Protein AF-A0A9X0APJ5-F1 (afdb_monomer)

Structure (mmCIF, N/CA/C/O backbone):
data_AF-A0A9X0APJ5-F1
#
_entry.id   AF-A0A9X0APJ5-F1
#
loop_
_atom_site.group_PDB
_atom_site.id
_atom_site.type_symbol
_atom_site.label_atom_id
_atom_site.label_alt_id
_atom_site.label_comp_id
_atom_site.label_asym_id
_atom_site.label_entity_id
_atom_site.label_seq_id
_atom_site.pdbx_PDB_ins_code
_atom_site.Cartn_x
_atom_site.Cartn_y
_atom_site.Cartn_z
_atom_site.occupancy
_atom_site.B_iso_or_equiv
_atom_site.auth_seq_id
_atom_site.auth_comp_id
_atom_site.auth_asym_id
_atom_site.auth_atom_id
_atom_site.pdbx_PDB_model_num
ATOM 1 N N . MET A 1 1 ? -7.674 -28.329 38.647 1.00 73.88 1 MET A N 1
ATOM 2 C CA . MET A 1 1 ? -7.928 -27.733 39.972 1.00 73.88 1 MET A CA 1
ATOM 3 C C . MET A 1 1 ? -9.375 -27.276 40.001 1.00 73.88 1 MET A C 1
ATOM 5 O O . MET A 1 1 ? -9.761 -26.511 39.116 1.00 73.88 1 MET A O 1
ATOM 9 N N . SER A 1 2 ? -10.173 -27.797 40.927 1.00 85.50 2 SER A N 1
ATOM 10 C CA . SER A 1 2 ? -11.578 -27.413 41.097 1.00 85.50 2 SER A CA 1
ATOM 11 C C . SER A 1 2 ? -11.698 -25.960 41.581 1.00 85.50 2 SER A C 1
ATOM 13 O O . SER A 1 2 ? -10.732 -25.368 42.065 1.00 85.50 2 SER A O 1
ATOM 15 N N . GLU A 1 3 ? -12.875 -25.349 41.438 1.00 82.69 3 GLU A N 1
ATOM 16 C CA . GLU A 1 3 ? -13.104 -23.973 41.905 1.00 82.69 3 GLU A CA 1
ATOM 17 C C . GLU A 1 3 ? -12.911 -23.846 43.428 1.00 82.69 3 GLU A C 1
ATOM 19 O O . GLU A 1 3 ? -12.343 -22.865 43.905 1.00 82.69 3 GLU A O 1
ATOM 24 N N . GLU A 1 4 ? -13.318 -24.863 44.193 1.00 87.38 4 GLU A N 1
ATOM 25 C CA . GLU A 1 4 ? -13.128 -24.918 45.647 1.00 87.38 4 GLU A CA 1
ATOM 26 C C . GLU A 1 4 ? -11.651 -25.026 46.035 1.00 87.38 4 GLU A C 1
ATOM 28 O O . GLU A 1 4 ? -11.196 -24.344 46.955 1.00 87.38 4 GLU A O 1
ATOM 33 N N . GLU A 1 5 ? -10.877 -25.824 45.298 1.00 89.81 5 GLU A N 1
ATOM 34 C CA . GLU A 1 5 ? -9.427 -25.906 45.471 1.00 89.81 5 GLU A CA 1
ATOM 35 C C . GLU A 1 5 ? -8.762 -24.556 45.179 1.00 89.81 5 GLU A C 1
ATOM 37 O O . GLU A 1 5 ? -7.942 -24.104 45.976 1.00 89.81 5 GLU A O 1
ATOM 42 N N . LYS A 1 6 ? -9.160 -23.858 44.104 1.00 86.75 6 LYS A N 1
ATOM 43 C CA . LYS A 1 6 ? -8.656 -22.509 43.786 1.00 86.75 6 LYS A CA 1
ATOM 44 C C . LYS A 1 6 ? -9.000 -21.502 44.887 1.00 86.75 6 LYS A C 1
ATOM 46 O O . LYS A 1 6 ? -8.121 -20.766 45.330 1.00 86.75 6 LYS A O 1
ATOM 51 N N . LYS A 1 7 ? -10.244 -21.491 45.381 1.00 90.31 7 LYS A N 1
ATOM 52 C CA . LYS A 1 7 ? -10.667 -20.629 46.505 1.00 90.31 7 LYS A CA 1
ATOM 53 C C . LYS A 1 7 ? -9.824 -20.874 47.754 1.00 90.31 7 LYS A C 1
ATOM 55 O O . LYS A 1 7 ? -9.404 -19.917 48.401 1.00 90.31 7 LYS A O 1
ATOM 60 N N . LYS A 1 8 ? -9.536 -22.143 48.060 1.00 90.75 8 LYS A N 1
ATOM 61 C CA . LYS A 1 8 ? -8.712 -22.540 49.207 1.00 90.75 8 LYS A CA 1
ATOM 62 C C . LYS A 1 8 ? -7.241 -22.152 49.035 1.00 90.75 8 LYS A C 1
ATOM 64 O O . LYS A 1 8 ? -6.654 -21.630 49.976 1.00 90.75 8 LYS A O 1
ATOM 69 N N . VAL A 1 9 ? -6.659 -22.372 47.855 1.00 89.25 9 VAL A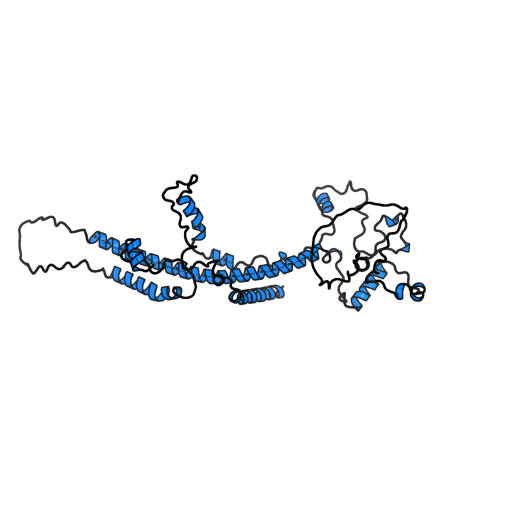 N 1
ATOM 70 C CA . VAL A 1 9 ? -5.254 -22.038 47.554 1.00 89.25 9 VAL A CA 1
ATOM 71 C C . VAL A 1 9 ? -5.027 -20.527 47.586 1.00 89.25 9 VAL A C 1
ATOM 73 O O . VAL A 1 9 ? -4.102 -20.062 48.245 1.00 89.25 9 VAL A O 1
ATOM 76 N N . TYR A 1 10 ? -5.891 -19.753 46.928 1.00 85.69 10 TYR A N 1
ATOM 77 C CA . TYR A 1 10 ? -5.746 -18.297 46.835 1.00 85.69 10 TYR A CA 1
ATOM 78 C C . TYR A 1 10 ? -6.399 -17.534 47.998 1.00 85.69 10 TYR A C 1
ATOM 80 O O . TYR A 1 10 ? -6.295 -16.313 48.052 1.00 85.69 10 TYR A O 1
ATOM 88 N N . SER A 1 11 ? -7.050 -18.231 48.937 1.00 90.06 11 SER A N 1
ATOM 89 C CA . SER A 1 11 ? -7.755 -17.638 50.087 1.00 90.06 11 SER A CA 1
ATOM 90 C C . SER A 1 11 ? -8.769 -16.553 49.691 1.00 90.06 11 SER A C 1
ATOM 92 O O . SER A 1 11 ? -8.828 -15.480 50.292 1.00 90.06 11 SER A O 1
ATOM 94 N N . VAL A 1 12 ? -9.585 -16.837 48.671 1.00 88.12 12 VAL A N 1
ATOM 95 C CA . VAL A 1 12 ? -10.614 -15.920 48.151 1.00 88.12 12 VAL A CA 1
ATOM 96 C C . VAL A 1 12 ? -12.016 -16.508 48.287 1.00 88.12 12 VAL A C 1
ATOM 98 O O . VAL A 1 12 ? -12.220 -17.708 48.125 1.00 88.12 12 VAL A O 1
ATOM 101 N N . ALA A 1 13 ? -13.007 -15.650 48.544 1.00 88.69 13 ALA A N 1
ATOM 102 C CA . ALA A 1 13 ? -14.412 -16.062 48.628 1.00 88.69 13 ALA A CA 1
ATOM 103 C C . ALA A 1 13 ? -14.985 -16.485 47.260 1.00 88.69 13 ALA A C 1
ATOM 105 O O . ALA A 1 13 ? -15.817 -17.389 47.174 1.00 88.69 13 ALA A O 1
ATOM 106 N N . VAL A 1 14 ? -14.524 -15.841 46.185 1.00 88.94 14 VAL A N 1
ATOM 107 C CA . VAL A 1 14 ? -14.928 -16.102 44.799 1.00 88.94 14 VAL A CA 1
ATOM 108 C C . VAL A 1 14 ? -13.680 -16.069 43.929 1.00 88.94 14 VAL A C 1
ATOM 110 O O . VAL A 1 14 ? -12.884 -15.139 44.037 1.00 88.94 14 VAL A O 1
ATOM 113 N N . TYR A 1 15 ? -13.512 -17.084 43.082 1.00 83.94 15 TYR A N 1
ATOM 114 C CA . TYR A 1 15 ? -12.466 -17.094 42.065 1.00 83.94 15 TYR A CA 1
ATOM 115 C C . TYR A 1 15 ? -13.078 -16.651 40.724 1.00 83.94 15 TYR A C 1
ATOM 117 O O . TYR A 1 15 ? -14.158 -17.143 40.391 1.00 83.94 15 TYR A O 1
ATOM 125 N N . PRO A 1 16 ? -12.453 -15.730 39.967 1.00 85.00 16 PRO A N 1
ATOM 126 C CA . PRO A 1 16 ? -12.982 -15.280 38.680 1.00 85.00 16 PRO A CA 1
ATOM 127 C C . PRO A 1 16 ? -13.197 -16.444 37.704 1.00 85.00 16 PRO A C 1
ATOM 129 O O . PRO A 1 16 ? -12.345 -17.324 37.580 1.00 85.00 16 PRO A O 1
ATOM 132 N N . THR A 1 17 ? -14.335 -16.451 37.008 1.00 82.31 17 THR A N 1
ATOM 133 C CA . THR A 1 17 ? -14.665 -17.477 36.003 1.00 82.31 17 THR A CA 1
ATOM 134 C C . THR A 1 17 ? -13.985 -17.227 34.660 1.00 82.31 17 THR A C 1
ATOM 136 O O . THR A 1 17 ? -13.696 -18.182 33.947 1.00 82.31 17 THR A O 1
ATOM 139 N N . ASN A 1 18 ? -13.721 -15.959 34.334 1.00 81.06 18 ASN A N 1
ATOM 140 C CA . ASN A 1 18 ? -12.995 -15.534 33.145 1.00 81.06 18 ASN A CA 1
ATOM 141 C C . ASN A 1 18 ? -11.654 -14.917 33.570 1.00 81.06 18 ASN A C 1
ATOM 143 O O . ASN A 1 18 ? -11.616 -14.062 34.458 1.00 81.06 18 ASN A O 1
ATOM 147 N N . ASP A 1 19 ? -10.567 -15.364 32.952 1.00 77.50 19 ASP A N 1
ATOM 148 C CA . ASP A 1 19 ? -9.206 -14.870 33.168 1.00 77.50 19 ASP A CA 1
ATOM 149 C C . ASP A 1 19 ? -8.860 -13.668 32.271 1.00 77.50 19 ASP A C 1
ATOM 151 O O . ASP A 1 19 ? -7.734 -13.172 32.319 1.00 77.50 19 ASP A O 1
ATOM 155 N N . LEU A 1 20 ? -9.836 -13.183 31.488 1.00 80.56 20 LEU A N 1
ATOM 156 C CA . LEU A 1 20 ? -9.708 -12.081 30.530 1.00 80.56 20 LEU A CA 1
ATOM 157 C C . LEU A 1 20 ? -8.596 -12.338 29.514 1.00 80.56 20 LEU A C 1
ATOM 159 O O . LEU A 1 20 ? -7.998 -11.392 28.992 1.00 80.56 20 LEU A O 1
ATOM 163 N N . HIS A 1 21 ? -8.288 -13.614 29.253 1.00 76.44 21 HIS A N 1
ATOM 164 C CA . HIS A 1 21 ? -7.189 -13.975 28.374 1.00 76.44 21 HIS A CA 1
ATOM 165 C C . HIS A 1 21 ? -7.389 -13.347 27.000 1.00 76.44 21 HIS A C 1
ATOM 167 O O . HIS A 1 21 ? -6.463 -12.768 26.458 1.00 76.44 21 HIS A O 1
ATOM 173 N N . ASP A 1 22 ? -8.604 -13.341 26.467 1.00 72.44 22 ASP A N 1
ATOM 174 C CA . ASP A 1 22 ? -8.962 -12.728 25.184 1.00 72.44 22 ASP A CA 1
ATOM 175 C C . ASP A 1 22 ? -8.759 -11.199 25.104 1.00 72.44 22 ASP A C 1
ATOM 177 O O . ASP A 1 22 ? -8.681 -10.649 24.001 1.00 72.44 22 ASP A O 1
ATOM 181 N N . LEU A 1 23 ? -8.613 -10.522 26.245 1.00 74.56 23 LEU A N 1
ATOM 182 C CA . LEU A 1 23 ? -8.399 -9.074 26.348 1.00 74.56 23 LEU A CA 1
ATOM 183 C C . LEU A 1 23 ? -6.941 -8.684 26.633 1.00 74.56 23 LEU A C 1
ATOM 185 O O . LEU A 1 23 ? -6.620 -7.495 26.644 1.00 74.56 23 LEU A O 1
ATOM 189 N N . ILE A 1 24 ? -6.048 -9.653 26.855 1.00 75.56 24 ILE A N 1
ATOM 190 C CA . ILE A 1 24 ? -4.627 -9.401 27.130 1.00 75.56 24 ILE A CA 1
ATOM 191 C C . ILE A 1 24 ? -3.730 -9.878 25.977 1.00 75.56 24 ILE A C 1
ATOM 193 O O . ILE A 1 24 ? -3.997 -10.908 25.345 1.00 75.56 24 ILE A O 1
ATOM 197 N N . PRO A 1 25 ? -2.603 -9.182 25.717 1.00 68.81 25 PRO A N 1
ATOM 198 C CA . PRO A 1 25 ? -1.727 -9.468 24.576 1.00 68.81 25 PRO A CA 1
ATOM 199 C C . PRO A 1 25 ? -1.045 -10.848 24.641 1.00 68.81 25 PRO A C 1
ATOM 201 O O . PRO A 1 25 ? -0.428 -11.288 23.675 1.00 68.81 25 PRO A O 1
ATOM 204 N N . GLY A 1 26 ? -1.178 -11.576 25.748 1.00 75.38 26 GLY A N 1
ATOM 205 C CA . GLY A 1 26 ? -0.671 -12.931 25.915 1.00 75.38 26 GLY A CA 1
ATOM 206 C C . GLY A 1 26 ? -0.681 -13.353 27.375 1.00 75.38 26 GLY A C 1
ATOM 207 O O . GLY A 1 26 ? -1.078 -12.588 28.248 1.00 75.38 26 GLY A O 1
ATOM 208 N N . THR A 1 27 ? -0.218 -14.573 27.636 1.00 80.25 27 THR A N 1
ATOM 209 C CA . THR A 1 27 ? -0.003 -15.051 29.003 1.00 80.25 27 THR A CA 1
ATOM 210 C C . THR A 1 27 ? 1.214 -14.330 29.590 1.00 80.25 27 THR A C 1
ATOM 212 O O . THR A 1 27 ? 2.304 -14.461 29.023 1.00 80.25 27 THR A O 1
ATOM 215 N N . PRO A 1 28 ? 1.066 -13.570 30.691 1.00 77.88 28 PRO A N 1
ATOM 216 C CA . PRO A 1 28 ? 2.202 -12.943 31.351 1.00 77.88 28 PRO A CA 1
ATOM 217 C C . PRO A 1 28 ? 3.235 -13.998 31.777 1.00 77.88 28 PRO A C 1
ATOM 219 O O . PRO A 1 28 ? 2.847 -15.109 32.146 1.00 77.88 28 PRO A O 1
ATOM 222 N N . PRO A 1 29 ? 4.542 -13.688 31.737 1.00 79.44 29 PRO A N 1
ATOM 223 C CA . PRO A 1 29 ? 5.561 -14.605 32.227 1.00 79.44 29 PRO A CA 1
ATOM 224 C C . PRO A 1 29 ? 5.339 -14.908 33.711 1.00 79.44 29 PRO A C 1
ATOM 226 O O . PRO A 1 29 ? 5.253 -13.984 34.517 1.00 79.44 29 PRO A O 1
ATOM 229 N N . ASP A 1 30 ? 5.316 -16.191 34.070 1.00 78.88 30 ASP A N 1
ATOM 230 C CA . ASP A 1 30 ? 5.270 -16.643 35.464 1.00 78.88 30 ASP A CA 1
ATOM 231 C C . ASP A 1 30 ? 6.668 -16.518 36.096 1.00 78.88 30 ASP A C 1
ATOM 233 O O . ASP A 1 30 ? 7.415 -17.486 36.244 1.00 78.88 30 ASP A O 1
ATOM 237 N N . LYS A 1 31 ? 7.096 -15.272 36.322 1.00 79.62 31 LYS A N 1
ATOM 238 C CA . LYS A 1 31 ? 8.393 -14.923 36.911 1.00 79.62 31 LYS A CA 1
ATOM 239 C C . LYS A 1 31 ? 8.184 -14.074 38.157 1.00 79.62 31 LYS A C 1
ATOM 241 O O . LYS A 1 31 ? 7.454 -13.087 38.132 1.00 79.62 31 LYS A O 1
ATOM 246 N N . ASP A 1 32 ? 8.885 -14.433 39.228 1.00 75.00 32 ASP A N 1
ATOM 247 C CA . ASP A 1 32 ? 8.907 -13.655 40.462 1.00 75.00 32 ASP A CA 1
ATOM 248 C C . ASP A 1 32 ? 9.870 -12.463 40.332 1.00 75.00 32 ASP A C 1
ATOM 250 O O . ASP A 1 32 ? 11.093 -12.619 40.312 1.00 75.00 32 ASP A O 1
ATOM 254 N N . PHE A 1 33 ? 9.309 -11.257 40.241 1.00 74.00 33 PHE A N 1
ATOM 255 C CA . PHE A 1 33 ? 10.065 -10.003 40.172 1.00 74.00 33 PHE A CA 1
ATOM 256 C C . PHE A 1 33 ? 10.250 -9.329 41.543 1.00 74.00 33 PHE A C 1
ATOM 258 O O . PHE A 1 33 ? 10.732 -8.199 41.602 1.00 74.00 33 PHE A O 1
ATOM 265 N N . SER A 1 34 ? 9.890 -9.988 42.652 1.00 77.19 34 SER A N 1
ATOM 266 C CA . SER A 1 34 ? 9.988 -9.403 43.999 1.00 77.19 34 SER A CA 1
ATOM 267 C C . SER A 1 34 ? 11.427 -9.277 44.523 1.00 77.19 34 SER A C 1
ATOM 269 O O . SER A 1 34 ? 11.708 -8.383 45.320 1.00 77.19 34 SER A O 1
ATOM 271 N N . ASN A 1 35 ? 12.352 -10.121 44.049 1.00 69.62 35 ASN A N 1
ATOM 272 C CA . ASN A 1 35 ? 13.711 -10.230 44.600 1.00 69.62 35 ASN A CA 1
ATOM 273 C C . ASN A 1 35 ? 14.826 -9.639 43.716 1.00 69.62 35 ASN A C 1
ATOM 275 O O . ASN A 1 35 ? 15.932 -9.399 44.201 1.00 69.62 35 ASN A O 1
ATOM 279 N N . ALA A 1 36 ? 14.572 -9.382 42.430 1.00 70.31 36 ALA A N 1
ATOM 280 C CA . ALA A 1 36 ? 15.593 -8.915 41.494 1.00 70.31 36 ALA A CA 1
ATOM 281 C C . ALA A 1 36 ? 15.432 -7.417 41.209 1.00 70.31 36 ALA A C 1
ATOM 283 O O . ALA A 1 36 ? 14.490 -7.017 40.532 1.00 70.31 36 ALA A O 1
ATOM 284 N N . LYS A 1 37 ? 16.372 -6.581 41.677 1.00 72.69 37 LYS A N 1
ATOM 285 C CA . LYS A 1 37 ? 16.494 -5.195 41.195 1.00 72.69 37 LYS A CA 1
ATOM 286 C C . LYS A 1 37 ? 17.139 -5.218 39.805 1.00 72.69 37 LYS A C 1
ATOM 288 O O . LYS A 1 37 ? 18.311 -5.585 39.713 1.00 72.69 37 LYS A O 1
ATOM 293 N N . PRO A 1 38 ? 16.427 -4.841 38.730 1.00 75.31 38 PRO A N 1
ATOM 294 C CA . PRO A 1 38 ? 17.022 -4.770 37.402 1.00 75.31 38 PRO A CA 1
ATOM 295 C C . PRO A 1 38 ? 18.119 -3.701 37.387 1.00 75.31 38 PRO A C 1
ATOM 297 O O . PRO A 1 38 ? 17.897 -2.591 37.868 1.00 75.31 38 PRO A O 1
ATOM 300 N N . THR A 1 39 ? 19.288 -4.010 36.820 1.00 78.50 39 THR A N 1
ATOM 301 C CA . THR A 1 39 ? 20.434 -3.082 36.751 1.00 78.50 39 THR A CA 1
ATOM 302 C C . THR A 1 39 ? 20.093 -1.800 35.986 1.00 78.50 39 THR A C 1
ATOM 304 O O . THR A 1 39 ? 20.552 -0.726 36.355 1.00 78.50 39 THR A O 1
ATOM 307 N N . ASN A 1 40 ? 19.239 -1.914 34.963 1.00 80.94 40 ASN A N 1
ATOM 308 C CA . ASN A 1 40 ? 18.708 -0.806 34.169 1.00 80.94 40 ASN A CA 1
ATOM 309 C C . ASN A 1 40 ? 17.177 -0.800 34.262 1.00 80.94 40 ASN A C 1
ATOM 311 O O . ASN A 1 40 ? 16.485 -1.335 33.395 1.00 80.94 40 ASN A O 1
ATOM 315 N N . GLN A 1 41 ? 16.637 -0.244 35.346 1.00 83.62 41 GLN A N 1
ATOM 316 C CA . GLN A 1 41 ? 15.192 -0.115 35.515 1.00 83.62 41 GLN A CA 1
ATOM 317 C C . GLN A 1 41 ? 14.657 1.054 34.676 1.00 83.62 41 GLN A C 1
ATOM 319 O O . GLN A 1 41 ? 14.995 2.212 34.919 1.00 83.62 41 GLN A O 1
ATOM 324 N N . VAL A 1 42 ? 13.788 0.755 33.708 1.00 86.38 42 VAL A N 1
ATOM 325 C CA . VAL A 1 42 ? 13.041 1.779 32.966 1.00 86.38 42 VAL A CA 1
ATOM 326 C C . VAL A 1 42 ? 12.067 2.462 33.925 1.00 86.38 42 VAL A C 1
ATOM 328 O O . VAL A 1 42 ? 11.312 1.796 34.636 1.00 86.38 42 VAL A O 1
ATOM 331 N N . GLN A 1 43 ? 12.085 3.794 33.961 1.00 90.38 43 GLN A N 1
ATOM 332 C CA . GLN A 1 43 ? 11.134 4.553 34.768 1.00 90.38 43 GLN A CA 1
ATOM 333 C C . GLN A 1 43 ? 9.712 4.352 34.230 1.00 90.38 43 GLN A C 1
ATOM 335 O O . GLN A 1 43 ? 9.487 4.381 33.020 1.00 90.38 43 GLN A O 1
ATOM 340 N N . ALA A 1 44 ? 8.737 4.200 35.130 1.00 88.69 44 ALA A N 1
ATOM 341 C CA . ALA A 1 44 ? 7.344 3.941 34.756 1.00 88.69 44 ALA A CA 1
ATOM 342 C C . ALA A 1 44 ? 6.770 5.013 33.812 1.00 88.69 44 ALA A C 1
ATOM 344 O O . ALA A 1 44 ? 6.077 4.678 32.857 1.00 88.69 44 ALA A O 1
ATOM 345 N N . ASN A 1 45 ? 7.118 6.286 34.028 1.00 93.94 45 ASN A N 1
ATOM 346 C CA . ASN A 1 45 ? 6.682 7.383 33.161 1.00 93.94 45 ASN A CA 1
ATOM 347 C C . ASN A 1 45 ? 7.250 7.257 31.741 1.00 93.94 45 ASN A C 1
ATOM 349 O O . ASN A 1 45 ? 6.513 7.436 30.782 1.00 93.94 45 ASN A O 1
ATOM 353 N N . THR A 1 46 ? 8.527 6.885 31.592 1.00 94.12 46 THR A N 1
ATOM 354 C CA . THR A 1 46 ? 9.143 6.654 30.274 1.00 94.12 46 THR A CA 1
ATOM 355 C C . THR A 1 46 ? 8.424 5.542 29.517 1.00 94.12 46 THR A C 1
ATOM 357 O O . THR A 1 46 ? 8.153 5.678 28.327 1.00 94.12 46 THR A O 1
ATOM 360 N N . PHE A 1 47 ? 8.079 4.457 30.213 1.00 90.88 47 PHE A N 1
ATOM 361 C CA . PHE A 1 47 ? 7.300 3.368 29.630 1.00 90.88 47 PHE A CA 1
ATOM 362 C C . PHE A 1 47 ? 5.885 3.816 29.231 1.00 90.88 47 PHE A C 1
ATOM 364 O O . PHE A 1 47 ? 5.439 3.503 28.131 1.00 90.88 47 PHE A O 1
ATOM 371 N N . ALA A 1 48 ? 5.198 4.586 30.080 1.00 91.38 48 ALA A N 1
ATOM 372 C CA . ALA A 1 48 ? 3.862 5.099 29.784 1.00 91.38 48 ALA A CA 1
ATOM 373 C C . ALA A 1 48 ? 3.853 6.013 28.546 1.00 91.38 48 ALA A C 1
ATOM 375 O O . ALA A 1 48 ? 3.052 5.797 27.640 1.00 91.38 48 ALA A O 1
ATOM 376 N N . THR A 1 49 ? 4.790 6.962 28.457 1.00 93.62 49 THR A N 1
ATOM 377 C CA . THR A 1 49 ? 4.922 7.857 27.294 1.00 93.62 49 THR A CA 1
ATOM 378 C C . THR A 1 49 ? 5.263 7.093 26.015 1.00 93.62 49 THR A C 1
ATOM 380 O O . THR A 1 49 ? 4.784 7.444 24.943 1.00 93.62 49 THR A O 1
ATOM 383 N N . TYR A 1 50 ? 6.057 6.021 26.105 1.00 93.50 50 TYR A N 1
ATOM 384 C CA . TYR A 1 50 ? 6.336 5.162 24.951 1.00 93.50 50 TYR A CA 1
ATOM 385 C C . TYR A 1 50 ? 5.079 4.444 24.433 1.00 93.50 50 TYR A C 1
ATOM 387 O O . TYR A 1 50 ? 4.935 4.252 23.227 1.00 93.50 50 TYR A O 1
ATOM 395 N N . LEU A 1 51 ? 4.173 4.042 25.329 1.00 91.81 51 LEU A N 1
ATOM 396 C CA . LEU A 1 51 ? 2.940 3.347 24.957 1.00 91.81 51 LEU A CA 1
ATOM 397 C C . LEU A 1 51 ? 1.855 4.276 24.405 1.00 91.81 51 LEU A C 1
ATOM 399 O O . LEU A 1 51 ? 1.017 3.828 23.627 1.00 91.81 51 LEU A O 1
ATOM 403 N N . GLU A 1 52 ? 1.860 5.547 24.792 1.00 89.69 52 GLU A N 1
ATOM 404 C CA . GLU A 1 52 ? 0.792 6.507 24.499 1.00 89.69 52 GLU A CA 1
ATOM 405 C C . GLU A 1 52 ? 0.379 6.581 23.011 1.00 89.69 52 GLU A C 1
ATOM 407 O O . GLU A 1 52 ? -0.822 6.507 22.736 1.00 89.69 52 GLU A O 1
ATOM 412 N N . PRO A 1 53 ? 1.301 6.585 22.023 1.00 90.38 53 PRO A N 1
ATOM 413 C CA . PRO A 1 53 ? 0.928 6.602 20.607 1.00 90.38 53 PRO A CA 1
ATOM 414 C C . PRO A 1 53 ? 0.149 5.366 20.135 1.00 90.38 53 PRO A C 1
ATOM 416 O O . PRO A 1 53 ? -0.578 5.452 19.150 1.00 90.38 53 PRO A O 1
ATOM 419 N N . TYR A 1 54 ? 0.280 4.223 20.816 1.00 88.06 54 TYR A N 1
ATOM 420 C CA . TYR A 1 54 ? -0.387 2.967 20.445 1.00 88.06 54 TYR A CA 1
ATOM 421 C C . TYR A 1 54 ? -1.814 2.857 20.992 1.00 88.06 54 TYR A C 1
ATOM 423 O O . TYR A 1 54 ? -2.595 2.039 20.509 1.0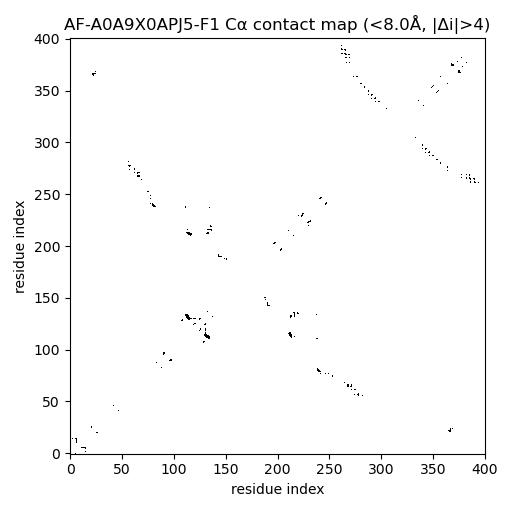0 88.06 54 TYR A O 1
ATOM 431 N N . PHE A 1 55 ? -2.152 3.668 21.995 1.00 85.06 55 PHE A N 1
ATOM 432 C CA . PHE A 1 55 ? -3.479 3.704 22.617 1.00 85.06 55 PHE A CA 1
ATOM 433 C C . PHE A 1 55 ? -4.237 4.994 22.315 1.00 85.06 55 PHE A C 1
ATOM 435 O O . PHE A 1 55 ? -5.331 5.199 22.846 1.00 85.06 55 PHE A O 1
ATOM 442 N N . ARG A 1 56 ? -3.671 5.866 21.473 1.00 89.75 56 ARG A N 1
ATOM 443 C CA . ARG A 1 56 ? -4.325 7.115 21.103 1.00 89.75 56 ARG A CA 1
ATOM 444 C C . ARG A 1 56 ? -5.676 6.845 20.421 1.00 89.75 56 ARG A C 1
ATOM 446 O O . ARG A 1 56 ? -5.814 5.848 19.707 1.00 89.75 56 ARG A O 1
ATOM 453 N N . PRO A 1 57 ? -6.659 7.740 20.599 1.00 91.38 57 PRO A N 1
ATOM 454 C CA . PRO A 1 57 ? -7.905 7.679 19.851 1.00 91.38 57 PRO A CA 1
ATOM 455 C C . PRO A 1 57 ? -7.668 7.831 18.343 1.00 91.38 57 PRO A C 1
ATOM 457 O O . PRO A 1 57 ? -6.718 8.493 17.908 1.00 91.38 57 PRO A O 1
ATOM 460 N N . PHE A 1 58 ? -8.567 7.241 17.558 1.00 93.50 58 PHE A N 1
ATOM 461 C CA . PHE A 1 58 ? -8.596 7.443 16.112 1.00 93.50 58 PHE A CA 1
ATOM 462 C C . PHE A 1 58 ? -9.251 8.787 15.781 1.00 93.50 58 PHE A C 1
ATOM 464 O O . PHE A 1 58 ? -10.211 9.200 16.441 1.00 93.50 58 PHE A O 1
ATOM 471 N N . THR A 1 59 ? -8.731 9.460 14.758 1.00 94.62 59 THR A N 1
ATOM 472 C CA . THR A 1 59 ? -9.187 10.776 14.292 1.00 94.62 59 THR A CA 1
ATOM 473 C C . THR A 1 59 ? -9.588 10.737 12.815 1.00 94.62 59 THR A C 1
ATOM 475 O O . THR A 1 59 ? -9.400 9.743 12.113 1.00 94.62 59 THR A O 1
ATOM 478 N N . GLU A 1 60 ? -10.143 11.840 12.308 1.00 94.12 60 GLU A N 1
ATOM 479 C CA . GLU A 1 60 ? -10.453 11.978 10.879 1.00 94.12 60 GLU A CA 1
ATOM 480 C C . GLU A 1 60 ? -9.200 11.936 9.987 1.00 94.12 60 GLU A C 1
ATOM 482 O O . GLU A 1 60 ? -9.282 11.489 8.844 1.00 94.12 60 GLU A O 1
ATOM 487 N N . GLU A 1 61 ? -8.038 12.331 10.515 1.00 94.75 61 GLU A N 1
ATOM 488 C CA . GLU A 1 61 ? -6.749 12.246 9.820 1.00 94.75 61 GLU A CA 1
ATOM 489 C C . GLU A 1 61 ? -6.372 10.787 9.520 1.00 94.75 61 GLU A C 1
ATOM 491 O O . GLU A 1 61 ? -5.924 10.476 8.417 1.00 94.75 61 GLU A O 1
ATOM 496 N N . ASP A 1 62 ? -6.661 9.864 10.443 1.00 94.56 62 ASP A N 1
ATOM 497 C CA . ASP A 1 62 ? -6.441 8.429 10.229 1.00 94.56 62 ASP A CA 1
ATOM 498 C C . ASP A 1 62 ? -7.312 7.889 9.091 1.00 94.56 62 ASP A C 1
ATOM 500 O O . ASP A 1 62 ? -6.865 7.094 8.260 1.00 94.56 62 ASP A O 1
ATOM 504 N N . LEU A 1 63 ? -8.567 8.342 9.015 1.00 95.12 63 LEU A N 1
ATOM 505 C CA . LEU A 1 63 ? -9.450 7.992 7.907 1.00 95.12 63 LEU A CA 1
ATOM 506 C C . LEU A 1 63 ? -8.984 8.611 6.588 1.00 95.12 63 LEU A C 1
ATOM 508 O O . LEU A 1 63 ? -9.133 7.962 5.552 1.00 95.12 63 LEU A O 1
ATOM 512 N N . ALA A 1 64 ? -8.440 9.829 6.609 1.00 95.19 64 ALA A N 1
ATOM 513 C CA . ALA A 1 64 ? -7.879 10.479 5.429 1.00 95.19 64 ALA A CA 1
ATOM 514 C C . ALA A 1 64 ? -6.655 9.711 4.905 1.00 95.19 64 ALA A C 1
ATOM 516 O O . ALA A 1 64 ? -6.628 9.358 3.728 1.00 95.19 64 ALA A O 1
ATOM 517 N N . PHE A 1 65 ? -5.725 9.326 5.781 1.00 94.44 65 PHE A N 1
ATOM 518 C CA . PHE A 1 65 ? -4.566 8.496 5.433 1.00 94.44 65 PHE A CA 1
ATOM 519 C C . PHE A 1 65 ? -4.960 7.138 4.819 1.00 94.44 65 PHE A C 1
ATOM 521 O O . PHE A 1 65 ? -4.330 6.640 3.876 1.00 94.44 65 PHE A O 1
ATOM 528 N N . LEU A 1 66 ? -6.029 6.522 5.336 1.00 95.44 66 LEU A N 1
ATOM 529 C CA . LEU A 1 66 ? -6.565 5.271 4.792 1.00 95.44 66 LEU A CA 1
ATOM 530 C C . LEU A 1 66 ? -7.289 5.464 3.449 1.00 95.44 66 LEU A C 1
ATOM 532 O O . LEU A 1 66 ? -7.337 4.519 2.664 1.00 95.44 66 LEU A O 1
ATOM 536 N N . ARG A 1 67 ? -7.833 6.657 3.164 1.00 92.44 67 ARG A N 1
ATOM 537 C CA . ARG A 1 67 ? -8.426 7.005 1.856 1.00 92.44 67 ARG A CA 1
ATOM 538 C C . ARG A 1 67 ? -7.383 7.378 0.817 1.00 92.44 67 ARG A C 1
ATOM 540 O O . ARG A 1 67 ? -7.623 7.161 -0.365 1.00 92.44 67 ARG A O 1
ATOM 547 N N . GLU A 1 68 ? -6.269 7.955 1.249 1.00 92.19 68 GLU A N 1
ATOM 548 C CA . GLU A 1 68 ? -5.220 8.423 0.359 1.00 92.19 68 GLU A CA 1
ATOM 549 C C . GLU A 1 68 ? -4.684 7.270 -0.497 1.00 92.19 68 GLU A C 1
ATOM 551 O O . GLU A 1 68 ? -4.120 6.278 -0.002 1.00 92.19 68 GLU A O 1
ATOM 556 N N . ARG A 1 69 ? -4.867 7.429 -1.806 1.00 84.38 69 ARG A N 1
ATOM 557 C CA . ARG A 1 69 ? -4.255 6.603 -2.835 1.00 84.38 69 ARG A CA 1
ATOM 558 C C . ARG A 1 69 ? -3.017 7.361 -3.304 1.00 84.38 69 ARG A C 1
ATOM 560 O O . ARG A 1 69 ? -3.129 8.491 -3.759 1.00 84.38 69 ARG A O 1
ATOM 567 N N . GLY A 1 70 ? -1.843 6.765 -3.089 1.00 84.56 70 GLY A N 1
ATOM 568 C CA . GLY A 1 70 ? -0.578 7.337 -3.552 1.00 84.56 70 GLY A CA 1
ATOM 569 C C . GLY A 1 70 ? -0.503 7.380 -5.080 1.00 84.56 70 GLY A C 1
ATOM 570 O O . GLY A 1 70 ? -1.451 7.008 -5.763 1.00 84.56 70 GLY A O 1
ATOM 571 N N . ASP A 1 71 ? 0.643 7.791 -5.610 1.00 87.44 71 ASP A N 1
ATOM 572 C CA . ASP A 1 71 ? 0.865 7.901 -7.052 1.00 87.44 71 ASP A CA 1
ATOM 573 C C . ASP A 1 71 ? 0.717 6.548 -7.777 1.00 87.44 71 ASP A C 1
ATOM 575 O O . ASP A 1 71 ? 1.421 5.579 -7.470 1.00 87.44 71 ASP A O 1
ATOM 579 N N . ARG A 1 72 ? -0.216 6.490 -8.735 1.00 87.12 72 ARG A N 1
ATOM 580 C CA . ARG A 1 72 ? -0.528 5.302 -9.550 1.00 87.12 72 ARG A CA 1
ATOM 581 C C . ARG A 1 72 ? -0.103 5.430 -11.004 1.00 87.12 72 ARG A C 1
ATOM 583 O O . ARG A 1 72 ? -0.353 4.503 -11.768 1.00 87.12 72 ARG A O 1
ATOM 590 N N . VAL A 1 73 ? 0.546 6.531 -11.371 1.00 87.75 73 VAL A N 1
ATOM 591 C CA . VAL A 1 73 ? 0.880 6.841 -12.763 1.00 87.75 73 VAL A CA 1
ATOM 592 C C . VAL A 1 73 ? 2.391 6.834 -12.942 1.00 87.75 73 VAL A C 1
ATOM 594 O O . VAL A 1 73 ? 2.924 5.963 -13.634 1.00 87.75 73 VAL A O 1
ATOM 597 N N . ASN A 1 74 ? 3.120 7.713 -12.247 1.00 89.12 74 ASN A N 1
ATOM 598 C CA . ASN A 1 74 ? 4.558 7.884 -12.490 1.00 89.12 74 ASN A CA 1
ATOM 599 C C . ASN A 1 74 ? 5.394 6.608 -12.290 1.00 89.12 74 ASN A C 1
ATOM 601 O O . ASN A 1 74 ? 6.290 6.374 -13.102 1.00 89.12 74 ASN A O 1
ATOM 605 N N . PRO A 1 75 ? 5.126 5.735 -11.293 1.00 90.44 75 PRO A N 1
ATOM 606 C CA . PRO A 1 75 ? 5.896 4.500 -11.125 1.00 90.44 75 PRO A CA 1
ATOM 607 C C . PRO A 1 75 ? 5.790 3.530 -12.313 1.00 90.44 75 PRO A C 1
ATOM 609 O O . PRO A 1 75 ? 6.635 2.643 -12.470 1.00 90.44 75 PRO A O 1
ATOM 612 N N . PHE A 1 76 ? 4.756 3.677 -13.144 1.00 90.25 76 PHE A N 1
ATOM 613 C CA . PHE A 1 76 ? 4.483 2.813 -14.291 1.00 90.25 76 PHE A CA 1
ATOM 614 C C . PHE A 1 76 ? 4.962 3.411 -15.620 1.00 90.25 76 PHE A C 1
ATOM 616 O O . PHE A 1 76 ? 4.932 2.726 -16.641 1.00 90.25 76 PHE A O 1
ATOM 623 N N . ILE A 1 77 ? 5.493 4.635 -15.609 1.00 89.62 77 ILE A N 1
ATOM 624 C CA . ILE A 1 77 ? 6.114 5.258 -16.778 1.00 89.62 77 ILE A CA 1
ATOM 625 C C . ILE A 1 77 ? 7.579 4.822 -16.847 1.00 89.62 77 ILE A C 1
ATOM 627 O O . ILE A 1 77 ? 8.365 5.077 -15.935 1.00 89.62 77 ILE A O 1
ATOM 631 N N . ILE A 1 78 ? 7.968 4.174 -17.948 1.00 87.06 78 ILE A N 1
ATOM 632 C CA . ILE A 1 78 ? 9.383 3.916 -18.239 1.00 87.06 78 ILE A CA 1
ATOM 633 C C . ILE A 1 78 ? 9.952 5.161 -18.931 1.00 87.06 78 ILE A C 1
ATOM 635 O O . ILE A 1 78 ? 9.517 5.489 -20.042 1.00 87.06 78 ILE A O 1
ATOM 639 N N . PRO A 1 79 ? 10.907 5.874 -18.305 1.00 83.81 79 PRO A N 1
ATOM 640 C CA . PRO A 1 79 ? 11.483 7.067 -18.902 1.00 83.81 79 PRO A CA 1
ATOM 641 C C . PRO A 1 79 ? 12.257 6.708 -20.171 1.00 83.81 79 PRO A C 1
ATOM 643 O O . PRO A 1 79 ? 12.926 5.677 -20.246 1.00 83.81 79 PRO A O 1
ATOM 646 N N . ARG A 1 80 ? 12.181 7.589 -21.171 1.00 84.06 80 ARG A N 1
ATOM 647 C CA . ARG A 1 80 ? 12.9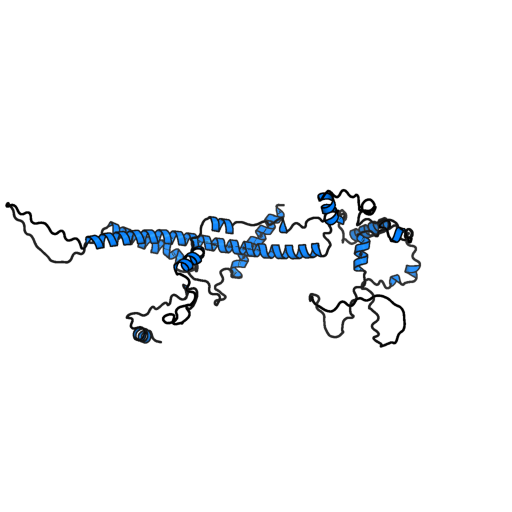97 7.480 -22.384 1.00 84.06 80 ARG A CA 1
ATOM 648 C C . ARG A 1 80 ? 14.465 7.678 -22.028 1.00 84.06 80 ARG A C 1
ATOM 650 O O . ARG A 1 80 ? 14.801 8.576 -21.254 1.00 84.06 80 ARG A O 1
ATOM 657 N N . ARG A 1 81 ? 15.344 6.876 -22.627 1.00 77.75 81 ARG A N 1
ATOM 658 C CA . ARG A 1 81 ? 16.786 7.115 -22.535 1.00 77.75 81 ARG A CA 1
ATOM 659 C C . ARG A 1 81 ? 17.143 8.356 -23.358 1.00 77.75 81 ARG A C 1
ATOM 661 O O . ARG A 1 81 ? 16.607 8.584 -24.439 1.00 77.75 81 ARG A O 1
ATOM 668 N N . GLY A 1 82 ? 17.999 9.207 -22.798 1.00 72.69 82 GLY A N 1
ATOM 669 C CA . GLY A 1 82 ? 18.508 10.380 -23.503 1.00 72.69 82 GLY A CA 1
ATOM 670 C C . GLY A 1 82 ? 19.436 9.978 -24.651 1.00 72.69 82 GLY A C 1
ATOM 671 O O . GLY A 1 82 ? 20.066 8.925 -24.604 1.00 72.69 82 GLY A O 1
ATOM 672 N N . LYS A 1 83 ? 19.554 10.845 -25.664 1.00 73.25 83 LYS A N 1
ATOM 673 C CA . LYS A 1 83 ? 20.448 10.627 -26.820 1.00 73.25 83 LYS A CA 1
ATOM 674 C C . LYS A 1 83 ? 21.937 10.742 -26.480 1.00 73.25 83 LYS A C 1
ATOM 676 O O . LYS A 1 83 ? 22.768 10.253 -27.232 1.00 73.25 83 LYS A O 1
ATOM 681 N N . LYS A 1 84 ? 22.263 11.421 -25.377 1.00 73.56 84 LYS A N 1
ATOM 682 C CA . LYS A 1 84 ? 23.632 11.633 -24.898 1.00 73.56 84 LYS A CA 1
ATOM 683 C C . LYS A 1 84 ? 23.909 10.766 -23.683 1.00 73.56 84 LYS A C 1
ATOM 685 O O . LYS A 1 84 ? 23.023 10.540 -22.856 1.00 73.56 84 LYS A O 1
ATOM 690 N N . HIS A 1 85 ? 25.152 10.322 -23.556 1.00 80.06 85 HIS A N 1
ATOM 691 C CA . HIS A 1 85 ? 25.597 9.625 -22.358 1.00 80.06 85 HIS A CA 1
ATOM 692 C C . HIS A 1 85 ? 25.707 10.607 -21.179 1.00 80.06 85 HIS A C 1
ATOM 694 O O . HIS A 1 85 ? 26.087 11.760 -21.369 1.00 80.06 85 HIS A O 1
ATOM 700 N N . TYR A 1 86 ? 25.432 10.159 -19.948 1.00 79.88 86 TYR A N 1
ATOM 701 C CA . TYR A 1 86 ? 25.461 11.036 -18.765 1.00 79.88 86 TYR A CA 1
ATOM 702 C C . TYR A 1 86 ? 26.808 11.733 -18.554 1.00 79.88 86 TYR A C 1
ATOM 704 O O . TYR A 1 86 ? 26.835 12.876 -18.126 1.00 79.88 86 TYR A O 1
ATOM 712 N N . THR A 1 87 ? 27.920 11.093 -18.921 1.00 81.88 87 THR A N 1
ATOM 713 C CA . THR A 1 87 ? 29.253 11.717 -18.866 1.00 81.88 87 THR A CA 1
ATOM 714 C C . THR A 1 87 ? 29.373 12.947 -19.766 1.00 81.88 87 THR A C 1
ATOM 716 O O . THR A 1 87 ? 30.029 13.908 -19.387 1.00 81.88 87 THR A O 1
ATOM 719 N N . GLU A 1 88 ? 28.742 12.932 -20.943 1.00 81.00 88 GLU A N 1
ATOM 720 C CA . GLU A 1 88 ? 28.734 14.084 -21.853 1.00 81.00 88 GLU A CA 1
ATOM 721 C C . GLU A 1 88 ? 27.833 15.191 -21.306 1.00 81.00 88 GLU A C 1
ATOM 723 O O . GLU A 1 88 ? 28.215 16.355 -21.323 1.00 81.00 88 GLU A O 1
ATOM 728 N N . ILE A 1 89 ? 26.669 14.818 -20.761 1.00 83.12 89 ILE A N 1
ATOM 729 C CA . ILE A 1 89 ? 25.741 15.757 -20.119 1.00 83.12 89 ILE A CA 1
ATOM 730 C C . ILE A 1 89 ? 26.432 16.466 -18.948 1.00 83.12 89 ILE A C 1
ATOM 732 O O . ILE A 1 89 ? 26.421 17.689 -18.890 1.00 83.12 89 ILE A O 1
ATOM 736 N N . TRP A 1 90 ? 27.095 15.721 -18.059 1.00 84.69 90 TRP A N 1
ATOM 737 C CA . TRP A 1 90 ? 27.821 16.296 -16.924 1.00 84.69 90 TRP A CA 1
ATOM 738 C C . TRP A 1 90 ? 28.984 17.185 -17.359 1.00 84.69 90 TRP A C 1
ATOM 740 O O . TRP A 1 90 ? 29.174 18.251 -16.788 1.00 84.69 90 TRP A O 1
ATOM 750 N N . ALA A 1 91 ? 29.737 16.792 -18.392 1.00 82.19 91 ALA A N 1
ATOM 751 C CA . ALA A 1 91 ? 30.812 17.627 -18.925 1.00 82.19 91 ALA A CA 1
ATOM 752 C C . ALA A 1 91 ? 30.281 18.958 -19.494 1.00 82.19 91 ALA A C 1
ATOM 754 O O . ALA A 1 91 ? 30.874 20.011 -19.257 1.00 82.19 91 ALA A O 1
ATOM 755 N N . GLU A 1 92 ? 29.150 18.926 -20.205 1.00 81.50 92 GLU A N 1
ATOM 756 C CA . GLU A 1 92 ? 28.477 20.132 -20.702 1.00 81.50 92 GLU A CA 1
ATOM 757 C C . GLU A 1 92 ? 27.952 21.015 -19.554 1.00 81.50 92 GLU A C 1
ATOM 759 O O . GLU A 1 92 ? 28.113 22.237 -19.599 1.00 81.50 92 GLU A O 1
ATOM 764 N N . GLU A 1 93 ? 27.361 20.411 -18.518 1.00 83.62 93 GLU A N 1
ATOM 765 C CA . GLU A 1 93 ? 26.831 21.106 -17.333 1.00 83.62 93 GLU A CA 1
ATOM 766 C C . GLU A 1 93 ? 27.930 21.750 -16.472 1.00 83.62 93 GLU A C 1
ATOM 768 O O . GLU A 1 93 ? 27.754 22.878 -16.008 1.00 83.62 93 GLU A O 1
ATOM 773 N N . ASP A 1 94 ? 29.089 21.099 -16.325 1.00 84.06 94 ASP A N 1
ATOM 774 C CA . ASP A 1 94 ? 30.258 21.618 -15.592 1.00 84.06 94 ASP A CA 1
ATOM 775 C C . ASP A 1 94 ? 31.009 22.730 -16.355 1.00 84.06 94 ASP A C 1
ATOM 777 O O . ASP A 1 94 ? 32.062 23.210 -15.923 1.00 84.06 94 ASP A O 1
ATOM 781 N N . GLY A 1 95 ? 30.483 23.175 -17.501 1.00 70.75 95 GLY A N 1
ATOM 782 C CA . GLY A 1 95 ? 31.075 24.247 -18.297 1.00 70.75 95 GLY A CA 1
ATOM 783 C C . GLY A 1 95 ? 32.369 23.839 -19.002 1.00 70.75 95 GLY A C 1
ATOM 784 O O . GLY A 1 95 ? 33.051 24.701 -19.570 1.00 70.75 95 GLY A O 1
ATOM 785 N N . ALA A 1 96 ? 32.693 22.541 -19.025 1.00 62.38 96 ALA A N 1
ATOM 786 C CA . ALA A 1 96 ? 33.680 21.995 -19.937 1.00 62.38 96 ALA A CA 1
ATOM 787 C C . ALA A 1 96 ? 33.062 21.994 -21.340 1.00 62.38 96 ALA A C 1
ATOM 789 O O . ALA A 1 96 ? 32.613 20.976 -21.863 1.00 62.38 96 ALA A O 1
ATOM 790 N N . MET A 1 97 ? 33.038 23.175 -21.971 1.00 55.88 97 MET A N 1
ATOM 791 C CA . MET A 1 97 ? 32.903 23.270 -23.421 1.00 55.88 97 MET A CA 1
ATOM 792 C C . MET A 1 97 ? 33.856 22.238 -24.012 1.00 55.88 97 MET A C 1
ATOM 794 O O . MET A 1 97 ? 35.015 22.190 -23.607 1.00 55.88 97 MET A O 1
ATOM 798 N N . SER A 1 98 ? 33.345 21.403 -24.912 1.00 55.22 98 SER A N 1
ATOM 799 C CA . SER A 1 98 ? 34.022 20.311 -25.614 1.00 55.22 98 SER A CA 1
ATOM 800 C C . SER A 1 98 ? 35.301 20.782 -26.330 1.00 55.22 98 SER A C 1
ATOM 802 O O . SER A 1 98 ? 35.322 20.944 -27.551 1.00 55.22 98 SER A O 1
ATOM 804 N N . VAL A 1 99 ? 36.342 21.097 -25.565 1.00 51.22 99 VAL A N 1
ATOM 805 C CA . VAL A 1 99 ? 37.600 21.692 -26.030 1.00 51.22 99 VAL A CA 1
ATOM 806 C C . VAL A 1 99 ? 38.705 20.634 -26.013 1.00 51.22 99 VAL A C 1
ATOM 808 O O . VAL A 1 99 ? 39.565 20.672 -26.883 1.00 51.22 99 VAL A O 1
ATOM 811 N N . ASP A 1 100 ? 38.611 19.628 -25.133 1.00 45.28 100 ASP A N 1
ATOM 812 C CA . ASP A 1 100 ? 39.654 18.605 -24.946 1.00 45.28 100 ASP A CA 1
ATOM 813 C C . ASP A 1 100 ? 39.243 17.167 -25.315 1.00 45.28 100 ASP A C 1
ATOM 815 O O . ASP A 1 100 ? 39.972 16.220 -25.026 1.00 45.28 100 ASP A O 1
ATOM 819 N N . THR A 1 101 ? 38.119 16.957 -26.008 1.00 48.16 101 THR A N 1
ATOM 820 C CA . THR A 1 101 ? 37.885 15.680 -26.709 1.00 48.16 101 THR A CA 1
ATOM 821 C C . THR A 1 101 ? 38.366 15.836 -28.151 1.00 48.16 101 THR A C 1
ATOM 823 O O . THR A 1 101 ? 37.681 16.484 -28.947 1.00 48.16 101 THR A O 1
ATOM 826 N N . PRO A 1 102 ? 39.536 15.291 -28.532 1.00 43.09 102 PRO A N 1
ATOM 827 C CA . PRO A 1 102 ? 40.005 15.400 -29.902 1.00 43.09 102 PRO A CA 1
ATOM 828 C C . PRO A 1 102 ? 39.024 14.630 -30.792 1.00 43.09 102 PRO A C 1
ATOM 830 O O . PRO A 1 102 ? 38.951 13.412 -30.725 1.00 43.09 102 PRO A O 1
ATOM 833 N N . HIS A 1 103 ? 38.247 15.346 -31.604 1.00 47.72 103 HIS A N 1
ATOM 834 C CA . HIS A 1 103 ? 37.582 14.857 -32.821 1.00 47.72 103 HIS A CA 1
ATOM 835 C C . HIS A 1 103 ? 36.562 13.697 -32.704 1.00 47.72 103 HIS A C 1
ATOM 837 O O . HIS A 1 103 ? 35.922 13.376 -33.693 1.00 47.72 103 HIS A O 1
ATOM 843 N N . GLN A 1 104 ? 36.314 13.101 -31.533 1.00 51.38 104 GLN A N 1
ATOM 844 C CA . GLN A 1 104 ? 35.444 11.914 -31.428 1.00 51.38 104 GLN A CA 1
ATOM 845 C C . GLN A 1 104 ? 33.946 12.202 -31.224 1.00 51.38 104 GLN A C 1
ATOM 847 O O . GLN A 1 104 ? 33.130 11.308 -31.414 1.00 51.38 104 GLN A O 1
ATOM 852 N N . GLY A 1 105 ? 33.554 13.412 -30.811 1.00 50.62 105 GLY A N 1
ATOM 853 C CA . GLY A 1 105 ? 32.147 13.720 -30.492 1.00 50.62 105 GLY A CA 1
ATOM 854 C C . GLY A 1 105 ? 31.335 14.323 -31.643 1.00 50.62 105 GLY A C 1
ATOM 855 O O . GLY A 1 105 ? 30.126 14.130 -31.709 1.00 50.62 105 GLY A O 1
ATOM 856 N N . ARG A 1 106 ? 31.982 15.057 -32.558 1.00 49.41 106 ARG A N 1
ATOM 857 C CA . ARG A 1 106 ? 31.302 15.756 -33.667 1.00 49.41 106 ARG A CA 1
ATOM 858 C C . ARG A 1 106 ? 31.035 14.874 -34.887 1.00 49.41 106 ARG A C 1
ATOM 860 O O . ARG A 1 106 ? 30.097 15.167 -35.618 1.00 49.41 106 ARG A O 1
ATOM 867 N N . ASP A 1 107 ? 31.801 13.795 -35.041 1.00 54.22 107 ASP A N 1
ATOM 868 C CA . ASP A 1 107 ? 31.696 12.848 -36.158 1.00 54.22 107 ASP A CA 1
ATOM 869 C C . ASP A 1 107 ? 31.071 11.502 -35.752 1.00 54.22 107 ASP A C 1
ATOM 871 O O . ASP A 1 107 ? 31.008 10.575 -36.561 1.00 54.22 107 ASP A O 1
ATOM 875 N N . LYS A 1 108 ? 30.577 11.373 -34.510 1.00 67.00 108 LYS A N 1
ATOM 876 C CA . LYS A 1 108 ? 29.808 10.194 -34.099 1.00 67.00 108 LYS A CA 1
ATOM 877 C C . LYS A 1 108 ? 28.477 10.189 -34.834 1.00 67.00 108 LYS A C 1
ATOM 879 O O . LYS A 1 108 ? 27.572 10.973 -34.544 1.00 67.00 108 LYS A O 1
ATOM 884 N N . LEU A 1 109 ? 28.385 9.303 -35.815 1.00 77.00 109 LEU A N 1
ATOM 885 C CA . LEU A 1 109 ? 27.168 9.083 -36.573 1.00 77.00 109 LEU A CA 1
ATOM 886 C C . LEU A 1 109 ? 26.063 8.567 -35.637 1.00 77.00 109 LEU A C 1
ATOM 888 O O . LEU A 1 109 ? 26.365 7.862 -34.671 1.00 77.00 109 LEU A O 1
ATOM 892 N N . PRO A 1 110 ? 24.782 8.889 -35.899 1.00 76.31 110 PRO A N 1
ATOM 893 C CA . PRO A 1 110 ? 23.691 8.452 -35.039 1.00 76.31 110 PRO A CA 1
ATOM 894 C C . PRO A 1 110 ? 23.707 6.929 -34.832 1.00 76.31 110 PRO A C 1
ATOM 896 O O . PRO A 1 110 ? 23.862 6.191 -35.818 1.00 76.31 110 PRO A O 1
ATOM 899 N N . PRO A 1 111 ? 23.543 6.438 -33.589 1.00 73.38 111 PRO A N 1
ATOM 900 C CA . PRO A 1 111 ? 23.358 5.013 -33.351 1.00 73.38 111 PRO A CA 1
ATOM 901 C C . PRO A 1 111 ? 22.060 4.532 -34.027 1.00 73.38 111 PRO A C 1
ATOM 903 O O . PRO A 1 111 ? 21.163 5.326 -34.304 1.00 73.38 111 PRO A O 1
ATOM 906 N N . ASN A 1 112 ? 21.957 3.227 -34.299 1.00 82.12 112 ASN A N 1
ATOM 907 C CA . ASN A 1 112 ? 20.749 2.584 -34.845 1.00 82.12 112 ASN A CA 1
ATOM 908 C C . ASN A 1 112 ? 20.343 3.004 -36.274 1.00 82.12 112 ASN A C 1
ATOM 910 O O . ASN A 1 112 ? 19.162 2.958 -36.617 1.00 82.12 112 ASN A O 1
ATOM 914 N N . GLN A 1 113 ? 21.291 3.386 -37.133 1.00 86.94 113 GLN A N 1
ATOM 915 C CA . GLN A 1 113 ? 21.021 3.635 -38.554 1.00 86.94 113 GLN A CA 1
ATOM 916 C C . GLN A 1 113 ? 21.885 2.744 -39.437 1.00 86.94 113 GLN A C 1
ATOM 918 O O . GLN A 1 113 ? 23.104 2.707 -39.284 1.00 86.94 113 GLN A O 1
ATOM 923 N N . ALA A 1 114 ? 21.243 2.072 -40.391 1.00 89.44 114 ALA A N 1
ATOM 924 C CA . ALA A 1 114 ? 21.931 1.285 -41.400 1.00 89.44 114 ALA A CA 1
ATOM 925 C C . ALA A 1 114 ? 22.723 2.192 -42.353 1.00 89.44 114 ALA A C 1
ATOM 927 O O . ALA A 1 114 ? 22.190 3.194 -42.840 1.00 89.44 114 ALA A O 1
ATOM 928 N N . ARG A 1 115 ? 23.982 1.845 -42.629 1.00 91.19 115 ARG A N 1
ATOM 929 C CA . ARG A 1 115 ? 24.887 2.639 -43.469 1.00 91.19 115 ARG A CA 1
ATOM 930 C C . ARG A 1 115 ? 25.829 1.758 -44.278 1.00 91.19 115 ARG A C 1
ATOM 932 O O . ARG A 1 115 ? 26.359 0.783 -43.750 1.00 91.19 115 ARG A O 1
ATOM 939 N N . GLY A 1 116 ? 26.067 2.167 -45.522 1.00 90.12 116 GLY A N 1
ATOM 940 C CA . GLY A 1 116 ? 27.031 1.543 -46.426 1.00 90.12 116 GLY A CA 1
ATOM 941 C C . GLY A 1 116 ? 26.677 0.112 -46.825 1.00 90.12 116 GLY A C 1
ATOM 942 O O . GLY A 1 116 ? 25.557 -0.371 -46.629 1.00 90.12 116 GLY A O 1
ATOM 943 N N . SER A 1 117 ? 27.665 -0.558 -47.396 1.00 89.88 117 SER A N 1
ATOM 944 C CA . SER A 1 117 ? 27.646 -1.960 -47.784 1.00 89.88 117 SER A CA 1
ATOM 945 C C . SER A 1 117 ? 28.865 -2.680 -47.213 1.00 89.88 117 SER A C 1
ATOM 947 O O . SER A 1 117 ? 29.879 -2.071 -46.883 1.00 89.88 117 SER A O 1
ATOM 949 N N . ILE A 1 118 ? 28.797 -4.008 -47.170 1.00 85.75 118 ILE A N 1
ATOM 950 C CA . ILE A 1 118 ? 29.939 -4.864 -46.831 1.00 85.75 118 ILE A CA 1
ATOM 951 C C . ILE A 1 118 ? 31.134 -4.650 -47.774 1.00 85.75 118 ILE A C 1
ATOM 953 O O . ILE A 1 118 ? 32.277 -4.807 -47.361 1.00 85.75 118 ILE A O 1
ATOM 957 N N . ASP A 1 119 ? 30.865 -4.270 -49.028 1.00 87.75 119 ASP A N 1
ATOM 958 C CA . ASP A 1 119 ? 31.893 -3.983 -50.036 1.00 87.75 119 ASP A CA 1
ATOM 959 C C . ASP A 1 119 ? 32.672 -2.682 -49.720 1.00 87.75 119 ASP A C 1
ATOM 961 O O . ASP A 1 119 ? 33.756 -2.482 -50.263 1.00 87.75 119 ASP A O 1
ATOM 965 N N . ASP A 1 120 ? 32.141 -1.822 -48.841 1.00 87.38 120 ASP A N 1
ATOM 966 C CA . ASP A 1 120 ? 32.749 -0.543 -48.453 1.00 87.38 120 ASP A CA 1
ATOM 967 C C . ASP A 1 120 ? 33.690 -0.677 -47.238 1.00 87.38 120 ASP A C 1
ATOM 969 O O . ASP A 1 120 ? 34.242 0.319 -46.781 1.00 87.38 120 ASP A O 1
ATOM 973 N N . ILE A 1 121 ? 33.865 -1.881 -46.678 1.00 88.38 121 ILE A N 1
ATOM 974 C CA . ILE A 1 121 ? 34.726 -2.098 -45.507 1.00 88.38 121 ILE A CA 1
ATOM 975 C C . ILE A 1 121 ? 36.190 -2.254 -45.941 1.00 88.38 121 ILE A C 1
ATOM 977 O O . ILE A 1 121 ? 36.562 -3.246 -46.568 1.00 88.38 121 ILE A O 1
ATOM 981 N N . ASP A 1 122 ? 37.032 -1.303 -45.535 1.00 90.06 122 ASP A N 1
ATOM 982 C CA . ASP A 1 122 ? 38.497 -1.384 -45.565 1.00 90.06 122 ASP A CA 1
ATOM 983 C C . ASP A 1 122 ? 39.095 -1.183 -44.155 1.00 90.06 122 ASP A C 1
ATOM 985 O O . ASP A 1 122 ? 38.366 -0.896 -43.205 1.00 90.06 122 ASP A O 1
ATOM 989 N N . ASP A 1 123 ? 40.415 -1.347 -43.994 1.00 88.19 123 ASP A N 1
ATOM 990 C CA . ASP A 1 123 ? 41.087 -1.229 -42.686 1.00 88.19 123 ASP A CA 1
ATOM 991 C C . ASP A 1 123 ? 40.876 0.147 -42.023 1.00 88.19 123 ASP A C 1
ATOM 993 O O . ASP A 1 123 ? 40.865 0.246 -40.799 1.00 88.19 123 ASP A O 1
ATOM 997 N N . ALA A 1 124 ? 40.687 1.211 -42.812 1.00 85.88 124 ALA A N 1
ATOM 998 C CA . ALA A 1 124 ? 40.458 2.555 -42.289 1.00 85.88 124 ALA A CA 1
ATOM 999 C C . ALA A 1 124 ? 39.003 2.753 -41.837 1.00 85.88 124 ALA A C 1
ATOM 1001 O O . ALA A 1 124 ? 38.751 3.427 -40.840 1.00 85.88 124 ALA A O 1
ATOM 1002 N N . ILE A 1 125 ? 38.046 2.165 -42.554 1.00 86.06 125 ILE A N 1
ATOM 1003 C CA . ILE A 1 125 ? 36.611 2.233 -42.266 1.00 86.06 125 ILE A CA 1
ATOM 1004 C C . ILE A 1 125 ? 36.227 1.270 -41.141 1.00 86.06 125 ILE A C 1
ATOM 1006 O O . ILE A 1 125 ? 35.318 1.586 -40.374 1.00 86.06 125 ILE A O 1
ATOM 1010 N N . ALA A 1 126 ? 36.930 0.145 -40.994 1.00 82.81 126 ALA A N 1
ATOM 1011 C CA . ALA A 1 126 ? 36.671 -0.863 -39.966 1.00 82.81 126 ALA A CA 1
ATOM 1012 C C . ALA A 1 126 ? 36.774 -0.317 -38.529 1.00 82.81 126 ALA A C 1
ATOM 1014 O O . ALA A 1 126 ? 36.106 -0.829 -37.632 1.00 82.81 126 ALA A O 1
ATOM 1015 N N . GLU A 1 127 ? 37.571 0.733 -38.308 1.00 81.50 127 GLU A N 1
ATOM 1016 C CA . GLU A 1 127 ? 37.693 1.424 -37.015 1.00 81.50 127 GLU A CA 1
ATOM 1017 C C . GLU A 1 127 ? 36.650 2.548 -36.822 1.00 81.50 127 GLU A C 1
ATOM 1019 O O . GLU A 1 127 ? 36.689 3.275 -35.827 1.00 81.50 127 GLU A O 1
ATOM 1024 N N . THR A 1 128 ? 35.712 2.714 -37.761 1.00 83.88 128 THR A N 1
ATOM 1025 C CA . THR A 1 128 ? 34.729 3.808 -37.781 1.00 83.88 128 THR A CA 1
ATOM 1026 C C . THR A 1 128 ? 33.286 3.303 -37.846 1.00 83.88 128 THR A C 1
ATOM 1028 O O . THR A 1 128 ? 33.009 2.204 -38.311 1.00 83.88 128 THR A O 1
ATOM 1031 N N . ASP A 1 129 ? 32.331 4.162 -37.476 1.00 83.19 129 ASP A N 1
ATOM 1032 C CA . ASP A 1 129 ? 30.890 3.860 -37.547 1.00 83.19 129 ASP A CA 1
ATOM 1033 C C . ASP A 1 129 ? 30.263 4.123 -38.939 1.00 83.19 129 ASP A C 1
ATOM 1035 O O . ASP A 1 129 ? 29.031 4.207 -39.069 1.00 83.19 129 ASP A O 1
ATOM 1039 N N . GLN A 1 130 ? 31.093 4.317 -39.976 1.00 85.06 130 GLN A N 1
ATOM 1040 C CA . GLN A 1 130 ? 30.660 4.683 -41.335 1.00 85.06 130 GLN A CA 1
ATOM 1041 C C . GLN A 1 130 ? 29.879 3.560 -42.027 1.00 85.06 130 GLN A C 1
ATOM 1043 O O . GLN A 1 130 ? 28.932 3.843 -42.760 1.00 85.06 130 GLN A O 1
ATOM 1048 N N . VAL A 1 131 ? 30.219 2.298 -41.747 1.00 88.88 131 VAL A N 1
ATOM 1049 C CA . VAL A 1 131 ? 29.444 1.122 -42.164 1.00 88.88 131 VAL A CA 1
ATOM 1050 C C . VAL A 1 131 ? 28.754 0.546 -40.935 1.00 88.88 131 VAL A C 1
ATOM 1052 O O . VAL A 1 131 ? 29.386 0.287 -39.915 1.00 88.88 131 VAL A O 1
ATOM 1055 N N . SER A 1 132 ? 27.437 0.371 -41.006 1.00 88.81 132 SER A N 1
ATOM 1056 C CA . SER A 1 132 ? 26.650 -0.109 -39.871 1.00 88.81 132 SER A CA 1
ATOM 1057 C C . SER A 1 132 ? 25.475 -0.950 -40.345 1.00 88.81 132 SER A C 1
ATOM 1059 O O . SER A 1 132 ? 24.719 -0.548 -41.233 1.00 88.81 132 SER A O 1
ATOM 1061 N N . ALA A 1 133 ? 25.301 -2.118 -39.731 1.00 85.38 133 ALA A N 1
ATOM 1062 C CA . ALA A 1 133 ? 24.082 -2.892 -39.888 1.00 85.38 133 ALA A CA 1
ATOM 1063 C C . ALA A 1 133 ? 22.928 -2.168 -39.178 1.00 85.38 133 ALA A C 1
ATOM 1065 O O . ALA A 1 133 ? 23.078 -1.685 -38.057 1.00 85.38 133 ALA A O 1
ATOM 1066 N N . GLY A 1 134 ? 21.760 -2.112 -39.820 1.00 87.94 134 GLY A N 1
ATOM 1067 C CA . GLY A 1 134 ? 20.567 -1.533 -39.210 1.00 87.94 134 GLY A CA 1
ATOM 1068 C C . GLY A 1 134 ? 20.154 -2.232 -37.907 1.00 87.94 134 GLY A C 1
ATOM 1069 O O . GLY A 1 134 ? 20.605 -3.348 -37.611 1.00 87.94 134 GLY A O 1
ATOM 1070 N N . PRO A 1 135 ? 19.305 -1.583 -37.096 1.00 87.50 135 PRO A N 1
ATOM 1071 C CA . PRO A 1 135 ? 18.907 -2.097 -35.790 1.00 87.50 135 PRO A CA 1
ATOM 1072 C C . PRO A 1 135 ? 18.119 -3.410 -35.890 1.00 87.50 135 PRO A C 1
ATOM 1074 O O . PRO A 1 135 ? 18.296 -4.287 -35.041 1.00 87.50 135 PRO A O 1
ATOM 1077 N N . ILE A 1 136 ? 17.304 -3.598 -36.935 1.00 88.75 136 ILE A N 1
ATOM 1078 C CA . ILE A 1 136 ? 16.499 -4.815 -37.105 1.00 88.75 136 ILE A CA 1
ATOM 1079 C C . ILE A 1 136 ? 17.405 -5.993 -37.452 1.00 88.75 136 ILE A C 1
ATOM 1081 O O . ILE A 1 136 ? 17.336 -7.039 -36.799 1.00 88.75 136 ILE A O 1
ATOM 1085 N N . LEU A 1 137 ? 18.286 -5.820 -38.443 1.00 88.69 137 LEU A N 1
ATOM 1086 C CA . LEU A 1 137 ? 19.251 -6.851 -38.820 1.00 88.69 137 LEU A CA 1
ATOM 1087 C C . LEU A 1 137 ? 20.155 -7.217 -37.637 1.00 88.69 137 LEU A C 1
ATOM 1089 O O . LEU A 1 137 ? 20.333 -8.399 -37.346 1.00 88.69 137 LEU A O 1
ATOM 1093 N N . SER A 1 138 ? 20.677 -6.221 -36.921 1.00 87.38 138 SER A N 1
ATOM 1094 C CA . SER A 1 138 ? 21.528 -6.437 -35.746 1.00 87.38 138 SER A CA 1
ATOM 1095 C C . SER A 1 138 ? 20.806 -7.229 -34.654 1.00 87.38 138 SER A C 1
ATOM 1097 O O . SER A 1 138 ? 21.377 -8.162 -34.081 1.00 87.38 138 SER A O 1
ATOM 1099 N N . ARG A 1 139 ? 19.527 -6.921 -34.395 1.00 83.06 139 ARG A N 1
ATOM 1100 C CA . ARG A 1 139 ? 18.711 -7.652 -33.417 1.00 83.06 139 ARG A CA 1
ATOM 1101 C C . ARG A 1 139 ? 18.451 -9.088 -33.855 1.00 83.06 139 ARG A C 1
ATOM 1103 O O . ARG A 1 139 ? 18.572 -9.992 -33.034 1.00 83.06 139 ARG A O 1
ATOM 1110 N N . LEU A 1 140 ? 18.146 -9.311 -35.133 1.00 85.31 140 LEU A N 1
ATOM 1111 C CA . LEU A 1 140 ? 17.968 -10.656 -35.676 1.00 85.31 140 LEU A CA 1
ATOM 1112 C C . LEU A 1 140 ? 19.263 -11.460 -35.534 1.00 85.31 140 LEU A C 1
ATOM 1114 O O . LEU A 1 140 ? 19.236 -12.549 -34.972 1.00 85.31 140 LEU A O 1
ATOM 1118 N N . LEU A 1 141 ? 20.405 -10.906 -35.944 1.00 83.31 141 LEU A N 1
ATOM 1119 C CA . LEU A 1 141 ? 21.711 -11.557 -35.810 1.00 83.31 141 LEU A CA 1
ATOM 1120 C C . LEU A 1 141 ? 22.048 -11.899 -34.354 1.00 83.31 141 LEU A C 1
ATOM 1122 O O . LEU A 1 141 ? 22.596 -12.972 -34.105 1.00 83.31 141 LEU A O 1
ATOM 1126 N N . ALA A 1 142 ? 21.673 -11.053 -33.389 1.00 79.31 142 ALA A N 1
ATOM 1127 C CA . ALA A 1 142 ? 21.838 -11.357 -31.968 1.00 79.31 142 ALA A CA 1
ATOM 1128 C C . ALA A 1 142 ? 21.074 -12.627 -31.551 1.00 79.31 142 ALA A C 1
ATOM 1130 O O . ALA A 1 142 ? 21.604 -13.412 -30.772 1.00 79.31 142 ALA A O 1
ATOM 1131 N N . THR A 1 143 ? 19.889 -12.879 -32.123 1.00 74.69 143 THR A N 1
ATOM 1132 C CA . THR A 1 143 ? 19.138 -14.133 -31.899 1.00 74.69 143 THR A CA 1
ATOM 1133 C C . THR A 1 143 ? 19.752 -15.347 -32.598 1.00 74.69 143 THR A C 1
ATOM 1135 O O . THR A 1 143 ? 19.516 -16.477 -32.181 1.00 74.69 143 THR A O 1
ATOM 1138 N N . LEU A 1 144 ? 20.539 -15.132 -33.660 1.00 72.94 144 LEU A N 1
ATOM 1139 C CA . LEU A 1 144 ? 21.224 -16.204 -34.387 1.00 72.94 144 LEU A CA 1
ATOM 1140 C C . LEU A 1 144 ? 22.560 -16.591 -33.746 1.00 72.94 144 LEU A C 1
ATOM 1142 O O . LEU A 1 144 ? 23.165 -17.577 -34.175 1.00 72.94 144 LEU A O 1
ATOM 1146 N N . ARG A 1 145 ? 23.051 -15.824 -32.761 1.00 67.75 145 ARG A N 1
ATOM 1147 C CA . ARG A 1 145 ? 24.304 -16.156 -32.083 1.00 67.75 145 ARG A CA 1
ATOM 1148 C C . ARG A 1 145 ? 24.151 -17.522 -31.413 1.00 67.75 145 ARG A C 1
ATOM 1150 O O . ARG A 1 145 ? 23.165 -17.729 -30.708 1.00 67.75 145 ARG A O 1
ATOM 1157 N N . PRO A 1 146 ? 25.108 -18.446 -31.611 1.00 61.62 146 PRO A N 1
ATOM 1158 C CA . PRO A 1 146 ? 25.097 -19.717 -30.914 1.00 61.62 146 PRO A CA 1
ATOM 1159 C C . PRO A 1 146 ? 25.144 -19.446 -29.411 1.00 61.62 146 PRO A C 1
ATOM 1161 O O . PRO A 1 146 ? 26.178 -19.070 -28.861 1.00 61.62 146 PRO A O 1
ATOM 1164 N N . GLU A 1 147 ? 24.015 -19.611 -28.735 1.00 57.91 147 GLU A N 1
ATOM 1165 C CA . GLU A 1 147 ? 24.044 -19.890 -27.312 1.00 57.91 147 GLU A CA 1
ATOM 1166 C C . GLU A 1 147 ? 24.702 -21.263 -27.203 1.00 57.91 147 GLU A C 1
ATOM 1168 O O . GLU A 1 147 ? 24.250 -22.197 -27.868 1.00 57.91 147 GLU A O 1
ATOM 1173 N N . ASN A 1 148 ? 25.801 -21.389 -26.454 1.00 52.81 148 ASN A N 1
ATOM 1174 C CA . ASN A 1 148 ? 26.456 -22.670 -26.176 1.00 52.81 148 ASN A CA 1
ATOM 1175 C C . ASN A 1 148 ? 25.480 -23.585 -25.419 1.00 52.81 148 ASN A C 1
ATOM 1177 O O . ASN A 1 148 ? 25.564 -23.758 -24.203 1.00 52.81 148 ASN A O 1
ATOM 1181 N N . ARG A 1 149 ? 24.504 -24.140 -26.136 1.00 52.69 149 ARG A N 1
ATOM 1182 C CA . ARG A 1 149 ? 23.488 -25.027 -25.607 1.00 52.69 149 ARG A CA 1
ATOM 1183 C C . ARG A 1 149 ? 24.190 -26.343 -25.343 1.00 52.69 149 ARG A C 1
ATOM 1185 O O . ARG A 1 149 ? 24.542 -27.060 -26.279 1.00 52.69 149 ARG A O 1
ATOM 1192 N N . ALA A 1 150 ? 24.429 -26.628 -24.067 1.00 53.50 150 ALA A N 1
ATOM 1193 C CA . ALA A 1 150 ? 24.903 -27.938 -23.657 1.00 53.50 150 ALA A CA 1
ATOM 1194 C C . ALA A 1 150 ? 23.957 -29.000 -24.249 1.00 53.50 150 ALA A C 1
ATOM 1196 O O . ALA A 1 150 ? 22.734 -28.788 -24.238 1.00 53.50 150 ALA A O 1
ATOM 1197 N N . PRO A 1 151 ? 24.485 -30.104 -24.810 1.00 46.62 151 PRO A N 1
ATOM 1198 C CA . PRO A 1 151 ? 23.633 -31.178 -25.290 1.00 46.62 151 PRO A CA 1
ATOM 1199 C C . PRO A 1 151 ? 22.731 -31.635 -24.135 1.00 46.62 151 PRO A C 1
ATOM 1201 O O . PRO A 1 151 ? 23.186 -31.659 -22.986 1.00 46.62 151 PRO A O 1
ATOM 1204 N N . PRO A 1 152 ? 21.451 -31.956 -24.400 1.00 46.94 152 PRO A N 1
ATOM 1205 C CA . PRO A 1 152 ? 20.585 -32.498 -23.369 1.00 46.94 152 PRO A CA 1
ATOM 1206 C C . PRO A 1 152 ? 21.257 -33.752 -22.812 1.00 46.94 152 PRO A C 1
ATOM 1208 O O . PRO A 1 152 ? 21.484 -34.717 -23.537 1.00 46.94 152 PRO A O 1
ATOM 1211 N N . SER A 1 153 ? 21.611 -33.727 -21.529 1.00 51.22 153 SER A N 1
ATOM 1212 C CA . SER A 1 153 ? 21.969 -34.944 -20.815 1.00 51.22 153 SER A CA 1
ATOM 1213 C C . SER A 1 153 ? 20.758 -35.870 -20.890 1.00 51.22 153 SER A C 1
ATOM 1215 O O . SER A 1 153 ? 19.680 -35.483 -20.434 1.00 51.22 153 SER A O 1
ATOM 1217 N N . GLU A 1 154 ? 20.915 -37.064 -21.466 1.00 52.47 154 GLU A N 1
ATOM 1218 C CA . GLU A 1 154 ? 19.825 -38.042 -21.636 1.00 52.47 154 GLU A CA 1
ATOM 1219 C C . GLU A 1 154 ? 19.158 -38.448 -20.305 1.00 52.47 154 GLU A C 1
ATOM 1221 O O . GLU A 1 154 ? 18.048 -38.974 -20.298 1.00 52.47 154 GLU A O 1
ATOM 1226 N N . ASP A 1 155 ? 19.754 -38.088 -19.167 1.00 51.38 155 ASP A N 1
ATOM 1227 C CA . ASP A 1 155 ? 19.209 -38.304 -17.834 1.00 51.38 155 ASP A CA 1
ATOM 1228 C C . ASP A 1 155 ? 18.591 -37.032 -17.224 1.00 51.38 155 ASP A C 1
ATOM 1230 O O . ASP A 1 155 ? 19.150 -36.447 -16.293 1.00 51.38 155 ASP A O 1
ATOM 1234 N N . LYS A 1 156 ? 17.421 -36.614 -17.736 1.00 43.28 156 LYS A N 1
ATOM 1235 C CA . LYS A 1 156 ? 16.251 -36.039 -17.009 1.00 43.28 156 LYS A CA 1
ATOM 1236 C C . LYS A 1 156 ? 15.453 -35.052 -17.877 1.00 43.28 156 LYS A C 1
ATOM 1238 O O . LYS A 1 156 ? 16.038 -34.223 -18.569 1.00 43.28 156 LYS A O 1
ATOM 1243 N N . PRO A 1 157 ? 14.109 -35.042 -17.777 1.00 37.56 157 PRO A N 1
ATOM 1244 C CA . PRO A 1 157 ? 13.292 -34.037 -18.444 1.00 37.56 157 PRO A CA 1
ATOM 1245 C C . PRO A 1 157 ? 13.502 -32.674 -17.762 1.00 37.56 157 PRO A C 1
ATOM 1247 O O . PRO A 1 157 ? 13.051 -32.457 -16.637 1.00 37.56 157 PRO A O 1
ATOM 1250 N N . MET A 1 158 ? 14.199 -31.752 -18.429 1.00 36.84 158 MET A N 1
ATOM 1251 C CA . MET A 1 158 ? 14.286 -30.356 -17.994 1.00 36.84 158 MET A CA 1
ATOM 1252 C C . MET A 1 158 ? 12.968 -29.635 -18.290 1.00 36.84 158 MET A C 1
ATOM 1254 O O . MET A 1 158 ? 12.604 -29.402 -19.441 1.00 36.84 158 MET A O 1
ATOM 1258 N N . MET A 1 159 ? 12.269 -29.256 -17.223 1.00 30.44 159 MET A N 1
ATOM 1259 C CA . MET A 1 159 ? 11.257 -28.207 -17.238 1.00 30.44 159 MET A CA 1
ATOM 1260 C C . MET A 1 159 ? 11.963 -26.846 -17.291 1.00 30.44 159 MET A C 1
ATOM 1262 O O . MET A 1 159 ? 12.918 -26.602 -16.557 1.00 30.44 159 MET A O 1
ATOM 1266 N N . ASN A 1 160 ? 11.505 -25.978 -18.192 1.00 32.62 160 ASN A N 1
ATOM 1267 C CA . ASN A 1 160 ? 12.047 -24.639 -18.411 1.00 32.62 160 ASN A CA 1
ATOM 1268 C C . ASN A 1 160 ? 11.898 -23.753 -17.158 1.00 32.62 160 ASN A C 1
ATOM 1270 O O . ASN A 1 160 ? 10.784 -23.588 -16.662 1.00 32.62 160 ASN A O 1
ATOM 1274 N N . GLY A 1 161 ? 12.988 -23.100 -16.737 1.00 32.41 161 GLY A N 1
ATOM 1275 C CA . GLY A 1 161 ? 12.943 -21.878 -15.927 1.00 32.41 161 GLY A CA 1
ATOM 1276 C C . GLY A 1 161 ? 13.696 -21.907 -14.590 1.00 32.41 161 GLY A C 1
ATOM 1277 O O . GLY A 1 161 ? 13.289 -22.584 -13.656 1.00 32.41 161 GLY A O 1
ATOM 1278 N N . ILE A 1 162 ? 14.688 -21.011 -14.491 1.00 35.47 162 ILE A N 1
ATOM 1279 C CA . ILE A 1 162 ? 15.216 -20.374 -13.268 1.00 35.47 162 ILE A CA 1
ATOM 1280 C C . ILE A 1 162 ? 16.104 -21.252 -12.364 1.00 35.47 162 ILE A C 1
ATOM 1282 O O . ILE A 1 162 ? 15.621 -21.932 -11.466 1.00 35.47 162 ILE A O 1
ATOM 1286 N N . SER A 1 163 ? 17.422 -21.051 -12.455 1.00 28.55 163 SER A N 1
ATOM 1287 C CA . SER A 1 163 ? 18.253 -20.868 -11.254 1.00 28.55 163 SER A CA 1
ATOM 1288 C C . SER A 1 163 ? 19.555 -20.139 -11.583 1.00 28.55 163 SER A C 1
ATOM 1290 O O . SER A 1 163 ? 20.382 -20.604 -12.360 1.00 28.55 163 SER A O 1
ATOM 1292 N N . ASN A 1 164 ? 19.685 -18.981 -10.950 1.00 34.25 164 ASN A N 1
ATOM 1293 C CA . ASN A 1 164 ? 20.876 -18.160 -10.794 1.00 34.25 164 ASN A CA 1
ATOM 1294 C C . ASN A 1 164 ? 21.988 -18.935 -10.054 1.00 34.25 164 ASN A C 1
ATOM 1296 O O . ASN A 1 164 ? 21.663 -19.686 -9.135 1.00 34.25 164 ASN A O 1
ATOM 1300 N N . GLY A 1 165 ? 23.261 -18.627 -10.332 1.00 29.80 165 GLY A N 1
ATOM 1301 C CA . GLY A 1 165 ? 24.324 -18.694 -9.317 1.00 29.80 165 GLY A CA 1
ATOM 1302 C C . GLY A 1 165 ? 25.544 -19.577 -9.608 1.00 29.80 165 GLY A C 1
ATOM 1303 O O . GLY A 1 165 ? 25.445 -20.794 -9.584 1.00 29.80 165 GLY A O 1
ATOM 1304 N N . GLU A 1 166 ? 26.689 -18.892 -9.721 1.00 29.02 166 GLU A N 1
ATOM 1305 C CA . GLU A 1 166 ? 28.071 -19.329 -9.440 1.00 29.02 166 GLU A CA 1
ATOM 1306 C C . GLU A 1 166 ? 28.783 -20.321 -10.374 1.00 29.02 166 GLU A C 1
ATOM 1308 O O . GLU A 1 166 ? 28.352 -21.447 -10.590 1.00 29.02 166 GLU A O 1
ATOM 1313 N N . GLY A 1 167 ? 29.988 -19.925 -10.814 1.00 27.22 167 GLY A N 1
ATOM 1314 C CA . GLY A 1 167 ? 30.997 -20.878 -11.278 1.00 27.22 167 GLY A CA 1
ATOM 1315 C C . GLY A 1 167 ? 32.037 -20.347 -12.262 1.00 27.22 167 GLY A C 1
ATOM 1316 O O . GLY A 1 167 ? 32.054 -20.778 -13.403 1.00 27.22 167 GLY A O 1
ATOM 1317 N N . SER A 1 168 ? 32.930 -19.477 -11.783 1.00 30.95 168 SER A N 1
ATOM 1318 C CA . SER A 1 168 ? 34.275 -19.194 -12.317 1.00 30.95 168 SER A CA 1
ATOM 1319 C C . SER A 1 168 ? 34.434 -18.666 -13.748 1.00 30.95 168 SER A C 1
ATOM 1321 O O . SER A 1 168 ? 34.498 -19.395 -14.734 1.00 30.95 168 SER A O 1
ATOM 1323 N N . PHE A 1 169 ? 34.718 -17.365 -13.800 1.00 29.44 169 PHE A N 1
ATOM 1324 C CA . PHE A 1 169 ? 35.583 -16.775 -14.811 1.00 29.44 169 PHE A CA 1
ATOM 1325 C C . PHE A 1 169 ? 36.976 -17.417 -14.742 1.00 29.44 169 PHE A C 1
ATOM 1327 O O . PHE A 1 169 ? 37.642 -17.331 -13.712 1.00 29.44 169 PHE A O 1
ATOM 1334 N N . ASN A 1 170 ? 37.446 -17.977 -15.853 1.00 28.72 170 ASN A N 1
ATOM 1335 C CA . ASN A 1 170 ? 38.854 -17.867 -16.211 1.00 28.72 170 ASN A CA 1
ATOM 1336 C C . ASN A 1 170 ? 38.935 -17.602 -17.714 1.00 28.72 170 ASN A C 1
ATOM 1338 O O . ASN A 1 170 ? 38.726 -18.497 -18.530 1.00 28.72 170 ASN A O 1
ATOM 1342 N N . GLY A 1 171 ? 39.144 -16.336 -18.063 1.00 29.09 171 GLY A N 1
ATOM 1343 C CA . GLY A 1 171 ? 39.451 -15.920 -19.419 1.00 29.09 171 GLY A CA 1
ATOM 1344 C C . GLY A 1 171 ? 40.944 -15.675 -19.524 1.00 29.09 171 GLY A C 1
ATOM 1345 O O . GLY A 1 171 ? 41.428 -14.750 -18.887 1.00 29.09 171 GLY A O 1
ATOM 1346 N N . GLU A 1 172 ? 41.637 -16.451 -20.353 1.00 28.33 172 GLU A N 1
ATOM 1347 C CA . GLU A 1 172 ? 42.950 -16.090 -20.892 1.00 28.33 172 GLU A CA 1
ATOM 1348 C C . GLU A 1 172 ? 43.050 -16.558 -22.354 1.00 28.33 172 GLU A C 1
ATOM 1350 O O . GLU A 1 172 ? 43.112 -17.741 -22.665 1.00 28.33 172 GLU A O 1
ATOM 1355 N N . MET A 1 173 ? 42.907 -15.577 -23.247 1.00 29.98 173 MET A N 1
ATOM 1356 C CA . MET A 1 173 ? 43.859 -15.183 -24.291 1.00 29.98 173 MET A CA 1
ATOM 1357 C C . MET A 1 173 ? 44.703 -16.263 -25.010 1.00 29.98 173 MET A C 1
ATOM 1359 O O . MET A 1 173 ? 45.597 -16.849 -24.422 1.00 29.98 173 MET A O 1
ATOM 1363 N N . ASN A 1 174 ? 44.491 -16.324 -26.337 1.00 33.81 174 ASN A N 1
ATOM 1364 C CA . ASN A 1 174 ? 45.413 -16.637 -27.448 1.00 33.81 174 ASN A CA 1
ATOM 1365 C C . ASN A 1 174 ? 46.320 -17.881 -27.410 1.00 33.81 174 ASN A C 1
ATOM 1367 O O . ASN A 1 174 ? 47.113 -18.075 -26.500 1.00 33.81 174 ASN A O 1
ATOM 1371 N N . GLY A 1 175 ? 46.422 -18.529 -28.577 1.00 27.97 175 GLY A N 1
ATOM 1372 C CA . GLY A 1 175 ? 47.706 -19.065 -29.039 1.00 27.97 175 GLY A CA 1
ATOM 1373 C C . GLY A 1 175 ? 47.671 -20.508 -29.520 1.00 27.97 175 GLY A C 1
ATOM 1374 O O . GLY A 1 175 ? 47.529 -21.440 -28.743 1.00 27.97 175 GLY A O 1
ATOM 1375 N N . ASP A 1 176 ? 47.852 -20.641 -30.827 1.00 32.47 176 ASP A N 1
ATOM 1376 C CA . ASP A 1 176 ? 48.370 -21.794 -31.561 1.00 32.47 176 ASP A CA 1
ATOM 1377 C C . ASP A 1 176 ? 49.389 -22.663 -30.784 1.00 32.47 176 ASP A C 1
ATOM 1379 O O . ASP A 1 176 ? 50.408 -22.143 -30.333 1.00 32.47 176 ASP A O 1
ATOM 1383 N N . MET A 1 177 ? 49.105 -23.971 -30.652 1.00 32.81 177 MET A N 1
ATOM 1384 C CA . MET A 1 177 ? 49.993 -25.133 -30.892 1.00 32.81 177 MET A CA 1
ATOM 1385 C C . MET A 1 177 ? 49.647 -26.369 -30.035 1.00 32.81 177 MET A C 1
ATOM 1387 O O . MET A 1 177 ? 49.671 -26.332 -28.810 1.00 32.81 177 MET A O 1
ATOM 1391 N N . ALA A 1 178 ? 49.506 -27.492 -30.751 1.00 31.53 178 ALA A N 1
ATOM 1392 C CA . ALA A 1 178 ? 49.721 -28.891 -30.354 1.00 31.53 178 ALA A CA 1
ATOM 1393 C C . ALA A 1 178 ? 48.710 -29.604 -29.417 1.00 31.53 178 ALA A C 1
ATOM 1395 O O . ALA A 1 178 ? 48.660 -29.419 -28.206 1.00 31.53 178 ALA A O 1
ATOM 1396 N N . GLU A 1 179 ? 47.989 -30.541 -30.042 1.00 31.77 179 GLU A N 1
ATOM 1397 C CA . GLU A 1 179 ? 47.208 -31.665 -29.498 1.00 31.77 179 GLU A CA 1
ATOM 1398 C C . GLU A 1 179 ? 47.988 -32.580 -28.509 1.00 31.77 179 GLU A C 1
ATOM 1400 O O . GLU 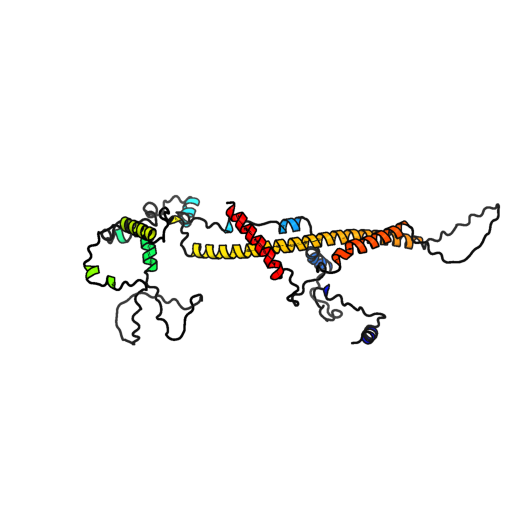A 1 179 ? 49.219 -32.642 -28.584 1.00 31.77 179 GLU A O 1
ATOM 1405 N N . PRO A 1 180 ? 47.310 -33.333 -27.603 1.00 33.22 180 PRO A N 1
ATOM 1406 C CA . PRO A 1 180 ? 46.682 -34.603 -28.005 1.00 33.22 180 PRO A CA 1
ATOM 1407 C C . PRO A 1 180 ? 45.310 -34.902 -27.368 1.00 33.22 180 PRO A C 1
ATOM 1409 O O . PRO A 1 180 ? 45.166 -35.032 -26.153 1.00 33.22 180 PRO A O 1
ATOM 1412 N N . SER A 1 181 ? 44.322 -35.088 -28.243 1.00 35.97 181 SER A N 1
ATOM 1413 C CA . SER A 1 181 ? 43.178 -36.008 -28.164 1.00 35.97 181 SER A CA 1
ATOM 1414 C C . SER A 1 181 ? 42.918 -36.760 -26.837 1.00 35.97 181 SER A C 1
ATOM 1416 O O . SER A 1 181 ? 43.516 -37.806 -26.564 1.00 35.97 181 SER A O 1
ATOM 1418 N N . GLN A 1 182 ? 41.886 -36.328 -26.104 1.00 33.44 182 GLN A N 1
ATOM 1419 C CA . GLN A 1 182 ? 40.977 -37.231 -25.389 1.00 33.44 182 GLN A CA 1
ATOM 1420 C C . GLN A 1 182 ? 39.566 -37.039 -25.950 1.00 33.44 182 GLN A C 1
ATOM 1422 O O . GLN A 1 182 ? 38.971 -35.970 -25.845 1.00 33.44 182 GLN A O 1
ATOM 1427 N N . HIS A 1 183 ? 39.065 -38.095 -26.588 1.00 36.44 183 HIS A N 1
ATOM 1428 C CA . HIS A 1 183 ? 37.749 -38.166 -27.202 1.00 36.44 183 HIS A CA 1
ATOM 1429 C C . HIS A 1 183 ? 36.631 -37.862 -26.197 1.00 36.44 183 HIS A C 1
ATOM 1431 O O . HIS A 1 183 ? 36.343 -38.659 -25.305 1.00 36.44 183 HIS A O 1
ATOM 1437 N N . SER A 1 184 ? 35.935 -36.754 -26.431 1.00 34.25 184 SER A N 1
ATOM 1438 C CA . SER A 1 184 ? 34.479 -36.730 -26.338 1.00 34.25 184 SER A CA 1
ATOM 1439 C C . SER A 1 184 ? 33.973 -36.227 -27.688 1.00 34.25 184 SER A C 1
ATOM 1441 O O . SER A 1 184 ? 34.150 -35.062 -28.032 1.00 34.25 184 SER A O 1
ATOM 1443 N N . ASP A 1 185 ? 33.422 -37.136 -28.497 1.00 41.47 185 ASP A N 1
ATOM 1444 C CA . ASP A 1 185 ? 32.775 -36.828 -29.780 1.00 41.47 185 ASP A CA 1
ATOM 1445 C C . ASP A 1 185 ? 31.431 -36.128 -29.535 1.00 41.47 185 ASP A C 1
ATOM 1447 O O . ASP A 1 185 ? 30.363 -36.614 -29.898 1.00 41.47 185 ASP A O 1
ATOM 1451 N N . THR A 1 186 ? 31.452 -34.974 -28.881 1.00 46.25 186 THR A N 1
ATOM 1452 C CA . THR A 1 186 ? 30.300 -34.075 -28.850 1.00 46.25 186 THR A CA 1
ATOM 1453 C C . THR A 1 186 ? 30.633 -32.881 -29.715 1.00 46.25 186 THR A C 1
ATOM 1455 O O . THR A 1 186 ? 30.992 -31.812 -29.225 1.00 46.25 186 THR A O 1
ATOM 1458 N N . SER A 1 187 ? 30.534 -33.083 -31.031 1.00 54.91 187 SER A N 1
ATOM 1459 C CA . SER A 1 187 ? 30.448 -31.976 -31.978 1.00 54.91 187 SER A CA 1
ATOM 1460 C C . SER A 1 187 ? 29.347 -31.019 -31.499 1.00 54.91 187 SER A C 1
ATOM 1462 O O . SER A 1 187 ? 28.239 -31.498 -31.225 1.00 54.91 187 SER A O 1
ATOM 1464 N N . PRO A 1 188 ? 29.618 -29.708 -31.363 1.00 59.06 188 PRO A N 1
ATOM 1465 C CA . PRO A 1 188 ? 28.611 -28.754 -30.920 1.00 59.06 188 PRO A CA 1
ATOM 1466 C C . PRO A 1 188 ? 27.390 -28.850 -31.836 1.00 59.06 188 PRO A C 1
ATOM 1468 O O . PRO A 1 188 ? 27.526 -28.904 -33.061 1.00 59.06 188 PRO A O 1
ATOM 1471 N N . LEU A 1 189 ? 26.197 -28.921 -31.238 1.00 60.06 189 LEU A N 1
ATOM 1472 C CA . LEU A 1 189 ? 24.958 -28.951 -32.006 1.00 60.06 189 LEU A CA 1
ATOM 1473 C C . LEU A 1 189 ? 24.887 -27.688 -32.875 1.00 60.06 189 LEU A C 1
ATOM 1475 O O . LEU A 1 189 ? 25.221 -26.599 -32.393 1.00 60.06 189 LEU A O 1
ATOM 1479 N N . PRO A 1 190 ? 24.462 -27.808 -34.144 1.00 62.88 190 PRO A N 1
ATOM 1480 C CA . PRO A 1 190 ? 24.267 -26.639 -34.981 1.00 62.88 190 PRO A CA 1
ATOM 1481 C C . PRO A 1 190 ? 23.248 -25.695 -34.313 1.00 62.88 190 PRO A C 1
ATOM 1483 O O . PRO A 1 190 ? 22.331 -26.172 -33.634 1.00 62.88 190 PRO A O 1
ATOM 1486 N N . PRO A 1 191 ? 23.386 -24.365 -34.477 1.00 63.47 191 PRO A N 1
ATOM 1487 C CA . PRO A 1 191 ? 22.447 -23.400 -33.912 1.00 63.47 191 PRO A CA 1
ATOM 1488 C C . PRO A 1 191 ? 21.002 -23.740 -34.289 1.00 63.47 191 PRO A C 1
ATOM 1490 O O . PRO A 1 191 ? 20.753 -24.284 -35.364 1.00 63.47 191 PRO A O 1
ATOM 1493 N N . ALA A 1 192 ? 20.028 -23.359 -33.455 1.00 62.28 192 ALA A N 1
ATOM 1494 C CA . ALA A 1 192 ? 18.601 -23.573 -33.742 1.00 62.28 192 ALA A CA 1
ATOM 1495 C C . ALA A 1 192 ? 18.138 -22.927 -35.066 1.00 62.28 192 ALA A C 1
ATOM 1497 O O . ALA A 1 192 ? 17.074 -23.246 -35.587 1.00 62.28 192 ALA A O 1
ATOM 1498 N N . THR A 1 193 ? 18.952 -22.022 -35.603 1.00 63.53 193 THR A N 1
ATOM 1499 C CA . THR A 1 193 ? 18.746 -21.286 -36.848 1.00 63.53 193 THR A CA 1
ATOM 1500 C C . THR A 1 193 ? 19.566 -21.830 -38.019 1.00 63.53 193 THR A C 1
ATOM 1502 O O . THR A 1 193 ? 19.579 -21.229 -39.094 1.00 63.53 193 THR A O 1
ATOM 1505 N N . PHE A 1 194 ? 20.250 -22.965 -37.846 1.00 68.44 194 PHE A N 1
ATOM 1506 C CA . PHE A 1 194 ? 20.943 -23.644 -38.931 1.00 68.44 194 PHE A CA 1
ATOM 1507 C C . PHE A 1 194 ? 19.930 -24.089 -39.983 1.00 68.44 194 PHE A C 1
ATOM 1509 O O . PHE A 1 194 ? 19.131 -24.993 -39.749 1.00 68.44 194 PHE A O 1
ATOM 1516 N N . MET A 1 195 ? 19.970 -23.446 -41.148 1.00 69.44 195 MET A N 1
ATOM 1517 C CA . MET A 1 195 ? 19.158 -23.827 -42.297 1.00 69.44 195 MET A CA 1
ATOM 1518 C C . MET A 1 195 ? 19.941 -24.845 -43.134 1.00 69.44 195 MET A C 1
ATOM 1520 O O . MET A 1 195 ? 20.891 -24.441 -43.808 1.00 69.44 195 MET A O 1
ATOM 1524 N N . PRO A 1 196 ? 19.573 -26.142 -43.143 1.00 70.38 196 PRO A N 1
ATOM 1525 C CA . PRO A 1 196 ? 20.313 -27.172 -43.882 1.00 70.38 196 PRO A CA 1
ATOM 1526 C C . PRO A 1 196 ? 20.418 -26.848 -45.379 1.00 70.38 196 PRO A C 1
ATOM 1528 O O . PRO A 1 196 ? 21.441 -27.100 -46.015 1.00 70.38 196 PRO A O 1
ATOM 1531 N N . ASP A 1 197 ? 19.388 -26.189 -45.914 1.00 71.12 197 ASP A N 1
ATOM 1532 C CA . ASP A 1 197 ? 19.292 -25.785 -47.316 1.00 71.12 197 ASP A CA 1
ATOM 1533 C C . ASP A 1 197 ? 20.267 -24.661 -47.694 1.00 71.12 197 ASP A C 1
ATOM 1535 O O . ASP A 1 197 ? 20.618 -24.529 -48.868 1.00 71.12 197 ASP A O 1
ATOM 1539 N N . SER A 1 198 ? 20.778 -23.891 -46.725 1.00 67.88 198 SER A N 1
ATOM 1540 C CA . SER A 1 198 ? 21.783 -22.843 -46.975 1.00 67.88 198 SER A CA 1
ATOM 1541 C C . SER A 1 198 ? 23.137 -23.411 -47.425 1.00 67.88 198 SER A C 1
ATOM 1543 O O . SER A 1 198 ? 23.903 -22.736 -48.114 1.00 67.88 198 SER A O 1
ATOM 1545 N N . ALA A 1 199 ? 23.417 -24.679 -47.102 1.00 68.31 199 ALA A N 1
ATOM 1546 C CA . ALA A 1 199 ? 24.606 -25.395 -47.559 1.00 68.31 199 ALA A CA 1
ATOM 1547 C C . ALA A 1 199 ? 24.441 -25.999 -48.969 1.00 68.31 199 ALA A C 1
ATOM 1549 O O . ALA A 1 199 ? 25.426 -26.469 -49.551 1.00 68.31 199 ALA A O 1
ATOM 1550 N N . SER A 1 200 ? 23.222 -25.982 -49.526 1.00 78.38 200 SER A N 1
ATOM 1551 C CA . SER A 1 200 ? 22.925 -26.556 -50.839 1.00 78.38 200 SER A CA 1
ATOM 1552 C C . SER A 1 200 ? 23.636 -25.811 -51.973 1.00 78.38 200 SER A C 1
ATOM 1554 O O . SER A 1 200 ? 23.853 -24.597 -51.942 1.00 78.38 200 SER A O 1
ATOM 1556 N N . GLU A 1 201 ? 23.979 -26.542 -53.032 1.00 73.69 201 GLU A N 1
ATOM 1557 C CA . GLU A 1 201 ? 24.605 -25.961 -54.224 1.00 73.69 201 GLU A CA 1
ATOM 1558 C C . GLU A 1 201 ? 23.670 -24.974 -54.949 1.00 73.69 201 GLU A C 1
ATOM 1560 O O . GLU A 1 201 ? 24.134 -24.035 -55.593 1.00 73.69 201 GLU A O 1
ATOM 1565 N N . SER A 1 202 ? 22.354 -25.157 -54.802 1.00 75.31 202 SER A N 1
ATOM 1566 C CA . SER A 1 202 ? 21.311 -24.238 -55.265 1.00 75.31 202 SER A CA 1
ATOM 1567 C C . SER A 1 202 ? 21.359 -22.889 -54.555 1.00 75.31 202 SER A C 1
ATOM 1569 O O . SER A 1 202 ? 21.239 -21.863 -55.218 1.00 75.31 202 SER A O 1
ATOM 1571 N N . TRP A 1 203 ? 21.593 -22.876 -53.240 1.00 71.06 203 TRP A N 1
ATOM 1572 C CA . TRP A 1 203 ? 21.714 -21.638 -52.468 1.00 71.06 203 TRP A CA 1
ATOM 1573 C C . TRP A 1 203 ? 22.986 -20.869 -52.840 1.00 71.06 203 TRP A C 1
ATOM 1575 O O . TRP A 1 203 ? 22.958 -19.657 -53.022 1.00 71.06 203 TRP A O 1
ATOM 1585 N N . LYS A 1 204 ? 24.095 -21.582 -53.075 1.00 70.88 204 LYS A N 1
ATOM 1586 C CA . LYS A 1 204 ? 25.366 -20.984 -53.529 1.00 70.88 204 LYS A CA 1
ATOM 1587 C C . LYS A 1 204 ? 25.302 -20.386 -54.939 1.00 70.88 204 LYS A C 1
ATOM 1589 O O . LYS A 1 204 ? 26.078 -19.490 -55.252 1.00 70.88 204 LYS A O 1
ATOM 1594 N N . LYS A 1 205 ? 24.416 -20.902 -55.798 1.00 75.25 205 LYS A N 1
ATOM 1595 C CA . LYS A 1 205 ? 24.212 -20.434 -57.183 1.00 75.25 205 LYS A CA 1
ATOM 1596 C C . LYS A 1 205 ? 23.085 -19.403 -57.306 1.00 75.25 205 LYS A C 1
ATOM 1598 O O . LYS A 1 205 ? 22.854 -18.896 -58.404 1.00 75.25 205 LYS A O 1
ATOM 1603 N N . ALA A 1 206 ? 22.377 -19.100 -56.218 1.00 72.75 206 ALA A N 1
ATOM 1604 C CA . ALA A 1 206 ? 21.332 -18.093 -56.217 1.00 72.75 206 ALA A CA 1
ATOM 1605 C C . ALA A 1 206 ? 21.956 -16.699 -56.387 1.00 72.75 206 ALA A C 1
ATOM 1607 O O . ALA A 1 206 ? 22.773 -16.255 -55.583 1.00 72.75 206 ALA A O 1
ATOM 1608 N N . ASN A 1 207 ? 21.579 -16.007 -57.464 1.00 71.00 207 ASN A N 1
ATOM 1609 C CA . ASN A 1 207 ? 22.007 -14.635 -57.695 1.00 71.00 207 ASN A CA 1
ATOM 1610 C C . ASN A 1 207 ? 21.109 -13.697 -56.883 1.00 71.00 207 ASN A C 1
ATOM 1612 O O . ASN A 1 207 ? 19.995 -13.372 -57.302 1.00 71.00 207 ASN A O 1
ATOM 1616 N N . HIS A 1 208 ? 21.571 -13.307 -55.700 1.00 70.31 208 HIS A N 1
ATOM 1617 C CA . HIS A 1 208 ? 20.891 -12.312 -54.883 1.00 70.31 208 HIS A CA 1
ATOM 1618 C C . HIS A 1 208 ? 21.348 -10.906 -55.294 1.00 70.31 208 HIS A C 1
ATOM 1620 O O . HIS A 1 208 ? 22.544 -10.696 -55.510 1.00 70.31 208 HIS A O 1
ATOM 1626 N N . PRO A 1 209 ? 20.431 -9.928 -55.408 1.00 77.75 209 PRO A N 1
ATOM 1627 C CA . PRO A 1 209 ? 20.829 -8.544 -55.621 1.00 77.75 209 PRO A CA 1
ATOM 1628 C C . PRO A 1 209 ? 21.738 -8.095 -54.472 1.00 77.75 209 PRO A C 1
ATOM 1630 O O . PRO A 1 209 ? 21.440 -8.356 -53.306 1.00 77.75 209 PRO A O 1
ATOM 1633 N N . LYS A 1 210 ? 22.841 -7.421 -54.810 1.00 80.69 210 LYS A N 1
ATOM 1634 C CA . LYS A 1 210 ? 23.684 -6.738 -53.828 1.00 80.69 210 LYS A CA 1
ATOM 1635 C C . LYS A 1 210 ? 22.901 -5.544 -53.291 1.00 80.69 210 LYS A C 1
ATOM 1637 O O . LYS A 1 210 ? 22.724 -4.562 -54.006 1.00 80.69 210 LYS A O 1
ATOM 1642 N N . LEU A 1 211 ? 22.379 -5.686 -52.081 1.00 86.94 211 LEU A N 1
ATOM 1643 C CA . LEU A 1 211 ? 21.659 -4.638 -51.372 1.00 86.94 211 LEU A CA 1
ATOM 1644 C C . LEU A 1 211 ? 22.603 -3.993 -50.360 1.00 86.94 211 LEU A C 1
ATOM 1646 O O . LEU A 1 211 ? 23.387 -4.697 -49.721 1.00 86.94 211 LEU A O 1
ATOM 1650 N N . ASP A 1 212 ? 22.509 -2.676 -50.212 1.00 90.62 212 ASP A N 1
ATOM 1651 C CA . ASP A 1 212 ? 23.168 -1.981 -49.106 1.00 90.62 212 ASP A CA 1
ATOM 1652 C C . ASP A 1 212 ? 22.476 -2.307 -47.765 1.00 90.62 212 ASP A C 1
ATOM 1654 O O . ASP A 1 212 ? 21.381 -2.884 -47.721 1.00 90.62 212 ASP A O 1
ATOM 1658 N N . HIS A 1 213 ? 23.107 -1.960 -46.642 1.00 90.88 213 HIS A N 1
ATOM 1659 C CA . HIS A 1 213 ? 22.560 -2.285 -45.324 1.00 90.88 213 HIS A CA 1
ATOM 1660 C C . HIS A 1 213 ? 21.192 -1.637 -45.062 1.00 90.88 213 HIS A C 1
ATOM 1662 O O . HIS A 1 213 ? 20.379 -2.226 -44.349 1.00 90.88 213 HIS A O 1
ATOM 1668 N N . ALA A 1 214 ? 20.906 -0.468 -45.642 1.00 91.56 214 ALA A N 1
ATOM 1669 C CA . ALA A 1 214 ? 19.630 0.223 -45.461 1.00 91.56 214 ALA A CA 1
ATOM 1670 C C . ALA A 1 214 ? 18.489 -0.476 -46.208 1.00 91.56 214 ALA A C 1
ATOM 1672 O O . ALA A 1 214 ? 17.407 -0.680 -45.657 1.00 91.56 214 ALA A O 1
ATOM 1673 N N . GLN A 1 215 ? 18.745 -0.912 -47.438 1.00 92.38 215 GLN A N 1
ATOM 1674 C CA . GLN A 1 215 ? 17.822 -1.698 -48.249 1.00 92.38 215 GLN A CA 1
ATOM 1675 C C . GLN A 1 215 ? 17.543 -3.065 -47.623 1.00 92.38 215 GLN A C 1
ATOM 1677 O O . GLN A 1 215 ? 16.405 -3.536 -47.658 1.00 92.38 215 GLN A O 1
ATOM 1682 N N . VAL A 1 216 ? 18.563 -3.704 -47.040 1.00 90.88 216 VAL A N 1
ATOM 1683 C CA . VAL A 1 216 ? 18.387 -4.962 -46.302 1.00 90.88 216 VAL A CA 1
ATOM 1684 C C . VAL A 1 216 ? 17.487 -4.752 -45.086 1.00 90.88 216 VAL A C 1
ATOM 1686 O O . VAL A 1 216 ? 16.534 -5.510 -44.914 1.00 90.88 216 VAL A O 1
ATOM 1689 N N . ASP A 1 217 ? 17.742 -3.728 -44.269 1.00 90.88 217 ASP A N 1
ATOM 1690 C CA . ASP A 1 217 ? 16.963 -3.464 -43.052 1.00 90.88 217 ASP A CA 1
ATOM 1691 C C . ASP A 1 217 ? 15.494 -3.126 -43.375 1.00 90.88 217 ASP A C 1
ATOM 1693 O O . ASP A 1 217 ? 14.582 -3.669 -42.750 1.00 90.88 217 ASP A O 1
ATOM 1697 N N . GLU A 1 218 ? 15.241 -2.330 -44.421 1.00 91.50 218 GLU A N 1
ATOM 1698 C CA . GLU A 1 218 ? 13.882 -2.010 -44.886 1.00 91.50 218 GLU A CA 1
ATOM 1699 C C . GLU A 1 218 ? 13.155 -3.242 -45.442 1.00 91.50 218 GLU A C 1
ATOM 1701 O O . GLU A 1 218 ? 11.975 -3.454 -45.159 1.00 91.50 218 GLU A O 1
ATOM 1706 N N . ARG A 1 219 ? 13.858 -4.113 -46.174 1.00 91.94 219 ARG A N 1
ATOM 1707 C CA . ARG A 1 219 ? 13.275 -5.377 -46.635 1.00 91.94 219 ARG A CA 1
ATOM 1708 C C . ARG A 1 219 ? 12.910 -6.279 -45.458 1.00 91.94 219 ARG A C 1
ATOM 1710 O O . ARG A 1 219 ? 11.805 -6.810 -45.436 1.00 91.94 219 ARG A O 1
ATOM 1717 N N . ILE A 1 220 ? 13.792 -6.431 -44.468 1.00 91.56 220 ILE A N 1
ATOM 1718 C CA . ILE A 1 220 ? 13.494 -7.220 -43.261 1.00 91.56 220 ILE A CA 1
ATOM 1719 C C . ILE A 1 220 ? 12.299 -6.615 -42.518 1.00 91.56 220 ILE A C 1
ATOM 1721 O O . ILE A 1 220 ? 11.413 -7.354 -42.094 1.00 91.56 220 ILE A O 1
ATOM 1725 N N . LYS A 1 221 ? 12.217 -5.284 -42.410 1.00 91.38 221 LYS A N 1
ATOM 1726 C CA . LYS A 1 221 ? 11.064 -4.592 -41.818 1.00 91.38 221 LYS A CA 1
ATOM 1727 C C . LYS A 1 221 ? 9.755 -4.949 -42.528 1.00 91.38 221 LYS A C 1
ATOM 1729 O O . LYS A 1 221 ? 8.769 -5.263 -41.864 1.00 91.38 221 LYS A O 1
ATOM 1734 N N . GLN A 1 222 ? 9.743 -4.938 -43.861 1.00 92.12 222 GLN A N 1
ATOM 1735 C CA . GLN A 1 222 ? 8.568 -5.304 -44.660 1.00 92.12 222 GLN A CA 1
ATOM 1736 C C . GLN A 1 222 ? 8.172 -6.772 -44.472 1.00 92.12 222 GLN A C 1
ATOM 1738 O O . GLN A 1 222 ? 6.987 -7.063 -44.326 1.00 92.12 222 GLN A O 1
ATOM 1743 N N . GLU A 1 223 ? 9.141 -7.684 -44.400 1.00 91.81 223 GLU A N 1
ATOM 1744 C CA . GLU A 1 223 ? 8.879 -9.099 -44.107 1.00 91.81 223 GLU A CA 1
ATOM 1745 C C . GLU A 1 223 ? 8.309 -9.282 -42.690 1.00 91.81 223 GLU A C 1
ATOM 1747 O O . GLU A 1 223 ? 7.314 -9.980 -42.502 1.00 91.81 223 GLU A O 1
ATOM 1752 N N . LEU A 1 224 ? 8.863 -8.598 -41.682 1.00 90.69 224 LEU A N 1
ATOM 1753 C CA . LEU A 1 224 ? 8.334 -8.627 -40.312 1.00 90.69 224 LEU A CA 1
ATOM 1754 C C . LEU A 1 224 ? 6.909 -8.064 -40.229 1.00 90.69 224 LEU A C 1
ATOM 1756 O O . LEU A 1 224 ? 6.097 -8.578 -39.455 1.00 90.69 224 LEU A O 1
ATOM 1760 N N . ARG A 1 225 ? 6.583 -7.052 -41.043 1.00 92.31 225 ARG A N 1
ATOM 1761 C CA . ARG A 1 225 ? 5.208 -6.555 -41.203 1.00 92.31 225 ARG A CA 1
ATOM 1762 C C . ARG A 1 225 ? 4.303 -7.591 -41.855 1.00 92.31 225 ARG A C 1
ATOM 1764 O O . ARG A 1 225 ? 3.203 -7.832 -41.370 1.00 92.31 225 ARG A O 1
ATOM 1771 N N . HIS A 1 226 ? 4.773 -8.232 -42.920 1.00 91.31 226 HIS A N 1
ATOM 1772 C CA . HIS A 1 226 ? 4.017 -9.255 -43.635 1.00 91.31 226 HIS A CA 1
ATOM 1773 C C . HIS A 1 226 ? 3.690 -10.470 -42.753 1.00 91.31 226 HIS A C 1
ATOM 1775 O O . HIS A 1 226 ? 2.562 -10.958 -42.774 1.00 91.31 226 HIS A O 1
ATOM 1781 N N . ILE A 1 227 ? 4.651 -10.924 -41.943 1.00 91.19 227 ILE A N 1
ATOM 1782 C CA . ILE A 1 227 ? 4.484 -12.052 -41.010 1.00 91.19 227 ILE A CA 1
ATOM 1783 C C . ILE A 1 227 ? 3.602 -11.664 -39.804 1.00 91.19 227 ILE A C 1
ATOM 1785 O O . ILE A 1 227 ? 3.053 -12.535 -39.132 1.00 91.19 227 ILE A O 1
ATOM 1789 N N . GLY A 1 228 ? 3.429 -10.364 -39.538 1.00 89.19 228 GLY A N 1
ATOM 1790 C CA . GLY A 1 228 ? 2.618 -9.847 -38.433 1.00 89.19 228 GLY A CA 1
ATOM 1791 C C . GLY A 1 228 ? 3.380 -9.652 -37.119 1.00 89.19 228 GLY A C 1
ATOM 1792 O O . GLY A 1 228 ? 2.755 -9.485 -36.075 1.00 89.19 228 GLY A O 1
ATOM 1793 N N . PHE A 1 229 ? 4.717 -9.655 -37.149 1.00 86.88 229 PHE A N 1
ATOM 1794 C CA . PHE A 1 229 ? 5.545 -9.287 -35.992 1.00 86.88 229 PHE A CA 1
ATOM 1795 C C . PHE A 1 229 ? 5.594 -7.772 -35.765 1.00 86.88 229 PHE A C 1
ATOM 1797 O O . PHE A 1 229 ? 5.719 -7.331 -34.624 1.00 86.88 229 PHE A O 1
ATOM 1804 N N . LEU A 1 230 ? 5.494 -6.980 -36.837 1.00 87.19 230 LEU A N 1
ATOM 1805 C CA . LEU A 1 230 ? 5.375 -5.524 -36.776 1.00 87.19 230 LEU A CA 1
ATOM 1806 C C . LEU A 1 230 ? 4.019 -5.084 -37.346 1.00 87.19 230 LEU A C 1
ATOM 1808 O O . LEU A 1 230 ? 3.628 -5.567 -38.408 1.00 87.19 230 LEU A O 1
ATOM 1812 N N . PRO A 1 231 ? 3.299 -4.150 -36.703 1.00 89.06 231 PRO A N 1
ATOM 1813 C CA . PRO A 1 231 ? 2.116 -3.555 -37.312 1.00 89.06 231 PRO A CA 1
ATOM 1814 C C . PRO A 1 231 ? 2.478 -2.775 -38.594 1.00 89.06 231 PRO A C 1
ATOM 1816 O O . PRO A 1 231 ? 3.581 -2.223 -38.686 1.00 89.06 231 PRO A O 1
ATOM 1819 N N . PRO A 1 232 ? 1.564 -2.694 -39.582 1.00 82.81 232 PRO A N 1
ATOM 1820 C CA . PRO A 1 232 ? 1.853 -2.117 -40.898 1.00 82.81 232 PRO A CA 1
ATOM 1821 C C . PRO A 1 232 ? 2.276 -0.641 -40.849 1.00 82.81 232 PRO A C 1
ATOM 1823 O O . PRO A 1 232 ? 3.149 -0.248 -41.618 1.00 82.81 232 PRO A O 1
ATOM 1826 N N . ASP A 1 233 ? 1.738 0.135 -39.903 1.00 84.50 233 ASP A N 1
ATOM 1827 C CA . ASP A 1 233 ? 1.970 1.584 -39.789 1.00 84.50 233 ASP A CA 1
ATOM 1828 C C . ASP A 1 233 ? 2.870 1.974 -38.602 1.00 84.50 233 ASP A C 1
ATOM 1830 O O . ASP A 1 233 ? 3.011 3.151 -38.273 1.00 84.50 233 ASP A O 1
ATOM 1834 N N . THR A 1 234 ? 3.474 1.000 -37.914 1.00 83.62 234 THR A N 1
ATOM 1835 C CA . THR A 1 234 ? 4.350 1.276 -36.768 1.00 83.62 234 THR A CA 1
ATOM 1836 C C . THR A 1 234 ? 5.806 1.348 -37.217 1.00 83.62 234 THR A C 1
ATOM 1838 O O . THR A 1 234 ? 6.347 0.388 -37.773 1.00 83.62 234 THR A O 1
ATOM 1841 N N . GLU A 1 235 ? 6.449 2.485 -36.953 1.00 84.00 235 GLU A N 1
ATOM 1842 C CA . GLU A 1 235 ? 7.906 2.617 -37.002 1.00 84.00 235 GLU A CA 1
ATOM 1843 C C . GLU A 1 235 ? 8.475 2.375 -35.597 1.00 84.00 235 GLU A C 1
ATOM 1845 O O . GLU A 1 235 ? 8.041 3.031 -34.645 1.00 84.00 235 GLU A O 1
ATOM 1850 N N . PRO A 1 236 ? 9.418 1.432 -35.430 1.00 82.00 236 PRO A N 1
ATOM 1851 C CA . PRO A 1 236 ? 10.037 1.198 -34.134 1.00 82.00 236 PRO A CA 1
ATOM 1852 C C . PRO A 1 236 ? 10.907 2.386 -33.702 1.00 82.00 236 PRO A C 1
ATOM 1854 O O . PRO A 1 236 ? 11.723 2.893 -34.470 1.00 82.00 236 PRO A O 1
ATOM 1857 N N . ASP A 1 237 ? 10.757 2.802 -32.447 1.00 83.38 237 ASP A N 1
ATOM 1858 C CA . ASP A 1 237 ? 11.594 3.829 -31.826 1.00 83.38 237 ASP A CA 1
ATOM 1859 C C . ASP A 1 237 ? 12.824 3.181 -31.175 1.00 83.38 237 ASP A C 1
ATOM 1861 O O . ASP A 1 237 ? 12.783 2.738 -30.024 1.00 83.38 237 ASP A O 1
ATOM 1865 N N . TYR A 1 238 ? 13.915 3.097 -31.936 1.00 80.25 238 TYR A N 1
ATOM 1866 C CA . TYR A 1 238 ? 15.161 2.469 -31.486 1.00 80.25 238 TYR A CA 1
ATOM 1867 C C . TYR A 1 238 ? 15.921 3.298 -30.441 1.00 80.25 238 TYR A C 1
ATOM 1869 O O . TYR A 1 238 ? 16.708 2.740 -29.679 1.00 80.25 238 TYR A O 1
ATOM 1877 N N . ASP A 1 239 ? 15.672 4.609 -30.370 1.00 79.06 239 ASP A N 1
ATOM 1878 C CA . ASP A 1 239 ? 16.332 5.509 -29.414 1.00 79.06 239 ASP A CA 1
ATOM 1879 C C . ASP A 1 239 ? 15.712 5.398 -28.012 1.00 79.06 239 ASP A C 1
ATOM 1881 O O . ASP A 1 239 ? 16.350 5.719 -27.007 1.00 79.06 239 ASP A O 1
ATOM 1885 N N . ALA A 1 240 ? 14.464 4.933 -27.918 1.00 77.69 240 ALA A N 1
ATOM 1886 C CA . ALA A 1 240 ? 13.777 4.793 -26.641 1.00 77.69 240 ALA A CA 1
ATOM 1887 C C . ALA A 1 240 ? 14.275 3.608 -25.794 1.00 77.69 240 ALA A C 1
ATOM 1889 O O . ALA A 1 240 ? 14.089 3.633 -24.576 1.00 77.69 240 ALA A O 1
ATOM 1890 N N . HIS A 1 241 ? 14.924 2.608 -26.411 1.00 73.69 241 HIS A N 1
ATOM 1891 C CA . HIS A 1 241 ? 15.528 1.446 -25.738 1.00 73.69 241 HIS A CA 1
ATOM 1892 C C . HIS A 1 241 ? 14.571 0.673 -24.806 1.00 73.69 241 HIS A C 1
ATOM 1894 O O . HIS A 1 241 ? 14.963 0.147 -23.765 1.00 73.69 241 HIS A O 1
ATOM 1900 N N . TYR A 1 242 ? 13.291 0.570 -25.173 1.00 78.75 242 TYR A N 1
ATOM 1901 C CA . TYR A 1 242 ? 12.299 -0.189 -24.396 1.00 78.75 242 TYR A CA 1
ATOM 1902 C C . TYR A 1 242 ? 12.491 -1.722 -24.452 1.00 78.75 242 TYR A C 1
ATOM 1904 O O . TYR A 1 242 ? 11.773 -2.485 -23.790 1.00 78.75 242 TYR A O 1
ATOM 1912 N N . ASP A 1 243 ? 13.456 -2.185 -25.241 1.00 75.62 243 ASP A N 1
ATOM 1913 C CA . ASP A 1 243 ? 13.753 -3.575 -25.574 1.00 75.62 243 ASP A CA 1
ATOM 1914 C C . ASP A 1 243 ? 15.096 -4.081 -25.003 1.00 75.62 243 ASP A C 1
ATOM 1916 O O . ASP A 1 243 ? 15.601 -5.128 -25.433 1.00 75.62 243 ASP A O 1
ATOM 1920 N N . ASP A 1 244 ? 15.659 -3.369 -24.020 1.00 80.56 244 ASP A N 1
ATOM 1921 C CA . ASP A 1 244 ? 16.833 -3.799 -23.255 1.00 80.56 244 ASP A CA 1
ATOM 1922 C C . ASP A 1 244 ? 16.468 -4.608 -21.987 1.00 80.56 244 ASP A C 1
ATOM 1924 O O . ASP A 1 244 ? 15.305 -4.719 -21.578 1.00 80.56 244 ASP A O 1
ATOM 1928 N N . GLU A 1 245 ? 17.473 -5.239 -21.369 1.00 83.56 245 GLU A N 1
ATOM 1929 C CA . GLU A 1 245 ? 17.294 -6.057 -20.159 1.00 83.56 245 GLU A CA 1
ATOM 1930 C C . GLU A 1 245 ? 16.767 -5.237 -18.974 1.00 83.56 245 GLU A C 1
ATOM 1932 O O . GLU A 1 245 ? 16.011 -5.746 -18.140 1.00 83.56 245 GLU A O 1
ATOM 1937 N N . ILE A 1 246 ? 17.126 -3.951 -18.918 1.00 87.25 246 ILE A N 1
ATOM 1938 C CA . ILE A 1 246 ? 16.692 -3.029 -17.870 1.00 87.25 246 ILE A CA 1
ATOM 1939 C C . ILE A 1 246 ? 15.201 -2.740 -18.041 1.00 87.25 246 ILE A C 1
ATOM 1941 O O . ILE A 1 246 ? 14.442 -2.904 -17.090 1.00 87.25 246 ILE A O 1
ATOM 1945 N N . ALA A 1 247 ? 14.749 -2.393 -19.242 1.00 88.25 247 ALA A N 1
ATOM 1946 C CA . ALA A 1 247 ? 13.354 -2.157 -19.581 1.00 88.25 247 ALA A CA 1
ATOM 1947 C C . ALA A 1 247 ? 12.505 -3.423 -19.394 1.00 88.25 247 ALA A C 1
ATOM 1949 O O . ALA A 1 247 ? 11.380 -3.349 -18.891 1.00 88.25 247 ALA A O 1
ATOM 1950 N N . ALA A 1 248 ? 13.038 -4.602 -19.729 1.00 88.50 248 ALA A N 1
ATOM 1951 C CA . ALA A 1 248 ? 12.390 -5.877 -19.425 1.00 88.50 248 ALA A CA 1
ATOM 1952 C C . ALA A 1 248 ? 12.233 -6.082 -17.907 1.00 88.50 248 ALA A C 1
ATOM 1954 O O . ALA A 1 248 ? 11.149 -6.434 -17.424 1.00 88.50 248 ALA A O 1
ATOM 1955 N N . ARG A 1 249 ? 13.286 -5.802 -17.129 1.00 91.31 249 ARG A N 1
ATOM 1956 C CA . ARG A 1 249 ? 13.241 -5.900 -15.666 1.00 91.31 249 ARG A CA 1
ATOM 1957 C C . ARG A 1 249 ? 12.303 -4.866 -15.043 1.00 91.31 249 ARG A C 1
ATOM 1959 O O . ARG A 1 249 ? 11.587 -5.210 -14.104 1.00 91.31 249 ARG A O 1
ATOM 1966 N N . LEU A 1 250 ? 12.261 -3.644 -15.569 1.00 91.69 250 LEU A N 1
ATOM 1967 C CA . LEU A 1 250 ? 11.350 -2.585 -15.133 1.00 91.69 250 LEU A CA 1
ATOM 1968 C C . LEU A 1 250 ? 9.893 -2.995 -15.342 1.00 91.69 250 LEU A C 1
ATOM 1970 O O . LEU A 1 250 ? 9.125 -2.922 -14.390 1.00 91.69 250 LEU A O 1
ATOM 1974 N N . ARG A 1 251 ? 9.527 -3.537 -16.511 1.00 92.75 251 ARG A N 1
ATOM 1975 C CA . ARG A 1 251 ? 8.167 -4.055 -16.764 1.00 92.75 251 ARG A CA 1
ATOM 1976 C C . ARG A 1 251 ? 7.764 -5.153 -15.778 1.00 92.75 251 ARG A C 1
ATOM 1978 O O . ARG A 1 251 ? 6.643 -5.163 -15.264 1.00 92.75 251 ARG A O 1
ATOM 1985 N N . PHE A 1 252 ? 8.690 -6.060 -15.462 1.00 94.00 252 PHE A N 1
ATOM 1986 C CA . PHE A 1 252 ? 8.463 -7.083 -14.440 1.00 94.00 252 PHE A CA 1
ATOM 1987 C C . PHE A 1 252 ? 8.218 -6.467 -13.053 1.00 94.00 252 PHE A C 1
ATOM 1989 O O . PHE A 1 252 ? 7.265 -6.840 -12.364 1.00 94.00 252 PHE A O 1
ATOM 1996 N N . LEU A 1 253 ? 9.053 -5.509 -12.642 1.00 95.38 253 LEU A N 1
ATOM 1997 C CA . LEU A 1 253 ? 8.920 -4.833 -11.350 1.00 95.38 253 LEU A CA 1
ATOM 1998 C C . LEU A 1 253 ? 7.646 -3.989 -11.269 1.00 95.38 253 LEU A C 1
ATOM 2000 O O . LEU A 1 253 ? 6.972 -4.027 -10.246 1.00 95.38 253 LEU A O 1
ATOM 2004 N N . GLN A 1 254 ? 7.275 -3.299 -12.343 1.00 94.50 254 GLN A N 1
ATOM 2005 C CA . GLN A 1 254 ? 6.020 -2.559 -12.460 1.00 94.50 254 GLN A CA 1
ATOM 2006 C C . GLN A 1 254 ? 4.813 -3.490 -12.315 1.00 94.50 254 GLN A C 1
ATOM 2008 O O . GLN A 1 254 ? 3.891 -3.184 -11.566 1.00 94.50 254 GLN A O 1
ATOM 2013 N N . THR A 1 255 ? 4.841 -4.675 -12.930 1.00 94.31 255 THR A N 1
ATOM 2014 C CA . THR A 1 255 ? 3.779 -5.684 -12.752 1.00 94.31 255 THR A CA 1
ATOM 2015 C C . THR A 1 255 ? 3.655 -6.103 -11.283 1.00 94.31 255 THR A C 1
ATOM 2017 O O . THR A 1 255 ? 2.560 -6.100 -10.720 1.00 94.31 255 THR A O 1
ATOM 2020 N N . LYS A 1 256 ? 4.783 -6.386 -10.619 1.00 95.94 256 LYS A N 1
ATOM 2021 C CA . LYS A 1 256 ? 4.810 -6.726 -9.186 1.00 95.94 256 LYS A CA 1
ATOM 2022 C C . LYS A 1 256 ? 4.349 -5.571 -8.295 1.00 95.94 256 LYS A C 1
ATOM 2024 O O . LYS A 1 256 ? 3.637 -5.795 -7.317 1.00 95.94 256 LYS A O 1
ATOM 2029 N N . LEU A 1 257 ? 4.720 -4.341 -8.638 1.00 94.75 257 LEU A N 1
ATOM 2030 C CA . LEU A 1 257 ? 4.289 -3.138 -7.934 1.00 94.75 257 LEU A CA 1
ATOM 2031 C C . LEU A 1 257 ? 2.780 -2.922 -8.068 1.00 94.75 257 LEU A C 1
ATOM 2033 O O . LEU A 1 257 ? 2.143 -2.546 -7.083 1.00 94.75 257 LEU A O 1
ATOM 2037 N N . ARG A 1 258 ? 2.198 -3.190 -9.243 1.00 93.44 258 ARG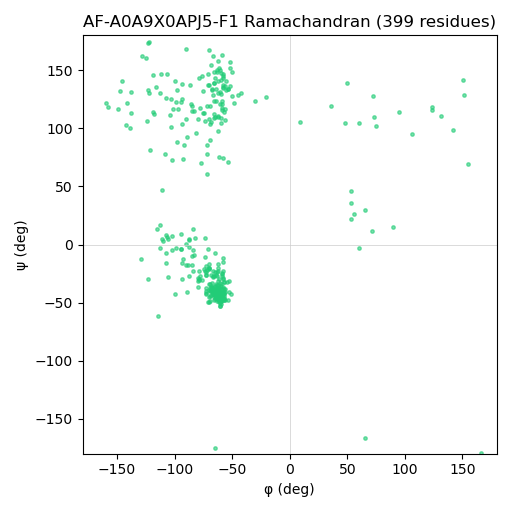 A N 1
ATOM 2038 C CA . ARG A 1 258 ? 0.746 -3.129 -9.463 1.00 93.44 258 ARG A CA 1
ATOM 2039 C C . ARG A 1 258 ? 0.020 -4.123 -8.559 1.00 93.44 258 ARG A C 1
ATOM 2041 O O . ARG A 1 258 ? -0.850 -3.721 -7.792 1.00 93.44 258 ARG A O 1
ATOM 2048 N N . GLU A 1 259 ? 0.430 -5.393 -8.585 1.00 94.38 259 GLU A N 1
ATOM 2049 C CA . GLU A 1 259 ? -0.133 -6.442 -7.719 1.00 94.38 259 GLU A CA 1
ATOM 2050 C C . GLU A 1 259 ? -0.084 -6.032 -6.238 1.00 94.38 259 GLU A C 1
ATOM 2052 O O . GLU A 1 259 ? -1.083 -6.113 -5.519 1.00 94.38 259 GLU A O 1
ATOM 2057 N N . GLN A 1 260 ? 1.069 -5.536 -5.782 1.00 94.94 260 GLN A N 1
ATOM 2058 C CA . GLN A 1 260 ? 1.246 -5.136 -4.390 1.00 94.94 260 GLN A CA 1
ATOM 2059 C C . GLN A 1 260 ? 0.429 -3.890 -4.026 1.00 94.94 260 GLN A C 1
ATOM 2061 O O . GLN A 1 260 ? -0.111 -3.814 -2.919 1.00 94.94 260 GLN A O 1
ATOM 2066 N N . SER A 1 261 ? 0.316 -2.924 -4.937 1.00 93.62 261 SER A N 1
ATOM 2067 C CA . SER A 1 261 ? -0.479 -1.710 -4.739 1.00 93.62 261 SER A CA 1
ATOM 2068 C C . SER A 1 261 ? -1.965 -2.026 -4.585 1.00 93.62 261 SER A C 1
ATOM 2070 O O . SER A 1 261 ? -2.596 -1.488 -3.675 1.00 93.62 261 SER A O 1
ATOM 2072 N N . ILE A 1 262 ? -2.496 -2.965 -5.375 1.00 94.44 262 ILE A N 1
ATOM 2073 C CA . ILE A 1 262 ? -3.877 -3.456 -5.241 1.00 94.44 262 ILE A CA 1
ATOM 2074 C C . ILE A 1 262 ? -4.080 -4.118 -3.871 1.00 94.44 262 ILE A C 1
ATOM 2076 O O . ILE A 1 262 ? -5.028 -3.805 -3.153 1.00 94.44 262 ILE A O 1
ATOM 2080 N N . ILE A 1 263 ? -3.162 -4.989 -3.439 1.00 94.62 263 ILE A N 1
ATOM 2081 C CA . ILE A 1 263 ? -3.255 -5.625 -2.112 1.00 94.62 263 ILE A CA 1
ATOM 2082 C C . ILE A 1 263 ? -3.228 -4.573 -0.994 1.00 94.62 263 ILE A C 1
ATOM 2084 O O . ILE A 1 263 ? -3.984 -4.670 -0.023 1.00 94.62 263 ILE A O 1
ATOM 2088 N N . ASN A 1 264 ? -2.366 -3.564 -1.112 1.00 94.69 264 ASN A N 1
ATOM 2089 C CA . ASN A 1 264 ? -2.253 -2.493 -0.126 1.00 94.69 264 ASN A CA 1
ATOM 2090 C C . ASN A 1 264 ? -3.514 -1.620 -0.084 1.00 94.69 264 ASN A C 1
ATOM 2092 O O . ASN A 1 264 ? -3.989 -1.318 1.010 1.00 94.69 264 ASN A O 1
ATOM 2096 N N . GLY A 1 265 ? -4.081 -1.268 -1.241 1.00 94.81 265 GLY A N 1
ATOM 2097 C CA . GLY A 1 265 ? -5.351 -0.542 -1.343 1.00 94.81 265 GLY A CA 1
ATOM 2098 C C . GLY A 1 265 ? -6.501 -1.318 -0.704 1.00 94.81 265 GLY A C 1
ATOM 2099 O O . GLY A 1 265 ? -7.186 -0.800 0.178 1.00 94.81 265 GLY A O 1
ATOM 2100 N N . ALA A 1 266 ? -6.618 -2.609 -1.019 1.00 95.62 266 ALA A N 1
ATOM 2101 C CA . ALA A 1 266 ? -7.607 -3.496 -0.413 1.00 95.62 266 ALA A CA 1
ATOM 2102 C C . ALA A 1 266 ? -7.467 -3.571 1.120 1.00 95.62 266 ALA A C 1
ATOM 2104 O O . ALA A 1 266 ? -8.458 -3.529 1.852 1.00 95.62 266 ALA A O 1
ATOM 2105 N N . ARG A 1 267 ? -6.232 -3.652 1.639 1.00 95.06 267 ARG A N 1
ATOM 2106 C CA . ARG A 1 267 ? -5.973 -3.656 3.091 1.00 95.06 267 ARG A CA 1
ATOM 2107 C C . ARG A 1 267 ? -6.325 -2.321 3.735 1.00 95.06 267 ARG A C 1
ATOM 2109 O O . ARG A 1 267 ? -6.919 -2.328 4.811 1.00 95.06 267 ARG A O 1
ATOM 2116 N N . LYS A 1 268 ? -5.997 -1.196 3.091 1.00 95.75 268 LYS A N 1
ATOM 2117 C CA . LYS A 1 268 ? -6.404 0.139 3.551 1.00 95.75 268 LYS A CA 1
ATOM 2118 C C . LYS A 1 268 ? -7.927 0.256 3.621 1.00 95.75 268 LYS A C 1
ATOM 2120 O O . LYS A 1 268 ? -8.436 0.703 4.644 1.00 95.75 268 LYS A O 1
ATOM 2125 N N . ALA A 1 269 ? -8.648 -0.215 2.604 1.00 94.94 269 ALA A N 1
ATOM 2126 C CA . ALA A 1 269 ? -10.110 -0.226 2.590 1.00 94.94 269 ALA A CA 1
ATOM 2127 C C . ALA A 1 269 ? -10.689 -1.070 3.739 1.00 94.94 269 ALA A C 1
ATOM 2129 O O . ALA A 1 269 ? -11.562 -0.603 4.472 1.00 94.94 269 ALA A O 1
ATOM 2130 N N . ARG A 1 270 ? -10.140 -2.270 3.977 1.00 93.69 270 ARG A N 1
ATOM 2131 C CA . ARG A 1 270 ? -10.553 -3.109 5.110 1.00 93.69 270 ARG A CA 1
ATOM 2132 C C . ARG A 1 270 ? -10.283 -2.441 6.460 1.00 93.69 270 ARG A C 1
ATOM 2134 O O . ARG A 1 270 ? -11.137 -2.463 7.343 1.00 93.69 270 ARG A O 1
ATOM 2141 N N . LEU A 1 271 ? -9.106 -1.841 6.628 1.00 93.19 271 LEU A N 1
ATOM 2142 C CA . LEU A 1 271 ? -8.773 -1.083 7.835 1.00 93.19 271 LEU A CA 1
ATOM 2143 C C . LEU A 1 271 ? -9.720 0.099 8.021 1.00 93.19 271 LEU A C 1
ATOM 2145 O O . LEU A 1 271 ? -10.147 0.355 9.137 1.00 93.19 271 LEU A O 1
ATOM 2149 N N . GLN A 1 272 ? -10.100 0.781 6.944 1.00 94.19 272 GLN A N 1
ATOM 2150 C CA . GLN A 1 272 ? -11.002 1.921 7.003 1.00 94.19 272 GLN A CA 1
ATOM 2151 C C . GLN A 1 272 ? -12.376 1.555 7.578 1.00 94.19 272 GLN A C 1
ATOM 2153 O O . GLN A 1 272 ? -12.920 2.323 8.372 1.00 94.19 272 GLN A O 1
ATOM 2158 N N . GLU A 1 273 ? -12.942 0.407 7.202 1.00 92.19 273 GLU A N 1
ATOM 2159 C CA . GLU A 1 273 ? -14.195 -0.084 7.791 1.00 92.19 273 GLU A CA 1
ATOM 2160 C C . GLU A 1 273 ? -14.058 -0.304 9.297 1.00 92.19 273 GLU A C 1
ATOM 2162 O O . GLU A 1 273 ? -14.848 0.229 10.074 1.00 92.19 273 GLU A O 1
ATOM 2167 N N . ILE A 1 274 ? -13.010 -1.021 9.709 1.00 89.94 274 ILE A N 1
ATOM 2168 C CA . ILE A 1 274 ? -12.750 -1.330 11.119 1.00 89.94 274 ILE A CA 1
ATOM 2169 C C . ILE A 1 274 ? -12.509 -0.040 11.917 1.00 89.94 274 ILE A C 1
ATOM 2171 O O . ILE A 1 274 ? -13.027 0.111 13.023 1.00 89.94 274 ILE A O 1
ATOM 2175 N N . THR A 1 275 ? -11.771 0.922 11.357 1.00 91.75 275 THR A N 1
ATOM 2176 C CA . THR A 1 275 ? -11.517 2.222 11.990 1.00 91.75 275 THR A CA 1
ATOM 2177 C C . THR A 1 275 ? -12.812 3.003 12.190 1.00 91.75 275 THR A C 1
ATOM 2179 O O . THR A 1 275 ? -13.017 3.543 13.273 1.00 91.75 275 THR A O 1
ATOM 2182 N N . LYS A 1 276 ? -13.727 3.024 11.209 1.00 92.00 276 LYS A N 1
ATOM 2183 C CA . LYS A 1 276 ? -15.044 3.674 11.365 1.00 92.00 276 LYS A CA 1
ATOM 2184 C C . LYS A 1 276 ? -15.850 3.049 12.506 1.00 92.00 276 LYS A C 1
ATOM 2186 O O . LYS A 1 276 ? -16.409 3.771 13.328 1.00 92.00 276 LYS A O 1
ATOM 2191 N N . GLU A 1 277 ? -15.880 1.720 12.589 1.00 89.06 277 GLU A N 1
ATOM 2192 C CA . GLU A 1 277 ? -16.558 1.021 13.687 1.00 89.06 277 GLU A CA 1
ATOM 2193 C C . GLU A 1 277 ? -15.906 1.318 15.045 1.00 89.06 277 GLU A C 1
ATOM 2195 O O . GLU A 1 277 ? -16.597 1.542 16.043 1.00 89.06 277 GLU A O 1
ATOM 2200 N N . ARG A 1 278 ? -14.571 1.381 15.091 1.00 88.19 278 ARG A N 1
ATOM 2201 C CA . ARG A 1 278 ? -13.825 1.701 16.310 1.00 88.19 278 ARG A CA 1
ATOM 2202 C C . ARG A 1 278 ? -14.016 3.151 16.752 1.00 88.19 278 ARG A C 1
ATOM 2204 O O . ARG A 1 278 ? -14.112 3.384 17.955 1.00 88.19 278 ARG A O 1
ATOM 2211 N N . MET A 1 279 ? -14.116 4.099 15.822 1.00 92.06 279 MET A N 1
ATOM 2212 C CA . MET A 1 279 ? -14.461 5.494 16.119 1.00 92.06 279 MET A CA 1
ATOM 2213 C C . MET A 1 279 ? -15.876 5.607 16.697 1.00 92.06 279 MET A C 1
ATOM 2215 O O . MET A 1 279 ? -16.057 6.263 17.718 1.00 92.06 279 MET A O 1
ATOM 2219 N N . ALA A 1 280 ? -16.857 4.884 16.146 1.00 90.88 280 ALA A N 1
ATOM 2220 C CA . ALA A 1 280 ? -18.204 4.838 16.723 1.00 90.88 280 ALA A CA 1
ATOM 2221 C C . ALA A 1 280 ? -18.206 4.261 18.154 1.00 90.88 280 ALA A C 1
ATOM 2223 O O . ALA A 1 280 ? -18.888 4.774 19.043 1.00 90.88 280 ALA A O 1
ATOM 2224 N N . HIS A 1 281 ? -17.406 3.219 18.412 1.00 89.25 281 HIS A N 1
ATOM 2225 C CA . HIS A 1 281 ? -17.228 2.690 19.768 1.00 89.25 281 HIS A CA 1
ATOM 2226 C C . HIS A 1 281 ? -16.519 3.690 20.702 1.00 89.25 281 HIS A C 1
ATOM 2228 O O . HIS A 1 281 ? -16.857 3.777 21.881 1.00 89.25 281 HIS A O 1
ATOM 2234 N N . GLN A 1 282 ? -15.551 4.458 20.194 1.00 90.81 282 GLN A N 1
ATOM 2235 C CA . GLN A 1 282 ? -14.872 5.515 20.948 1.00 90.81 282 GLN A CA 1
ATOM 2236 C C . GLN A 1 282 ? -15.858 6.606 21.380 1.00 90.81 282 GLN A C 1
ATOM 2238 O O . GLN A 1 282 ? -15.875 6.963 22.554 1.00 90.81 282 GLN A O 1
ATOM 2243 N N . GLU A 1 283 ? -16.727 7.071 20.480 1.00 92.25 283 GLU A N 1
ATOM 2244 C CA . GLU A 1 283 ? -17.796 8.025 20.808 1.00 92.25 283 GLU A CA 1
ATOM 2245 C C . GLU A 1 283 ? -18.756 7.461 21.863 1.00 92.25 283 GLU A C 1
ATOM 2247 O O . GLU A 1 283 ? -19.103 8.144 22.831 1.00 92.25 283 GLU A O 1
ATOM 2252 N N . TYR A 1 284 ? -19.140 6.188 21.719 1.00 92.31 284 TYR A N 1
ATOM 2253 C CA . TYR A 1 284 ? -19.960 5.494 22.707 1.00 92.31 284 TYR A CA 1
ATOM 2254 C C . TYR A 1 284 ? -19.315 5.480 24.098 1.00 92.31 284 TYR A C 1
ATOM 2256 O O . TYR A 1 284 ? -19.989 5.812 25.081 1.00 92.31 284 TYR A O 1
ATOM 2264 N N . GLN A 1 285 ? -18.027 5.128 24.178 1.00 90.62 285 GLN A N 1
ATOM 2265 C CA . GLN A 1 285 ? -17.269 5.109 25.429 1.00 90.62 285 GLN A CA 1
ATOM 2266 C C . GLN A 1 285 ? -17.112 6.504 26.024 1.00 90.62 285 GLN A C 1
ATOM 2268 O O . GLN A 1 285 ? -17.374 6.673 27.208 1.00 90.62 285 GLN A O 1
ATOM 2273 N N . THR A 1 286 ? -16.791 7.524 25.224 1.00 93.88 286 THR A N 1
ATOM 2274 C CA . THR A 1 286 ? -16.684 8.909 25.712 1.00 93.88 286 THR A CA 1
ATOM 2275 C C . THR A 1 286 ? -17.985 9.381 26.369 1.00 93.88 286 THR A C 1
ATOM 2277 O O . THR A 1 286 ? -17.963 9.961 27.454 1.00 93.88 286 THR A O 1
ATOM 2280 N N . ILE A 1 287 ? -19.138 9.093 25.755 1.00 94.44 287 ILE A N 1
ATOM 2281 C CA . ILE A 1 287 ? -20.445 9.449 26.330 1.00 94.44 287 ILE A CA 1
ATOM 2282 C C . ILE A 1 287 ? -20.735 8.622 27.591 1.00 94.44 287 ILE A C 1
ATOM 2284 O O . ILE A 1 287 ? -21.274 9.148 28.568 1.00 94.44 287 ILE A O 1
ATOM 2288 N N . LEU A 1 288 ? -20.387 7.333 27.594 1.00 93.25 288 LEU A N 1
ATOM 2289 C CA . LEU A 1 288 ? -20.570 6.471 28.759 1.00 93.25 288 LEU A CA 1
ATOM 2290 C C . LEU A 1 288 ? -19.722 6.941 29.950 1.00 93.25 288 LEU A C 1
ATOM 2292 O O . LEU A 1 288 ? -20.247 7.028 31.059 1.00 93.25 288 LEU A O 1
ATOM 2296 N N . GLU A 1 289 ? -18.457 7.288 29.719 1.00 95.00 289 GLU A N 1
ATOM 2297 C CA . GLU A 1 289 ? -17.531 7.821 30.722 1.00 95.00 289 GLU A CA 1
ATOM 2298 C C . GLU A 1 289 ? -18.013 9.158 31.294 1.00 95.00 289 GLU A C 1
ATOM 2300 O O . GLU A 1 289 ? -17.942 9.361 32.507 1.00 95.00 289 GLU A O 1
ATOM 2305 N N . ASP A 1 290 ? -18.570 10.047 30.465 1.00 96.06 290 ASP A N 1
ATOM 2306 C CA . ASP A 1 290 ? -19.189 11.288 30.942 1.00 96.06 290 ASP A CA 1
ATOM 2307 C C . ASP A 1 290 ? -20.408 11.000 31.838 1.00 96.06 290 ASP A C 1
ATOM 2309 O O . ASP A 1 290 ? -20.516 11.534 32.948 1.00 96.06 290 ASP A O 1
ATOM 2313 N N . LEU A 1 291 ? -21.296 10.086 31.428 1.00 94.69 291 LEU A N 1
ATOM 2314 C CA . LEU A 1 291 ? -22.434 9.659 32.253 1.00 94.69 291 LEU A CA 1
ATOM 2315 C C . LEU A 1 291 ? -21.973 9.027 33.577 1.00 94.69 291 LEU A C 1
ATOM 2317 O O . LEU A 1 291 ? -22.546 9.322 34.632 1.00 94.69 291 LEU A O 1
ATOM 2321 N N . ASP A 1 292 ? -20.930 8.199 33.548 1.00 94.81 292 ASP A N 1
ATOM 2322 C CA . ASP A 1 292 ? -20.311 7.609 34.737 1.00 94.81 292 ASP A CA 1
ATOM 2323 C C . ASP A 1 292 ? -19.685 8.670 35.649 1.00 94.81 292 ASP A C 1
ATOM 2325 O O . ASP A 1 292 ? -19.898 8.655 36.868 1.00 94.81 292 ASP A O 1
ATOM 2329 N N . GLY A 1 293 ? -18.996 9.654 35.072 1.00 95.62 293 GLY A N 1
ATOM 2330 C CA . GLY A 1 293 ? -18.451 10.811 35.775 1.00 95.62 293 GLY A CA 1
ATOM 2331 C C . GLY A 1 293 ? -19.538 11.624 36.477 1.00 95.62 293 GLY A C 1
ATOM 2332 O O . GLY A 1 293 ? -19.401 11.961 37.660 1.00 95.62 293 GLY A O 1
ATOM 2333 N N . GLN A 1 294 ? -20.664 11.876 35.804 1.00 93.06 294 GLN A N 1
ATOM 2334 C CA . GLN A 1 294 ? -21.816 12.575 36.379 1.00 93.06 294 GLN A CA 1
ATOM 2335 C C . GLN A 1 294 ? -22.455 11.787 37.534 1.00 93.06 294 GLN A C 1
ATOM 2337 O O . GLN A 1 294 ? -22.758 12.366 38.588 1.00 93.06 294 GLN A O 1
ATOM 2342 N N . VAL A 1 295 ? -22.622 10.468 37.383 1.00 92.00 295 VAL A N 1
ATOM 2343 C CA . VAL A 1 295 ? -23.144 9.589 38.445 1.00 92.00 295 VAL A CA 1
ATOM 2344 C C . VAL A 1 295 ? -22.194 9.564 39.644 1.00 92.00 295 VAL A C 1
ATOM 2346 O O . VAL A 1 295 ? -22.640 9.742 40.783 1.00 92.00 295 VAL A O 1
ATOM 2349 N N . ASN A 1 296 ? -20.887 9.421 39.418 1.00 91.31 296 ASN A N 1
ATOM 2350 C CA . ASN A 1 296 ? -19.881 9.410 40.478 1.00 91.31 296 ASN A CA 1
ATOM 2351 C C . ASN A 1 296 ? -19.805 10.763 41.208 1.00 91.31 296 ASN A C 1
ATOM 2353 O O . ASN A 1 296 ? -19.776 10.819 42.442 1.00 91.31 296 ASN A O 1
ATOM 2357 N N . ALA A 1 297 ? -19.868 11.879 40.478 1.00 90.56 297 ALA A N 1
ATOM 2358 C CA . ALA A 1 297 ? -19.922 13.213 41.068 1.00 90.56 297 ALA A CA 1
ATOM 2359 C C . ALA A 1 297 ? -21.173 13.398 41.944 1.00 90.56 297 ALA A C 1
ATOM 2361 O O . ALA A 1 297 ? -21.083 13.933 43.056 1.00 90.56 297 ALA A O 1
ATOM 2362 N N . ALA A 1 298 ? -22.337 12.927 41.486 1.00 87.75 298 ALA A N 1
ATOM 2363 C CA . ALA A 1 298 ? -23.574 12.956 42.262 1.00 87.75 298 ALA A CA 1
ATOM 2364 C C . ALA A 1 298 ? -23.487 12.072 43.521 1.00 87.75 298 ALA A C 1
ATOM 2366 O O . ALA A 1 298 ? -23.858 12.508 44.617 1.00 87.75 298 ALA A O 1
ATOM 2367 N N . TYR A 1 299 ? -22.919 10.870 43.396 1.00 86.31 299 TYR A N 1
ATOM 2368 C CA . TYR A 1 299 ? -22.681 9.961 44.517 1.00 86.31 299 TYR A CA 1
ATOM 2369 C C . TYR A 1 299 ? -21.708 10.554 45.546 1.00 86.31 299 TYR A C 1
ATOM 2371 O O . TYR A 1 299 ? -21.981 10.544 46.749 1.00 86.31 299 TYR A O 1
ATOM 2379 N N . THR A 1 300 ? -20.611 11.156 45.088 1.00 86.88 300 THR A N 1
ATOM 2380 C CA . THR A 1 300 ? -19.613 11.816 45.939 1.00 86.88 300 THR A CA 1
ATOM 2381 C C . THR A 1 300 ? -20.212 13.010 46.679 1.00 86.88 300 THR A C 1
ATOM 2383 O O . THR A 1 300 ? -19.996 13.156 47.887 1.00 86.88 300 THR A O 1
ATOM 2386 N N . LYS A 1 301 ? -21.016 13.845 46.001 1.00 85.19 301 LYS A N 1
ATOM 2387 C CA . LYS A 1 301 ? -21.762 14.943 46.642 1.00 85.19 301 LYS A CA 1
ATOM 2388 C C . LYS A 1 301 ? -22.667 14.408 47.755 1.00 85.19 301 LYS A C 1
ATOM 2390 O O . LYS A 1 301 ? -22.594 14.912 48.875 1.00 85.19 301 LYS A O 1
ATOM 2395 N N . ARG A 1 302 ? -23.430 13.342 47.484 1.00 76.56 302 ARG A N 1
ATOM 2396 C CA . ARG A 1 302 ? -24.292 12.676 48.475 1.00 76.56 302 ARG A CA 1
ATOM 2397 C C . ARG A 1 302 ? -23.495 12.144 49.670 1.00 76.56 302 ARG A C 1
ATOM 2399 O O . ARG A 1 302 ? -23.864 12.419 50.813 1.00 76.56 302 ARG A O 1
ATOM 2406 N N . SER A 1 303 ? -22.396 11.433 49.422 1.00 77.31 303 SER A N 1
ATOM 2407 C CA . SER A 1 303 ? -21.526 10.877 50.467 1.00 77.31 303 SER A CA 1
ATOM 2408 C C . SER A 1 303 ? -20.970 11.973 51.388 1.00 77.31 303 SER A C 1
ATOM 2410 O O . SER A 1 303 ? -21.079 11.876 52.611 1.00 77.31 303 SER A O 1
ATOM 2412 N N . ARG A 1 304 ? -20.505 13.097 50.820 1.00 78.44 304 ARG A N 1
ATOM 2413 C CA . ARG A 1 304 ? -20.018 14.260 51.591 1.00 78.44 304 ARG A CA 1
ATOM 2414 C C . ARG A 1 304 ? -21.111 14.954 52.416 1.00 78.44 304 ARG A C 1
ATOM 2416 O O . ARG A 1 304 ? -20.795 15.581 53.427 1.00 78.44 304 ARG A O 1
ATOM 2423 N N . THR A 1 305 ? -22.379 14.877 52.007 1.00 69.06 305 THR A N 1
ATOM 2424 C CA . THR A 1 305 ? -23.513 15.478 52.738 1.00 69.06 305 THR A CA 1
ATOM 2425 C C . THR A 1 305 ? -24.114 14.579 53.820 1.00 69.06 305 THR A C 1
ATOM 2427 O O . THR A 1 305 ? -24.621 15.101 54.809 1.00 69.06 305 THR A O 1
ATOM 2430 N N . ILE A 1 306 ? -24.012 13.251 53.691 1.00 67.00 306 ILE A N 1
ATOM 2431 C CA . ILE A 1 306 ? -24.581 12.275 54.644 1.00 67.00 306 ILE A CA 1
ATOM 2432 C C . ILE A 1 306 ? -23.930 12.345 56.040 1.00 67.00 306 ILE A C 1
ATOM 2434 O O . ILE A 1 306 ? -24.577 12.001 57.025 1.00 67.00 306 ILE A O 1
ATOM 2438 N N . GLY A 1 307 ? -22.693 12.842 56.153 1.00 60.12 307 GLY A N 1
ATOM 2439 C CA . GLY A 1 307 ? -21.981 12.988 57.433 1.00 60.12 307 GLY A CA 1
ATOM 2440 C C . GLY A 1 307 ? -22.099 14.357 58.118 1.00 60.12 307 GLY A C 1
ATOM 2441 O O . GLY A 1 307 ? -21.577 14.529 59.218 1.00 60.12 307 GLY A O 1
ATOM 2442 N N . LYS A 1 308 ? -22.749 15.357 57.503 1.00 60.31 308 LYS A N 1
ATOM 2443 C CA . LYS A 1 308 ? -22.859 16.711 58.079 1.00 60.31 308 LYS A CA 1
ATOM 2444 C C . LYS A 1 308 ? -24.144 16.862 58.891 1.00 60.31 308 LYS A C 1
ATOM 2446 O O . LYS A 1 308 ? -25.075 17.556 58.487 1.00 60.31 308 LYS A O 1
ATOM 2451 N N . THR A 1 309 ? -24.189 16.255 60.071 1.00 51.78 309 THR A N 1
ATOM 2452 C CA . THR A 1 309 ? -25.193 16.591 61.088 1.00 51.78 309 THR A CA 1
ATOM 2453 C C . THR A 1 309 ? -24.942 18.028 61.549 1.00 51.78 309 THR A C 1
ATOM 2455 O O . THR A 1 309 ? -23.921 18.323 62.172 1.00 51.78 309 THR A O 1
ATOM 2458 N N . LYS A 1 310 ? -25.857 18.957 61.242 1.00 53.47 310 LYS A N 1
ATOM 2459 C CA . LYS A 1 310 ? -25.868 20.295 61.853 1.00 53.47 310 LYS A CA 1
ATOM 2460 C C . LYS A 1 310 ? -25.932 20.116 63.375 1.00 53.47 310 LYS A C 1
ATOM 2462 O O . LYS A 1 310 ? -26.986 19.779 63.909 1.00 53.47 310 LYS A O 1
ATOM 2467 N N . LYS A 1 311 ? -24.833 20.376 64.094 1.00 45.41 311 LYS A N 1
ATOM 2468 C CA . LYS A 1 311 ? -24.914 20.732 65.518 1.00 45.41 311 LYS A CA 1
ATOM 2469 C C . LYS A 1 311 ? -25.707 22.034 65.586 1.00 45.41 311 LYS A C 1
ATOM 2471 O O . LYS A 1 311 ? -25.161 23.107 65.342 1.00 45.41 311 LYS A O 1
ATOM 2476 N N . ASN A 1 312 ? -27.004 21.932 65.864 1.00 42.94 312 ASN A N 1
ATOM 2477 C CA . ASN A 1 312 ? -27.823 23.084 66.203 1.00 42.94 312 ASN A CA 1
ATOM 2478 C C . ASN A 1 312 ? -27.210 23.727 67.453 1.00 42.94 312 ASN A C 1
ATOM 2480 O O . ASN A 1 312 ? -27.244 23.157 68.545 1.00 42.94 312 ASN A O 1
ATOM 2484 N N . LYS A 1 313 ? -26.599 24.900 67.277 1.00 42.16 313 LYS A N 1
ATOM 2485 C CA . LYS A 1 313 ? -26.178 25.763 68.375 1.00 42.16 313 LYS A CA 1
ATOM 2486 C C . LYS A 1 313 ? -27.463 26.229 69.055 1.00 42.16 313 LYS A C 1
ATOM 2488 O O . LYS A 1 313 ? -28.253 26.961 68.470 1.00 42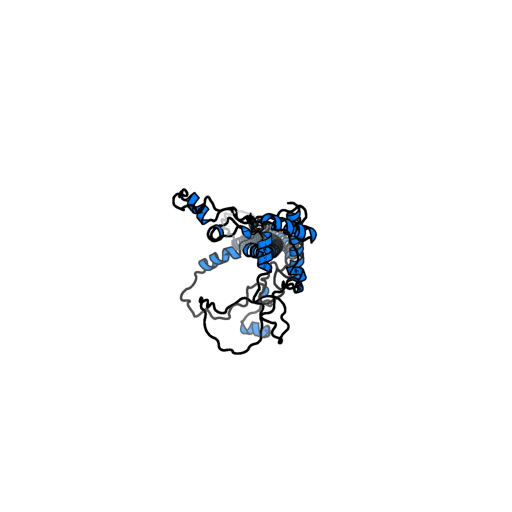.16 313 LYS A O 1
ATOM 2493 N N . LYS A 1 314 ? -27.707 25.720 70.259 1.00 41.88 314 LYS A N 1
ATOM 2494 C CA . LYS A 1 314 ? -28.873 26.039 71.081 1.00 41.88 314 LYS A CA 1
ATOM 2495 C C . LYS A 1 314 ? -28.741 27.490 71.561 1.00 41.88 314 LYS A C 1
ATOM 2497 O O . LYS A 1 314 ? -28.131 27.739 72.592 1.00 41.88 314 LYS A O 1
ATOM 2502 N N . SER A 1 315 ? -29.267 28.450 70.804 1.00 41.84 315 SER A N 1
ATOM 2503 C CA . SER A 1 315 ? -29.648 29.763 71.333 1.00 41.84 315 SER A CA 1
ATOM 2504 C C . SER A 1 315 ? -31.119 29.678 71.732 1.00 41.84 315 SER A C 1
ATOM 2506 O O . SER A 1 315 ? -32.009 29.937 70.928 1.00 41.84 315 SER A O 1
ATOM 2508 N N . GLY A 1 316 ? -31.368 29.207 72.953 1.00 38.66 316 GLY A N 1
ATOM 2509 C CA . GLY A 1 316 ? -32.698 29.176 73.553 1.00 38.66 316 GLY A CA 1
ATOM 2510 C C . GLY A 1 316 ? -32.878 30.371 74.477 1.00 38.66 316 GLY A C 1
ATOM 2511 O O . GLY A 1 316 ? -32.591 30.261 75.665 1.00 38.66 316 GLY A O 1
ATOM 2512 N N . GLY A 1 317 ? -33.332 31.492 73.915 1.00 33.41 317 GLY A N 1
ATOM 2513 C CA . GLY A 1 317 ? -34.109 32.489 74.648 1.00 33.41 317 GLY A CA 1
ATOM 2514 C C . GLY A 1 317 ? -35.541 31.978 74.821 1.00 33.41 317 GLY A C 1
ATOM 2515 O O . GLY A 1 317 ? -36.048 31.242 73.976 1.00 33.41 317 GLY A O 1
ATOM 2516 N N . ALA A 1 318 ? -36.145 32.311 75.957 1.00 41.78 318 ALA A N 1
ATOM 2517 C CA . ALA A 1 318 ? -37.452 31.840 76.392 1.00 41.78 318 ALA A CA 1
ATOM 2518 C C . ALA A 1 318 ? -38.594 32.255 75.447 1.00 41.78 318 ALA A C 1
ATOM 2520 O O . ALA A 1 318 ? -38.644 33.399 75.007 1.00 41.78 318 ALA A O 1
ATOM 2521 N N . GLY A 1 319 ? -39.554 31.348 75.233 1.00 36.28 319 GLY A N 1
ATOM 2522 C CA . GLY A 1 319 ? -40.892 31.714 74.766 1.00 36.28 319 GLY A CA 1
ATOM 2523 C C . GLY A 1 319 ? -41.523 30.758 73.756 1.00 36.28 319 GLY A C 1
ATOM 2524 O O . GLY A 1 319 ? -41.313 30.902 72.561 1.00 36.28 319 GLY A O 1
ATOM 2525 N N . GLY A 1 320 ? -42.391 29.871 74.255 1.00 34.47 320 GLY A N 1
ATOM 2526 C CA . GLY A 1 320 ? -43.672 29.586 73.601 1.00 34.47 320 GLY A CA 1
ATOM 2527 C C . GLY A 1 320 ? -43.763 28.402 72.633 1.00 34.47 320 GLY A C 1
ATOM 2528 O O . GLY A 1 320 ? -43.295 28.468 71.505 1.00 34.47 320 GLY A O 1
ATOM 2529 N N . GLY A 1 321 ? -44.550 27.397 73.034 1.00 32.03 321 GLY A N 1
ATOM 2530 C CA . GLY A 1 321 ? -45.576 26.841 72.143 1.00 32.03 321 GLY A CA 1
ATOM 2531 C C . GLY A 1 321 ? -45.319 25.466 71.526 1.00 32.03 321 GLY A C 1
ATOM 2532 O O . GLY A 1 321 ? -44.734 25.345 70.459 1.00 32.03 321 GLY A O 1
ATOM 2533 N N . ASN A 1 322 ? -45.856 24.447 72.196 1.00 37.25 322 ASN A N 1
ATOM 2534 C CA . ASN A 1 322 ? -46.170 23.086 71.752 1.00 37.25 322 ASN A CA 1
ATOM 2535 C C . ASN A 1 322 ? -46.312 22.845 70.232 1.00 37.25 322 ASN A C 1
ATOM 2537 O O . ASN A 1 322 ? -47.231 23.364 69.610 1.00 37.25 322 ASN A O 1
ATOM 2541 N N . GLN A 1 323 ? -45.570 21.864 69.710 1.00 35.41 323 GLN A N 1
ATOM 2542 C CA . GLN A 1 323 ? -46.142 20.563 69.328 1.00 35.41 323 GLN A CA 1
ATOM 2543 C C . GLN A 1 323 ? -45.035 19.504 69.250 1.00 35.41 323 GLN A C 1
ATOM 2545 O O . GLN A 1 323 ? -44.073 19.624 68.495 1.00 35.41 323 GLN A O 1
ATOM 2550 N N . ALA A 1 324 ? -45.204 18.448 70.042 1.00 42.97 324 ALA A N 1
ATOM 2551 C CA . ALA A 1 324 ? -44.532 17.176 69.865 1.00 42.97 324 ALA A CA 1
ATOM 2552 C C . ALA A 1 324 ? -45.511 16.235 69.160 1.00 42.97 324 ALA A C 1
ATOM 2554 O O . ALA A 1 324 ? -46.584 15.979 69.701 1.00 42.97 324 ALA A O 1
ATOM 2555 N N . VAL A 1 325 ? -45.134 15.697 67.998 1.00 33.69 325 VAL A N 1
ATOM 2556 C CA . VAL A 1 325 ? -45.717 14.453 67.483 1.00 33.69 325 VAL A CA 1
ATOM 2557 C C . VAL A 1 325 ? -44.601 13.582 66.902 1.00 33.69 325 VAL A C 1
ATOM 2559 O O . VAL A 1 325 ? -43.957 13.929 65.918 1.00 33.69 325 VAL A O 1
ATOM 2562 N N . ASN A 1 326 ? -44.400 12.460 67.593 1.00 33.19 326 ASN A N 1
ATOM 2563 C CA . ASN A 1 326 ? -43.781 11.192 67.215 1.00 33.19 326 ASN A CA 1
ATOM 2564 C C . ASN A 1 326 ? -42.426 11.162 66.500 1.00 33.19 326 ASN A C 1
ATOM 2566 O O . ASN A 1 326 ? -42.315 11.201 65.277 1.00 33.19 326 ASN A O 1
ATOM 2570 N N . GLY A 1 327 ? -41.418 10.801 67.297 1.00 38.56 327 GLY A N 1
ATOM 2571 C CA . GLY A 1 327 ? -40.346 9.944 66.823 1.00 38.56 327 GLY A CA 1
ATOM 2572 C C . GLY A 1 327 ? -40.873 8.553 66.459 1.00 38.56 327 GLY A C 1
ATOM 2573 O O . GLY A 1 327 ? -41.429 7.844 67.292 1.00 38.56 327 GLY A O 1
ATOM 2574 N N . THR A 1 328 ? -40.626 8.145 65.219 1.00 31.69 328 THR A N 1
ATOM 2575 C CA . THR A 1 328 ? -40.306 6.753 64.898 1.00 31.69 328 THR A CA 1
ATOM 2576 C C . THR A 1 328 ? -38.907 6.745 64.310 1.00 31.69 328 THR A C 1
ATOM 2578 O O . THR A 1 328 ? -38.628 7.311 63.255 1.00 31.69 328 THR A O 1
ATOM 2581 N N . ALA A 1 329 ? -37.998 6.149 65.073 1.00 39.00 329 ALA A N 1
ATOM 2582 C CA . ALA A 1 329 ? -36.670 5.800 64.629 1.00 39.00 329 ALA A CA 1
ATOM 2583 C C . ALA A 1 329 ? -36.791 4.789 63.483 1.00 39.00 329 ALA A C 1
ATOM 2585 O O . ALA A 1 329 ? -37.171 3.640 63.677 1.00 39.00 329 ALA A O 1
ATOM 2586 N N . GLY A 1 330 ? -36.453 5.244 62.287 1.00 33.94 330 GLY A N 1
ATOM 2587 C CA . GLY A 1 330 ? -36.159 4.423 61.130 1.00 33.94 330 GLY A CA 1
ATOM 2588 C C . GLY A 1 330 ? -35.149 5.209 60.322 1.00 33.94 330 GLY A C 1
ATOM 2589 O O . GLY A 1 330 ? -35.415 6.332 59.909 1.00 33.94 330 GLY A O 1
ATOM 2590 N N . THR A 1 331 ? -33.956 4.661 60.181 1.00 40.78 331 THR A N 1
ATOM 2591 C CA . THR A 1 331 ? -32.814 5.186 59.437 1.00 40.78 331 THR A CA 1
ATOM 2592 C C . THR A 1 331 ? -33.161 5.412 57.961 1.00 40.78 331 THR A C 1
ATOM 2594 O O . THR A 1 331 ? -32.726 4.674 57.080 1.00 40.78 331 THR A O 1
ATOM 2597 N N . ALA A 1 332 ? -33.928 6.458 57.654 1.00 39.94 332 ALA A N 1
ATOM 2598 C CA . ALA A 1 332 ? -34.133 6.915 56.292 1.00 39.94 332 ALA A CA 1
ATOM 2599 C C . ALA A 1 332 ? -32.827 7.564 55.830 1.00 39.94 332 ALA A C 1
ATOM 2601 O O . ALA A 1 332 ? -32.603 8.769 55.963 1.00 39.94 332 ALA A O 1
ATOM 2602 N N . ARG A 1 333 ? -31.918 6.723 55.322 1.00 52.75 333 ARG A N 1
ATOM 2603 C CA . ARG A 1 333 ? -30.825 7.156 54.449 1.00 52.75 333 ARG A CA 1
ATOM 2604 C C . ARG A 1 333 ? -31.429 8.171 53.472 1.00 52.75 333 ARG A C 1
ATOM 2606 O O . ARG A 1 333 ? -32.457 7.833 52.884 1.00 52.75 333 ARG A O 1
ATOM 2613 N N . PRO A 1 334 ? -30.840 9.366 53.274 1.00 53.97 334 PRO A N 1
ATOM 2614 C CA . PRO A 1 334 ? -31.366 10.322 52.306 1.00 53.97 334 PRO A CA 1
ATOM 2615 C C . PRO A 1 334 ? -31.629 9.597 50.988 1.00 53.97 334 PRO A C 1
ATOM 2617 O O . PRO A 1 334 ? -30.713 8.937 50.471 1.00 53.97 334 PRO A O 1
ATOM 2620 N N . GLY A 1 335 ? -32.880 9.638 50.516 1.00 60.91 335 GLY A N 1
ATOM 2621 C CA . GLY A 1 335 ? -33.288 9.000 49.268 1.00 60.91 335 GLY A CA 1
ATOM 2622 C C . GLY A 1 335 ? -32.342 9.401 48.139 1.00 60.91 335 GLY A C 1
ATOM 2623 O O . GLY A 1 335 ? -31.737 10.476 48.171 1.00 60.91 335 GLY A O 1
ATOM 2624 N N . LEU A 1 336 ? -32.136 8.505 47.175 1.00 65.38 336 LEU A N 1
ATOM 2625 C CA . LEU A 1 336 ? -31.377 8.846 45.978 1.00 65.38 336 LEU A CA 1
ATOM 2626 C C . LEU A 1 336 ? -32.107 10.016 45.301 1.00 65.38 336 LEU A C 1
ATOM 2628 O O . LEU A 1 336 ? -33.265 9.858 44.934 1.00 65.38 336 LEU A O 1
ATOM 2632 N N . GLY A 1 337 ? -31.473 11.190 45.214 1.00 74.75 337 GLY A N 1
ATOM 2633 C CA . GLY A 1 337 ? -32.121 12.365 44.629 1.00 74.75 337 GLY A CA 1
ATOM 2634 C C . GLY A 1 337 ? -32.568 12.077 43.195 1.00 74.75 337 GLY A C 1
ATOM 2635 O O . GLY A 1 337 ? -31.854 11.387 42.463 1.00 74.75 337 GLY A O 1
ATOM 2636 N N . ASP A 1 338 ? -33.719 12.617 42.787 1.00 78.56 338 ASP A N 1
ATOM 2637 C CA . ASP A 1 338 ? -34.336 12.331 41.480 1.00 78.56 338 ASP A CA 1
ATOM 2638 C C . ASP A 1 338 ? -33.382 12.598 40.303 1.00 78.56 338 ASP A C 1
ATOM 2640 O O . ASP A 1 338 ? -33.361 11.863 39.316 1.00 78.56 338 ASP A O 1
ATOM 2644 N N . VAL A 1 339 ? -32.493 13.586 40.441 1.00 81.31 339 VAL A N 1
ATOM 2645 C CA . VAL A 1 339 ? -31.432 13.886 39.466 1.00 81.31 339 VAL A CA 1
ATOM 2646 C C . VAL A 1 339 ? -30.420 12.739 39.336 1.00 81.31 339 VAL A C 1
ATOM 2648 O O . VAL A 1 339 ? -30.017 12.380 38.237 1.00 81.31 339 VAL A O 1
ATOM 2651 N N . THR A 1 340 ? -30.004 12.114 40.439 1.00 85.06 340 THR A N 1
ATOM 2652 C CA . THR A 1 340 ? -29.083 10.966 40.382 1.00 85.06 340 THR A CA 1
ATOM 2653 C C . THR A 1 340 ? -29.774 9.737 39.806 1.00 85.06 340 THR A C 1
ATOM 2655 O O . THR A 1 340 ? -29.176 9.019 39.010 1.00 85.06 340 THR A O 1
ATOM 2658 N N . LYS A 1 341 ? -31.045 9.513 40.158 1.00 87.56 341 LYS A N 1
ATOM 2659 C CA . LYS A 1 341 ? -31.834 8.405 39.611 1.00 87.56 341 LYS A CA 1
ATOM 2660 C C . LYS A 1 341 ? -32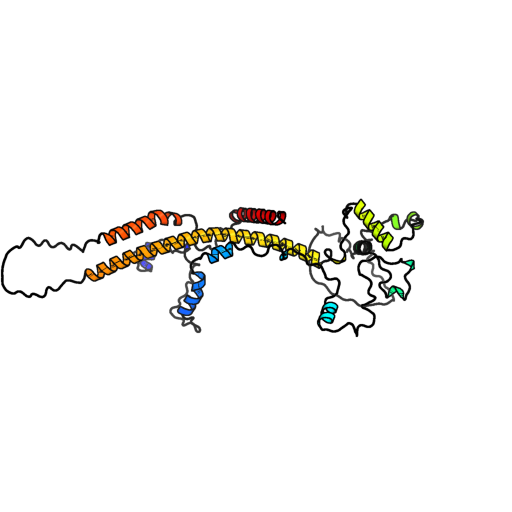.008 8.535 38.095 1.00 87.56 341 LYS A C 1
ATOM 2662 O O . LYS A 1 341 ? -31.747 7.580 37.373 1.00 87.56 341 LYS A O 1
ATOM 2667 N N . THR A 1 342 ? -32.354 9.725 37.607 1.00 89.94 342 THR A N 1
ATOM 2668 C CA . THR A 1 342 ? -32.481 9.993 36.164 1.00 89.94 342 THR A CA 1
ATOM 2669 C C . THR A 1 342 ? -31.155 9.839 35.414 1.00 89.94 342 THR A C 1
ATOM 2671 O O . THR A 1 342 ? -31.155 9.307 34.306 1.00 89.94 342 THR A O 1
ATOM 2674 N N . LEU A 1 343 ? -30.017 10.227 36.003 1.00 91.19 343 LEU A N 1
ATOM 2675 C CA . LEU A 1 343 ? -28.690 9.966 35.423 1.00 91.19 343 LEU A CA 1
ATOM 2676 C C . LEU A 1 343 ? -28.382 8.467 35.335 1.00 91.19 343 LEU A C 1
ATOM 2678 O O . LEU A 1 343 ? -27.937 7.994 34.291 1.00 91.19 343 LEU A O 1
ATOM 2682 N N . MET A 1 344 ? -28.675 7.708 36.392 1.00 91.75 344 MET A N 1
ATOM 2683 C CA . MET A 1 344 ? -28.517 6.251 36.384 1.00 91.75 344 MET A CA 1
ATOM 2684 C C . MET A 1 344 ? -29.424 5.586 35.339 1.00 91.75 344 MET A C 1
ATOM 2686 O O . MET A 1 344 ? -28.985 4.679 34.639 1.00 91.75 344 MET A O 1
ATOM 2690 N N . GLU A 1 345 ? -30.663 6.057 35.178 1.00 94.00 345 GLU A N 1
ATOM 2691 C CA . GLU A 1 345 ? -31.580 5.580 34.136 1.00 94.00 345 GLU A CA 1
ATOM 2692 C C . GLU A 1 345 ? -31.082 5.919 32.724 1.00 94.00 345 GLU A C 1
ATOM 2694 O O . GLU A 1 345 ? -31.166 5.075 31.832 1.00 94.00 345 GLU A O 1
ATOM 2699 N N . LYS A 1 346 ? -30.534 7.124 32.507 1.00 93.50 346 LYS A N 1
ATOM 2700 C CA . LYS A 1 346 ? -29.911 7.512 31.230 1.00 93.50 346 LYS A CA 1
ATOM 2701 C C . LYS A 1 346 ? -28.718 6.623 30.902 1.00 93.50 346 LYS A C 1
ATOM 2703 O O . LYS A 1 346 ? -28.670 6.080 29.803 1.00 93.50 346 LYS A O 1
ATOM 2708 N N . ARG A 1 347 ? -27.816 6.411 31.864 1.00 94.12 347 ARG A N 1
ATOM 2709 C CA . ARG A 1 347 ? -26.681 5.487 31.738 1.00 94.12 347 ARG A CA 1
ATOM 2710 C C . ARG A 1 347 ? -27.146 4.077 31.385 1.00 94.12 347 ARG A C 1
ATOM 2712 O O . ARG A 1 347 ? -26.640 3.477 30.444 1.00 94.12 347 ARG A O 1
ATOM 2719 N N . GLN A 1 348 ? -28.148 3.564 32.096 1.00 94.00 348 GLN A N 1
ATOM 2720 C CA . GLN A 1 348 ? -28.686 2.230 31.840 1.00 94.00 348 GLN A CA 1
ATOM 2721 C C . GLN A 1 348 ? -29.284 2.115 30.432 1.00 94.00 348 GLN A C 1
ATOM 2723 O O . GLN A 1 348 ? -29.074 1.110 29.757 1.00 94.00 348 GLN A O 1
ATOM 2728 N N . LYS A 1 349 ? -30.017 3.138 29.974 1.00 93.75 349 LYS A N 1
ATOM 2729 C CA . LYS A 1 349 ? -30.561 3.189 28.609 1.00 93.75 349 LYS A CA 1
ATOM 2730 C C . LYS A 1 349 ? -29.456 3.272 27.558 1.00 93.75 349 LYS A C 1
ATOM 2732 O O . LYS A 1 349 ? -29.578 2.608 26.537 1.00 93.75 349 LYS A O 1
ATOM 2737 N N . TRP A 1 350 ? -28.397 4.044 27.809 1.00 93.50 350 TRP A N 1
ATOM 2738 C CA . TRP A 1 350 ? -27.245 4.159 26.912 1.00 93.50 350 TRP A CA 1
ATOM 2739 C C . TRP A 1 350 ? -26.574 2.800 26.696 1.00 93.50 350 TRP A C 1
ATOM 2741 O O . TRP A 1 350 ? -26.463 2.343 25.562 1.00 93.50 350 TRP A O 1
ATOM 2751 N N . ILE A 1 351 ? -26.257 2.099 27.788 1.00 90.69 351 ILE A N 1
ATOM 2752 C CA . ILE A 1 351 ? -25.662 0.756 27.741 1.00 90.69 351 ILE A CA 1
ATOM 2753 C C . ILE A 1 351 ? -26.598 -0.231 27.039 1.00 90.69 351 ILE A C 1
ATOM 2755 O O . ILE A 1 351 ? -26.181 -0.953 26.144 1.00 90.69 351 ILE A O 1
A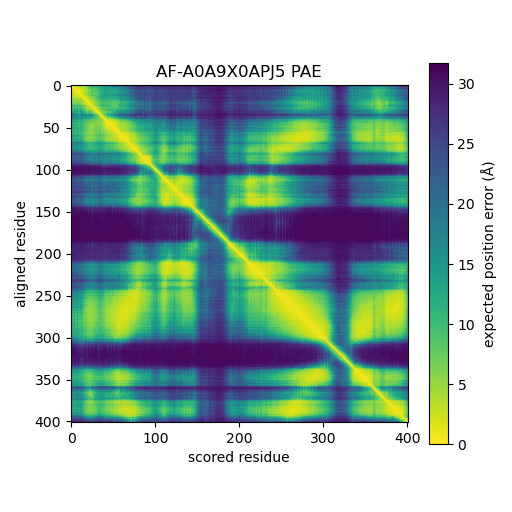TOM 2759 N N . LYS A 1 352 ? -27.882 -0.251 27.407 1.00 90.88 352 LYS A N 1
ATOM 2760 C CA . LYS A 1 352 ? -28.818 -1.247 26.874 1.00 90.88 352 LYS A CA 1
ATOM 2761 C C . LYS A 1 352 ? -29.132 -1.046 25.389 1.00 90.88 352 LYS A C 1
ATOM 2763 O O . LYS A 1 352 ? -29.293 -2.027 24.674 1.00 90.88 352 LYS A O 1
ATOM 2768 N N . ASN A 1 353 ? -29.286 0.200 24.946 1.00 90.75 353 ASN A N 1
ATOM 2769 C CA . ASN A 1 353 ? -29.741 0.487 23.587 1.00 90.75 353 ASN A CA 1
ATOM 2770 C C . ASN A 1 353 ? -28.579 0.599 22.598 1.00 90.75 353 ASN A C 1
ATOM 2772 O O . ASN A 1 353 ? -28.706 0.133 21.472 1.00 90.75 353 ASN A O 1
ATOM 2776 N N . ILE A 1 354 ? -27.482 1.247 23.001 1.00 87.88 354 ILE A N 1
ATOM 2777 C CA . ILE A 1 354 ? -26.335 1.517 22.124 1.00 87.88 354 ILE A CA 1
ATOM 2778 C C . ILE A 1 354 ? -25.230 0.488 22.383 1.00 87.88 354 ILE A C 1
ATOM 2780 O O . ILE A 1 354 ? -24.674 -0.049 21.432 1.00 87.88 354 ILE A O 1
ATOM 2784 N N . GLY A 1 355 ? -24.951 0.158 23.649 1.00 83.56 355 GLY A N 1
ATOM 2785 C CA . GLY A 1 355 ? -23.912 -0.814 24.020 1.00 83.56 355 GLY A CA 1
ATOM 2786 C C . GLY A 1 355 ? -24.115 -2.195 23.393 1.00 83.56 355 GLY A C 1
ATOM 2787 O O . GLY A 1 355 ? -23.163 -2.765 22.873 1.00 83.56 355 GLY A O 1
ATOM 2788 N N . ALA A 1 356 ? -25.367 -2.654 23.290 1.00 83.50 356 ALA A N 1
ATOM 2789 C CA . ALA A 1 356 ? -25.710 -3.930 22.654 1.00 83.50 356 ALA A CA 1
ATOM 2790 C C . ALA A 1 356 ? -25.248 -4.050 21.184 1.00 83.50 356 ALA A C 1
ATOM 2792 O O . ALA A 1 356 ? -25.064 -5.155 20.684 1.00 83.50 356 ALA A O 1
ATOM 2793 N N . VAL A 1 357 ? -25.026 -2.932 20.480 1.00 82.75 357 VAL A N 1
ATOM 2794 C CA . VAL A 1 357 ? -24.508 -2.919 19.095 1.00 82.75 357 VAL A CA 1
ATOM 2795 C C . VAL A 1 357 ? -23.030 -3.344 19.030 1.00 82.75 357 VAL A C 1
ATOM 2797 O O . VAL A 1 357 ? -22.542 -3.750 17.968 1.00 82.75 357 VAL A O 1
ATOM 2800 N N . PHE A 1 358 ? -22.320 -3.258 20.156 1.00 78.88 358 PHE A N 1
ATOM 2801 C CA . PHE A 1 358 ? -20.889 -3.526 20.281 1.00 78.88 358 PHE A CA 1
ATOM 2802 C C . PHE A 1 358 ? -20.565 -4.842 21.009 1.00 78.88 358 PHE A C 1
ATOM 2804 O O . PHE A 1 358 ? -19.398 -5.229 21.019 1.00 78.88 358 PHE A O 1
ATOM 2811 N N . ASP A 1 359 ? -21.561 -5.529 21.582 1.00 66.44 359 ASP A N 1
ATOM 2812 C CA . ASP A 1 359 ? -21.335 -6.616 22.544 1.00 66.44 359 ASP A CA 1
ATOM 2813 C C . ASP A 1 359 ? -20.930 -7.971 21.925 1.00 66.44 359 ASP A C 1
ATOM 2815 O O . ASP A 1 359 ? -20.180 -8.691 22.578 1.00 66.44 359 ASP A O 1
ATOM 2819 N N . ASP A 1 360 ? -21.343 -8.333 20.696 1.00 59.09 360 ASP A N 1
ATOM 2820 C CA . ASP A 1 360 ? -21.326 -9.770 20.332 1.00 59.09 360 ASP A CA 1
ATOM 2821 C C . ASP A 1 360 ? -20.531 -10.242 19.095 1.00 59.09 360 ASP A C 1
ATOM 2823 O O . ASP A 1 360 ? -20.026 -11.358 19.129 1.00 59.09 360 ASP A O 1
ATOM 2827 N N . GLU A 1 361 ? -20.314 -9.478 18.015 1.00 51.94 361 GLU A N 1
ATOM 2828 C CA . GLU A 1 361 ? -19.838 -10.140 16.766 1.00 51.94 361 GLU A CA 1
ATOM 2829 C C . GLU A 1 361 ? -18.605 -9.543 16.081 1.00 51.94 361 GLU A C 1
ATOM 2831 O O . GLU A 1 361 ? -18.000 -10.185 15.223 1.00 51.94 361 GLU A O 1
ATOM 2836 N N . ARG A 1 362 ? -18.167 -8.338 16.456 1.00 55.53 362 ARG A N 1
ATOM 2837 C CA . ARG A 1 362 ? -17.204 -7.578 15.631 1.00 55.53 362 ARG A CA 1
ATOM 2838 C C . ARG A 1 362 ? -15.771 -7.514 16.146 1.00 55.53 362 ARG A C 1
ATOM 2840 O O . ARG A 1 362 ? -14.941 -6.850 15.537 1.00 55.53 362 ARG A O 1
ATOM 2847 N N . ASN A 1 363 ? -15.446 -8.218 17.235 1.00 61.47 363 ASN A N 1
ATOM 2848 C CA . ASN A 1 363 ? -14.082 -8.294 17.790 1.00 61.47 363 ASN A CA 1
ATOM 2849 C C . ASN A 1 363 ? -13.415 -6.925 18.074 1.00 61.47 363 ASN A C 1
ATOM 2851 O O . ASN A 1 363 ? -12.196 -6.853 18.193 1.00 61.47 363 ASN A O 1
ATOM 2855 N N . LEU A 1 364 ? -14.182 -5.838 18.237 1.00 62.94 364 LEU A N 1
ATOM 2856 C CA . LEU A 1 364 ? -13.650 -4.467 18.348 1.00 62.94 364 LEU A CA 1
ATOM 2857 C C . LEU A 1 364 ? -12.744 -4.240 19.573 1.00 62.94 364 LEU A C 1
ATOM 2859 O O . LEU A 1 364 ? -11.922 -3.320 19.565 1.00 62.94 364 LEU A O 1
ATOM 2863 N N . GLY A 1 365 ? -12.895 -5.067 20.613 1.00 60.75 365 GLY A N 1
ATOM 2864 C CA . GLY A 1 365 ? -12.092 -5.043 21.840 1.00 60.75 365 GLY A CA 1
ATOM 2865 C C . GLY A 1 365 ? -11.188 -6.262 22.055 1.00 60.75 365 GLY A C 1
ATOM 2866 O O . GLY A 1 365 ? -10.453 -6.283 23.038 1.00 60.75 365 GLY A O 1
ATOM 2867 N N . LYS A 1 366 ? -11.225 -7.270 21.171 1.00 68.62 366 LYS A N 1
ATOM 2868 C CA . LYS A 1 366 ? -10.402 -8.482 21.305 1.00 68.62 366 LYS A CA 1
ATOM 2869 C C . LYS A 1 366 ? -9.104 -8.316 20.532 1.00 68.62 366 LYS A C 1
ATOM 2871 O O . LYS A 1 366 ? -9.105 -7.810 19.413 1.00 68.62 366 LYS A O 1
ATOM 2876 N N . VAL A 1 367 ? -7.996 -8.754 21.119 1.00 67.19 367 VAL A N 1
ATOM 2877 C CA . VAL A 1 367 ? -6.683 -8.676 20.469 1.00 67.19 367 VAL A CA 1
ATOM 2878 C C . VAL A 1 367 ? -6.509 -9.899 19.560 1.00 67.19 367 VAL A C 1
ATOM 2880 O O . VAL A 1 367 ? -6.525 -11.021 20.072 1.00 67.19 367 VAL A O 1
ATOM 2883 N N . PRO A 1 368 ? -6.328 -9.731 18.232 1.00 70.00 368 PRO A N 1
ATOM 2884 C CA . PRO A 1 368 ? -6.005 -10.842 17.342 1.00 70.00 368 PRO A CA 1
ATOM 2885 C C . PRO A 1 368 ? -4.780 -11.614 17.836 1.00 70.00 368 PRO A C 1
ATOM 2887 O O . PRO A 1 368 ? -3.762 -11.020 18.199 1.00 70.00 368 PRO A O 1
ATOM 2890 N N . ARG A 1 369 ? -4.862 -12.947 17.851 1.00 69.94 369 ARG A N 1
ATOM 2891 C CA . ARG A 1 369 ? -3.788 -13.816 18.340 1.00 69.94 369 ARG A CA 1
ATOM 2892 C C . ARG A 1 369 ? -3.039 -14.439 17.177 1.00 69.94 369 ARG A C 1
ATOM 2894 O O . ARG A 1 369 ? -3.614 -15.183 16.396 1.00 69.94 369 ARG A O 1
ATOM 2901 N N . SER A 1 370 ? -1.721 -14.267 17.143 1.00 67.38 370 SER A N 1
ATOM 2902 C CA . SER A 1 370 ? -0.869 -14.947 16.155 1.00 67.38 370 SER A CA 1
ATOM 2903 C C . SER A 1 370 ? -0.968 -16.476 16.209 1.00 67.38 370 SER A C 1
ATOM 2905 O O . SER A 1 370 ? -0.708 -17.136 15.212 1.00 67.38 370 SER A O 1
ATOM 2907 N N . LYS A 1 371 ? -1.349 -17.036 17.366 1.00 71.31 371 LYS A N 1
ATOM 2908 C CA . LYS A 1 371 ? -1.574 -18.476 17.553 1.00 71.31 371 LYS A CA 1
ATOM 2909 C C . LYS A 1 371 ? -2.860 -18.983 16.896 1.00 71.31 371 LYS A C 1
ATOM 2911 O O . LYS A 1 371 ? -2.944 -20.168 16.606 1.00 71.31 371 LYS A O 1
ATOM 2916 N N . ASP A 1 372 ? -3.825 -18.098 16.662 1.00 72.94 372 ASP A N 1
ATOM 2917 C CA . ASP A 1 372 ? -5.109 -18.441 16.068 1.00 72.94 372 ASP A CA 1
ATOM 2918 C C . ASP A 1 372 ? -5.088 -17.993 14.605 1.00 72.94 372 ASP A C 1
ATOM 2920 O O . ASP A 1 372 ? -5.279 -16.812 14.307 1.00 72.94 372 ASP A O 1
ATOM 2924 N N . GLU A 1 373 ? -4.865 -18.934 13.682 1.00 66.69 373 GLU A N 1
ATOM 2925 C CA . GLU A 1 373 ? -4.800 -18.671 12.231 1.00 66.69 373 GLU A CA 1
ATOM 2926 C C . GLU A 1 373 ? -6.046 -17.917 11.721 1.00 66.69 373 GLU A C 1
ATOM 2928 O O . GLU A 1 373 ? -5.968 -17.069 10.831 1.00 66.69 373 GLU A O 1
ATOM 2933 N N . GLY A 1 374 ? -7.198 -18.152 12.355 1.00 71.50 374 GLY A N 1
ATOM 2934 C CA . GLY A 1 374 ? -8.468 -17.488 12.068 1.00 71.50 374 GLY A CA 1
ATOM 2935 C C . GLY A 1 374 ? -8.667 -16.110 12.712 1.00 71.50 374 GLY A C 1
ATOM 2936 O O . GLY A 1 374 ? -9.771 -15.576 12.614 1.00 71.50 374 GLY A O 1
ATOM 2937 N N . SER A 1 375 ? -7.680 -15.522 13.387 1.00 74.56 375 SER A N 1
ATOM 2938 C CA . SER A 1 375 ? -7.833 -14.222 14.063 1.00 74.56 375 SER A CA 1
ATOM 2939 C C . SER A 1 375 ? -7.421 -13.019 13.212 1.00 74.56 375 SER A C 1
ATOM 2941 O O . SER A 1 375 ? -7.738 -11.883 13.565 1.00 74.56 375 SER A O 1
ATOM 2943 N N . SER A 1 376 ? -6.741 -13.251 12.083 1.00 83.00 376 SER A N 1
ATOM 2944 C CA . SER A 1 376 ? -6.300 -12.175 11.193 1.00 83.00 376 SER A CA 1
ATOM 2945 C C . SER A 1 376 ? -7.487 -11.344 10.709 1.00 83.00 376 SER A C 1
ATOM 2947 O O . SER A 1 376 ? -8.505 -11.881 10.274 1.00 83.00 376 SER A O 1
ATOM 2949 N N . ILE A 1 377 ? -7.334 -10.020 10.718 1.00 84.94 377 ILE A N 1
ATOM 2950 C CA . ILE A 1 377 ? -8.311 -9.096 10.126 1.00 84.94 377 ILE A CA 1
ATOM 2951 C C . ILE A 1 377 ? -8.278 -9.108 8.587 1.00 84.94 377 ILE A C 1
ATOM 2953 O O . ILE A 1 377 ? -9.185 -8.571 7.952 1.00 84.94 377 ILE A O 1
ATOM 2957 N N . PHE A 1 378 ? -7.259 -9.746 7.998 1.00 89.75 378 PHE A N 1
ATOM 2958 C CA . PHE A 1 378 ? -7.025 -9.865 6.557 1.00 89.75 378 PHE A CA 1
ATOM 2959 C C . PHE A 1 378 ? -7.219 -11.306 6.067 1.00 89.75 378 PHE A C 1
ATOM 2961 O O . PHE A 1 378 ? -6.371 -11.848 5.356 1.00 89.75 378 PHE A O 1
ATOM 2968 N N . LYS A 1 379 ? -8.31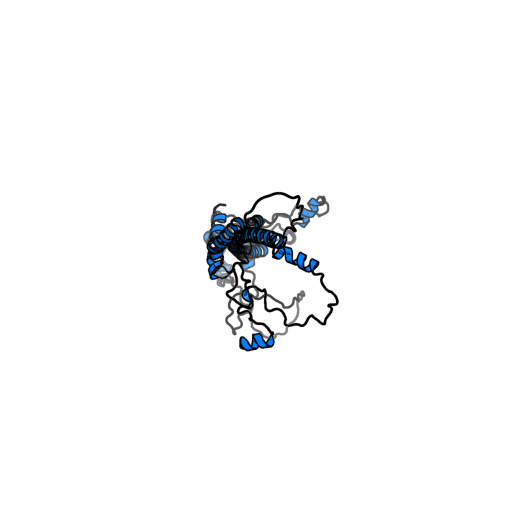3 -11.959 6.474 1.00 89.00 379 LYS A N 1
ATOM 2969 C CA . LYS A 1 379 ? -8.628 -13.317 6.002 1.00 89.00 379 LYS A CA 1
ATOM 2970 C C . LYS A 1 379 ? -8.779 -13.334 4.478 1.00 89.00 379 LYS A C 1
ATOM 2972 O O . LYS A 1 379 ? -9.400 -12.407 3.953 1.00 89.00 379 LYS A O 1
ATOM 2977 N N . PRO A 1 380 ? -8.303 -14.381 3.777 1.00 89.75 380 PRO A N 1
ATOM 2978 C CA . PRO A 1 380 ? -8.406 -14.466 2.319 1.00 89.75 380 PRO A CA 1
ATOM 2979 C C . PRO A 1 380 ? -9.834 -14.266 1.792 1.00 89.75 380 PRO A C 1
ATOM 2981 O O . PRO A 1 380 ? -10.028 -13.533 0.831 1.00 89.75 380 PRO A O 1
ATOM 2984 N N . GLU A 1 381 ? -10.829 -14.843 2.469 1.00 90.56 381 GLU A N 1
ATOM 2985 C CA . GLU A 1 381 ? -12.253 -14.756 2.110 1.00 90.56 381 GLU A CA 1
ATOM 2986 C C . GLU A 1 381 ? -12.781 -13.315 2.123 1.00 90.56 381 GLU A C 1
ATOM 2988 O O . GLU A 1 381 ? -13.426 -12.877 1.176 1.00 90.56 381 GLU A O 1
ATOM 2993 N N . ILE A 1 382 ? -12.459 -12.561 3.179 1.00 88.94 382 ILE A N 1
ATOM 2994 C CA . ILE A 1 382 ? -12.863 -11.157 3.333 1.00 88.94 382 ILE A CA 1
ATOM 2995 C C . ILE A 1 382 ? -12.093 -10.293 2.330 1.00 88.94 382 ILE A C 1
ATOM 2997 O O . ILE A 1 382 ? -12.663 -9.441 1.655 1.00 88.94 382 ILE A O 1
ATOM 3001 N N . MET A 1 383 ? -10.783 -10.525 2.213 1.00 94.38 383 MET A N 1
ATOM 3002 C CA . MET A 1 383 ? -9.908 -9.740 1.346 1.00 94.38 383 MET A CA 1
ATOM 3003 C C . MET A 1 383 ? -10.207 -9.924 -0.138 1.00 94.38 383 MET A C 1
ATOM 3005 O O . MET A 1 383 ? -9.959 -8.994 -0.898 1.00 94.38 383 MET A O 1
ATOM 3009 N N . ALA A 1 384 ? -10.745 -11.070 -0.560 1.00 95.12 384 ALA A N 1
ATOM 3010 C CA . ALA A 1 384 ? -11.074 -11.329 -1.959 1.00 95.12 384 ALA A CA 1
ATOM 3011 C C . ALA A 1 384 ? -12.029 -10.272 -2.539 1.00 95.12 384 ALA A C 1
ATOM 3013 O O . ALA A 1 384 ? -11.820 -9.809 -3.660 1.00 95.12 384 ALA A O 1
ATOM 3014 N N . GLU A 1 385 ? -13.031 -9.836 -1.769 1.00 94.62 385 GLU A N 1
ATOM 3015 C CA . GLU A 1 385 ? -13.960 -8.792 -2.213 1.00 94.62 385 GLU A CA 1
ATOM 3016 C C . GLU A 1 385 ? -13.272 -7.424 -2.325 1.00 94.62 385 GLU A C 1
ATOM 3018 O O . GLU A 1 385 ? -13.460 -6.725 -3.321 1.00 94.62 385 GLU A O 1
ATOM 3023 N N . PHE A 1 386 ? -12.441 -7.055 -1.343 1.00 95.75 386 PHE A N 1
ATOM 3024 C CA . PHE A 1 386 ? -11.687 -5.796 -1.378 1.00 95.75 386 PHE A CA 1
ATOM 3025 C C . PHE A 1 386 ? -10.669 -5.767 -2.513 1.00 95.75 386 PHE A C 1
ATOM 3027 O O . PHE A 1 386 ? -10.540 -4.748 -3.176 1.00 95.75 386 PHE A O 1
ATOM 3034 N N . ILE A 1 387 ? -9.970 -6.877 -2.756 1.00 96.19 387 ILE A N 1
ATOM 3035 C CA . ILE A 1 387 ? -9.011 -7.001 -3.857 1.00 96.19 387 ILE A CA 1
ATOM 3036 C C . ILE A 1 387 ? -9.732 -6.881 -5.196 1.00 96.19 387 ILE A C 1
ATOM 3038 O O . ILE A 1 387 ? -9.234 -6.185 -6.072 1.00 96.19 387 ILE A O 1
ATOM 3042 N N . ARG A 1 388 ? -10.905 -7.511 -5.350 1.00 95.50 388 ARG A N 1
ATOM 3043 C CA . ARG A 1 388 ? -11.707 -7.376 -6.571 1.00 95.50 388 ARG A CA 1
ATOM 3044 C C . ARG A 1 388 ? -12.112 -5.921 -6.806 1.00 95.50 388 ARG A C 1
ATOM 3046 O O . ARG A 1 388 ? -11.786 -5.387 -7.851 1.00 95.50 388 ARG A O 1
ATOM 3053 N N . LYS A 1 389 ? -12.716 -5.263 -5.809 1.00 93.94 389 LYS A N 1
ATOM 3054 C CA . LYS A 1 389 ? -13.102 -3.841 -5.906 1.00 93.94 389 LYS A CA 1
ATOM 3055 C C . LYS A 1 389 ? -11.914 -2.926 -6.203 1.00 93.94 389 LYS A C 1
ATOM 3057 O O . LYS A 1 389 ? -12.042 -1.975 -6.961 1.00 93.94 389 LYS A O 1
ATOM 3062 N N . GLU A 1 390 ? -10.771 -3.193 -5.577 1.00 93.94 390 GLU A N 1
ATOM 3063 C CA . GLU A 1 390 ? -9.566 -2.395 -5.782 1.00 93.94 390 GLU A CA 1
ATOM 3064 C C . GLU A 1 390 ? -8.973 -2.604 -7.176 1.00 93.94 390 GLU A C 1
ATOM 3066 O O . GLU A 1 390 ? -8.441 -1.659 -7.745 1.00 93.94 390 GLU A O 1
ATOM 3071 N N . LYS A 1 391 ? -9.078 -3.819 -7.723 1.00 93.44 391 LYS A N 1
ATOM 3072 C CA . LYS A 1 391 ? -8.672 -4.124 -9.091 1.00 93.44 391 LYS A CA 1
ATOM 3073 C C . LYS A 1 391 ? -9.599 -3.458 -10.108 1.00 93.44 391 LYS A C 1
ATOM 3075 O O . LYS A 1 391 ? -9.092 -2.782 -10.987 1.00 93.44 391 LYS A O 1
ATOM 3080 N N . ASP A 1 392 ? -10.913 -3.595 -9.936 1.00 91.75 392 ASP A N 1
ATOM 3081 C CA . ASP A 1 392 ? -11.908 -2.993 -10.833 1.00 91.75 392 ASP A CA 1
ATOM 3082 C C . ASP A 1 392 ? -11.710 -1.468 -10.908 1.00 91.75 392 ASP A C 1
ATOM 3084 O O . ASP A 1 392 ? -11.592 -0.913 -11.992 1.00 91.75 392 ASP A O 1
ATOM 3088 N N . GLY A 1 393 ? -11.539 -0.803 -9.758 1.00 88.19 393 GLY A N 1
ATOM 3089 C CA . GLY A 1 393 ? -11.260 0.635 -9.735 1.00 88.19 393 GLY A CA 1
ATOM 3090 C C . GLY A 1 393 ? -9.885 1.018 -10.295 1.00 88.19 393 GLY A C 1
ATOM 3091 O O . GLY A 1 393 ? -9.718 2.133 -10.759 1.00 88.19 393 GLY A O 1
ATOM 3092 N N . TRP A 1 394 ? -8.892 0.123 -10.256 1.00 86.69 394 TRP A N 1
ATOM 3093 C CA . TRP A 1 394 ? -7.592 0.375 -10.888 1.00 86.69 394 TRP A CA 1
ATOM 3094 C C . TRP A 1 394 ? -7.681 0.297 -12.415 1.00 86.69 394 TRP A C 1
ATOM 3096 O O . TRP A 1 394 ? -6.990 1.045 -13.101 1.00 86.69 394 TRP A O 1
ATOM 3106 N N . ASP A 1 395 ? -8.489 -0.629 -12.932 1.00 81.00 395 ASP A N 1
ATOM 3107 C CA . ASP A 1 395 ? -8.694 -0.807 -14.368 1.00 81.00 395 ASP A CA 1
ATOM 3108 C C . ASP A 1 395 ? -9.543 0.356 -14.936 1.00 81.00 395 ASP A C 1
ATOM 3110 O O . ASP A 1 395 ? -9.176 0.907 -15.967 1.00 81.00 395 ASP A O 1
ATOM 3114 N N . GLU A 1 396 ? -10.574 0.824 -14.214 1.00 77.25 396 GLU A N 1
ATOM 3115 C CA . GLU A 1 396 ? -11.351 2.033 -14.565 1.00 77.25 396 GLU A CA 1
ATOM 3116 C C . GLU A 1 396 ? -10.486 3.308 -14.588 1.00 77.25 396 GLU A C 1
ATOM 3118 O O . GLU A 1 396 ? -10.510 4.041 -15.573 1.00 77.25 396 GLU A O 1
ATOM 3123 N N . ASP A 1 397 ? -9.662 3.533 -13.553 1.00 68.44 397 ASP A N 1
ATOM 3124 C CA . ASP A 1 397 ? -8.713 4.661 -13.501 1.00 68.44 397 ASP A CA 1
ATOM 3125 C C . ASP A 1 397 ? -7.709 4.625 -14.681 1.00 68.44 397 ASP A C 1
ATOM 3127 O O . ASP A 1 397 ? -7.142 5.651 -15.045 1.00 68.44 397 ASP A O 1
ATOM 3131 N N . GLY A 1 398 ? -7.445 3.440 -15.249 1.00 60.03 398 GLY A N 1
ATOM 3132 C CA . GLY A 1 398 ? -6.516 3.243 -16.364 1.00 60.03 398 GLY A CA 1
ATOM 3133 C C . GLY A 1 398 ? -7.138 3.348 -17.758 1.00 60.03 398 GLY A C 1
ATOM 3134 O O . GLY A 1 398 ? -6.384 3.498 -18.715 1.00 60.03 398 GLY A O 1
ATOM 3135 N N . ASP A 1 399 ? -8.467 3.254 -17.875 1.00 52.09 399 ASP A N 1
ATOM 3136 C CA . ASP A 1 399 ? -9.213 3.399 -19.136 1.00 52.09 399 ASP A CA 1
ATOM 3137 C C . ASP A 1 399 ? -9.705 4.850 -19.362 1.00 52.09 399 ASP A C 1
ATOM 3139 O O . ASP A 1 399 ? -10.103 5.206 -20.474 1.00 52.09 399 ASP A O 1
ATOM 3143 N N . GLU A 1 400 ? -9.704 5.691 -18.317 1.00 48.22 400 GLU A N 1
ATOM 3144 C CA . GLU A 1 400 ? -10.076 7.117 -18.380 1.00 48.22 400 GLU A CA 1
ATOM 3145 C C . GLU A 1 400 ? -8.930 8.057 -18.832 1.00 48.22 400 GLU A C 1
ATOM 3147 O O . GLU A 1 400 ? -9.176 9.248 -19.056 1.00 48.22 400 GLU A O 1
ATOM 3152 N N . GLU A 1 401 ? -7.712 7.537 -19.032 1.00 41.12 401 GLU A N 1
ATOM 3153 C CA . GLU A 1 401 ? -6.545 8.225 -19.631 1.00 41.12 401 GLU A CA 1
ATOM 3154 C C . GLU A 1 401 ? -6.139 7.595 -20.972 1.00 41.12 401 GLU A C 1
ATOM 3156 O O . GLU A 1 401 ? -5.726 8.365 -21.877 1.00 41.12 401 GLU A O 1
#

Mean predicted aligned error: 17.4 Å

Sequence (401 aa):
MSEEEKKKVYSVAVYPTNDLHDLIPGTPPDKDFSNAKPTNQVQANTFATYLEPYFRPFTEEDLAFLRERGDRVNPFIIPRRGKKHYTEIWAEEDGAMSVDTPHQGRDKLPPNQARGSIDDIDDAIAETDQVSAGPILSRLLATLRPENRAPPSEDKPMMNGISNGEGSFNGEMNGDMAEPSQHSDTSPLPPATFMPDSASESWKKANHPKLDHAQVDERIKQELRHIGFLPPDTEPDYDAHYDDEIAARLRFLQTKLREQSIINGARKARLQEITKERMAHQEYQTILEDLDGQVNAAYTKRSRTIGKTKKNKKSGGAGGGNQAVNGTAGTARPGLGDVTKTLMEKRQKWIKNIGAVFDDERNLGKVPRSKDEGSSIFKPEIMAEFIRKEKDGWDEDGDEE

Organism: NCBI:txid352851

InterPro domains:
  IPR019340 Histone acetyltransferases subunit 3 [PF10198] (211-346)
  IPR019340 Histone acetyltransferases subunit 3 [PTHR13556] (3-385)

Radius of gyration: 43.56 Å; Cα contacts (8 Å, |Δi|>4): 198; chains: 1; bounding box: 96×71×134 Å

Foldseek 3Di:
DDQVVVCVVVVHPGDDPDPCQQQDQHDPDPDDPPPDDPPDDDDPVNVVVVCDVVPDADDVVLLVVLVDQPDPPVLLDDDFDDQDDVVVVVCVVVVVPVPPPPPPPPPQDRPQDAAFAPVPDDPVCVVDPRHDAHPQVVVVVVLQPDPQDDPPPPPDDDDDDDDDDDDDDDDDDDDDDDDDDDDDPPDRDRGPPDDVCCPDPVVVPDDDPRDGNNRVSVVVVVVCCVVPVDPPPDDDDVSRPCPDPVVVVSNVVSVVVVLVSLLSSLVSVLVSVLSVVLNLVVVLVVVLVVLVVVLVVLVVVLVVVQPDDPPPPDPDDDDDDDDDDDDDDDPPSPPSPPVSVVSVVVSVCSCVPVVVVVPDDSCSSGDQDPVDPPRDSCDVVSSVVSSVVSVVVSVVVVVVD

Solvent-accessible surface area (backbone atoms only — not comparable to full-atom values): 26018 Å² total; per-residue (Å²): 131,54,71,67,54,50,20,63,74,71,72,38,98,72,69,79,91,69,87,55,62,63,67,41,102,61,85,77,80,98,67,85,68,89,82,62,82,63,93,80,69,78,53,68,65,61,54,49,62,68,46,47,80,81,71,54,83,81,52,72,65,58,54,47,62,41,65,59,75,74,89,84,54,70,82,69,58,80,78,67,53,70,97,64,56,68,71,57,52,50,36,54,72,73,64,49,66,87,75,84,64,82,75,63,76,86,70,59,66,74,82,76,49,38,27,53,38,84,88,67,64,45,85,77,43,68,81,42,78,68,55,28,69,12,53,64,50,48,52,52,52,62,72,61,51,72,70,87,67,72,75,80,61,91,87,61,92,81,76,89,77,88,83,87,82,89,83,78,91,83,87,78,83,89,79,93,79,83,86,83,89,77,91,72,95,69,74,78,74,74,46,98,73,65,56,77,62,68,76,34,72,66,51,74,66,54,87,70,82,91,64,40,27,46,57,48,32,52,52,51,50,52,50,36,29,73,76,63,81,35,62,90,87,64,80,86,68,76,70,45,51,71,85,40,73,66,42,50,49,47,53,53,50,37,54,53,49,51,57,50,49,31,53,51,50,19,49,28,52,55,49,44,55,53,49,53,55,49,42,54,50,46,55,52,48,54,53,49,52,50,47,49,50,53,45,48,52,47,49,51,54,49,58,67,54,74,74,63,76,80,79,76,77,84,79,80,76,90,80,85,82,90,81,89,82,79,91,74,95,66,90,74,66,81,70,82,51,67,69,53,50,52,47,51,50,48,46,51,48,47,47,63,69,55,43,59,80,72,70,79,86,75,61,88,77,48,63,67,42,92,87,42,83,85,43,56,94,74,40,69,79,67,42,49,58,35,35,49,55,36,43,54,54,51,53,52,67,60,71,78,111

Secondary structure (DSSP, 8-state):
--HHHHHHHHT-SS--S---GGGSSSPPP----SS---TTPPPHHHHHHHHHHHHPPP-HHHHHHHH----SSGGG--PPPPSS-HHHHHHHHTT--S-SS-STTTS-PPTT--BS-GGG--TTTTTSTTSB--HHHHHHHHHHS----PPPPSS----S--------------------------PPPPPTT--GGGGSHHHHT-------HHHHHHHHHHHHHHHTSS-TTPPP-TTS-TTSHHHHHHHHHHHHHHHHHHHHHHHHHHHHHHHHHHHHHHHHHHHHHHHHHHHHHHHHHHHHHHT------------------------------HHHHHHHHHHHHHHHHTGGGTSSSS-TTSPPPTT-GGG-TT-HHHHHHHHHHHHHHHHHHHH--

pLDDT: mean 75.13, std 19.84, range [27.22, 96.19]